Protein 5H68 (pdb70)

CATH classification: 3.40.50.300

Foldseek 3Di:
DAWAWKWKDQFFLAPHIAIDGDDQFEEEEFEDPPQCPLSVVLLVLVQLQDDDVVVSVHHDVLNRGHCDFPFGHTDFKIKMKIKGQCCVVPWVDPDRMWMWMWMAGNVGDIFIDIVNHTDDSVVSCVRCVLQLDSDDLAQEDHPPCLLVLVPDDQQVVQVVLCSLQPVAVSSVVSQVQLQVQLQVLLCLLLVDFGKGKDWPDPVDRVGIGIDIWGAHPPGDTDDPVPDDPQSSLSSSVSSRVSSCVRSNHQEGEEEASNVSPDLVSLLSVLVVSRVSSVRYGYYYYDLALSNVVSGPWYKYWGCPDGSHIHIDTDDSVVCVVSHDD/DWFAKKWKDQFFQAPDIDMDGADFFEEEEFEDPPQCPLSVVLLQCVQLQDDDVVVSVHPDPLNRGACAFPPGHTDFKIKMKTKTACCVVLWPDPDGIKMKMKMAGNVRDIWIDIPPHTDDSVVSCVRCVLQQPDDDLAFEDHVPRLLVLVPDDLQRVLVVLLSLLVHPDVVVVVSLVSSVVSQVQLQVQLQVLLCLLLVHWGKGKDWQCPPDSVRTGIDIWTAHPPGDTDHLVPDDPQSSLSSSVSSNLSSCVSRPHAEGEEEASNVSPDPSSLLSVLVVSRVSSNVHPYYYYHLAPSNVVSHPWYKYWGPPDGSHIDIDTDDPVPCVVSHD

Sequence (657 aa):
MFLKRLDVIGFKSFADRVSIEFVPGVTAVVGPNGSGKSNITDAIRWVLGEQSAKSLRGAKMEDVIFAGSESRKPLNVAEVTITLDNEDGFLPLEYQEVSVTRRVYRSGESEFFINRQPCRLKDIVDLFLDSGLGKEAFSIIGQGRVEEILSSKPEERRTIFEEAAGVKKRFLTTFEQIRAHFGEVFGELFGGGRADLRLTDPNDLLETGIDIVAQPPGKKLQHLSLLSGGERALTAIALLFSILKVRPVPFCVLDQVEAALDEANVQRYAQYLKRFSRDTQFIVITHRKGTMEEADVLYGVTMQESGVSKLVSVRLEDSKELVRSMFLKRLDVIGFKSFADRVSIEFVPGVTAVVGPNGSGKSNITDAIRWVLGEQSAKSLRGAKMEDVIFAGSESRKPLNVAEVTITLDNEDGFLPLEYQEVSVTRRVYRSGESEFFINRQPCRLKDIVDLFLDSGLGKEAFSIIGQGRVEEILSSKPEERRTIFEEAAGVGGGSGEEMKKRFLTTFEQIRAHFGEVFGELFGGGRADLRLTDPNDLLETGIDIVAQPPGKKLQHLSLLSGGERALTAIALLFSILKVRPVPFCVLDQVEAALDEANVQRYAQYLKRFSRDTQFIVITHRKGTMEEADVLYGVTMQESGVSKLVSVRLEDSKELVR

Structure (mmCIF, N/CA/C/O backbone):
data_5H68
#
_entry.id   5H68
#
_cell.length_a   70.339
_cell.length_b   65.835
_cell.length_c   77.923
_cell.angle_alpha   90.00
_cell.angle_beta   108.11
_cell.angle_gamma   90.00
#
_symmetry.space_group_name_H-M   'P 1 21 1'
#
loop_
_entity.id
_entity.type
_entity.pdbx_description
1 polymer 'Chromosome partition protein Smc'
2 non-polymer 'PHOSPHOTHIOPHOSPHORIC ACID-ADENYLATE ESTER'
3 non-polymer 'MAGNESIUM ION'
4 water water
#
loop_
_atom_site.group_PDB
_atom_site.id
_atom_site.type_symbol
_atom_site.label_atom_id
_atom_site.label_alt_id
_atom_site.label_comp_id
_atom_site.label_asym_id
_atom_site.label_entity_id
_atom_site.label_seq_id
_atom_site.pdbx_PDB_ins_code
_atom_site.Cartn_x
_atom_site.Cartn_y
_atom_site.Cartn_z
_atom_site.occupancy
_atom_site.B_iso_or_equiv
_atom_site.auth_seq_id
_atom_site.auth_comp_id
_atom_site.auth_asym_id
_atom_site.auth_atom_id
_atom_site.pdbx_PDB_model_num
ATOM 1 N N . MET A 1 4 ? 38.773 7.429 1.610 1.00 42.09 1 MET A N 1
ATOM 2 C CA . MET A 1 4 ? 37.952 6.897 0.522 1.00 42.75 1 MET A CA 1
ATOM 3 C C . MET A 1 4 ? 36.461 7.053 0.836 1.00 40.92 1 MET A C 1
ATOM 4 O O . MET A 1 4 ? 36.073 7.083 1.999 1.00 39.16 1 MET A O 1
ATOM 9 N N . PHE A 1 5 ? 35.623 7.169 -0.191 1.00 37.43 2 PHE A N 1
ATOM 10 C CA . PHE A 1 5 ? 34.196 7.097 0.055 1.00 38.53 2 PHE A CA 1
ATOM 11 C C . PHE A 1 5 ? 33.357 6.480 -1.052 1.00 33.40 2 PHE A C 1
ATOM 12 O O . PHE A 1 5 ? 33.784 6.310 -2.208 1.00 32.70 2 PHE A O 1
ATOM 20 N N . LEU A 1 6 ? 32.142 6.138 -0.653 1.00 29.03 3 LEU A N 1
ATOM 21 C CA . LEU A 1 6 ? 31.170 5.519 -1.524 1.00 27.25 3 LEU A CA 1
ATOM 22 C C . LEU A 1 6 ? 30.526 6.584 -2.411 1.00 33.63 3 LEU A C 1
ATOM 23 O O . LEU A 1 6 ? 29.908 7.540 -1.905 1.00 33.38 3 LEU A O 1
ATOM 28 N N . LYS A 1 7 ? 30.682 6.429 -3.724 1.00 24.71 4 LYS A N 1
ATOM 29 C CA . LYS A 1 7 ? 30.171 7.405 -4.687 1.00 25.75 4 LYS A CA 1
ATOM 30 C C . LYS A 1 7 ? 28.829 7.004 -5.228 1.00 24.68 4 LYS A C 1
ATOM 31 O O . LYS A 1 7 ? 27.959 7.842 -5.441 1.00 27.00 4 LYS A O 1
ATOM 37 N N . ARG A 1 8 ? 28.676 5.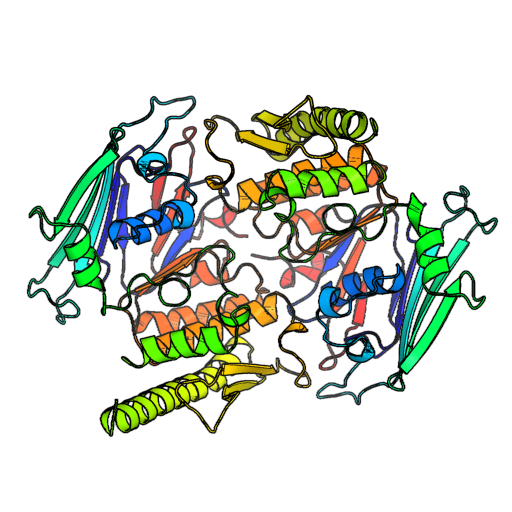720 -5.533 1.00 22.28 5 ARG A N 1
ATOM 38 C CA . ARG A 1 8 ? 27.443 5.278 -6.159 1.00 21.67 5 ARG A CA 1
ATOM 39 C C . ARG A 1 8 ? 27.172 3.805 -5.930 1.00 21.39 5 ARG A C 1
ATOM 40 O O . ARG A 1 8 ? 28.104 3.001 -5.799 1.00 22.15 5 ARG A O 1
ATOM 48 N N . LEU A 1 9 ? 25.890 3.467 -5.875 1.00 19.48 6 LEU A N 1
ATOM 49 C CA . LEU A 1 9 ? 25.452 2.081 -5.792 1.00 19.08 6 LEU A CA 1
ATOM 50 C C . LEU A 1 9 ? 24.390 1.889 -6.867 1.00 23.07 6 LEU A C 1
ATOM 51 O O . LEU A 1 9 ? 23.384 2.602 -6.882 1.00 22.23 6 LEU A O 1
ATOM 56 N N . ASP A 1 10 ? 24.623 0.949 -7.782 1.00 21.22 7 ASP A N 1
ATOM 57 C CA . ASP A 1 10 ? 23.625 0.577 -8.782 1.00 22.37 7 ASP A CA 1
ATOM 58 C C . ASP A 1 10 ? 23.060 -0.777 -8.409 1.00 24.08 7 ASP A C 1
ATOM 59 O O . ASP A 1 10 ? 23.808 -1.721 -8.139 1.00 21.27 7 ASP A O 1
ATOM 64 N N . VAL A 1 11 ? 21.738 -0.870 -8.367 1.00 19.18 8 VAL A N 1
ATOM 65 C CA . VAL A 1 11 ? 21.077 -2.096 -7.955 1.00 24.24 8 VAL A CA 1
ATOM 66 C C . VAL A 1 11 ? 20.131 -2.514 -9.063 1.00 23.33 8 VAL A C 1
ATOM 67 O O . VAL A 1 11 ? 19.254 -1.745 -9.446 1.00 27.70 8 VAL A O 1
ATOM 71 N N . ILE A 1 12 ? 20.325 -3.712 -9.610 1.00 24.41 9 ILE A N 1
ATOM 72 C CA . ILE A 1 12 ? 19.575 -4.126 -10.794 1.00 21.67 9 ILE A CA 1
ATOM 73 C C . ILE A 1 12 ? 19.079 -5.567 -10.648 1.00 26.76 9 ILE A C 1
ATOM 74 O O . ILE A 1 12 ? 19.875 -6.515 -10.674 1.00 23.13 9 ILE A O 1
ATOM 79 N N . GLY A 1 13 ? 17.773 -5.743 -10.483 1.00 20.88 10 GLY A N 1
ATOM 80 C CA . GLY A 1 13 ? 17.218 -7.080 -10.317 1.00 22.44 10 GLY A CA 1
ATOM 81 C C . GLY A 1 13 ? 17.476 -7.733 -8.962 1.00 24.09 10 GLY A C 1
ATOM 82 O O . GLY A 1 13 ? 17.140 -8.899 -8.766 1.00 23.03 10 GLY A O 1
ATOM 83 N N . PHE A 1 14 ? 18.076 -6.987 -8.034 1.00 21.46 11 PHE A N 1
ATOM 84 C CA . PHE A 1 14 ? 18.401 -7.490 -6.694 1.00 23.15 11 PHE A CA 1
ATOM 85 C C . PHE A 1 14 ? 17.222 -7.286 -5.743 1.00 22.50 11 PHE A C 1
ATOM 86 O O . PHE A 1 14 ? 16.728 -6.164 -5.583 1.00 22.00 11 PHE A O 1
ATOM 94 N N . LYS A 1 15 ? 16.781 -8.378 -5.119 1.00 18.68 12 LYS A N 1
ATOM 95 C CA . LYS A 1 15 ? 15.566 -8.416 -4.313 1.00 20.13 12 LYS A CA 1
ATOM 96 C C . LYS A 1 15 ? 14.411 -7.608 -4.938 1.00 24.54 12 LYS A C 1
ATOM 97 O O . LYS A 1 15 ? 14.039 -7.834 -6.099 1.00 20.40 12 LYS A O 1
ATOM 103 N N . SER A 1 16 ? 13.859 -6.658 -4.187 1.00 20.66 13 SER A N 1
ATOM 104 C CA . SER A 1 16 ? 12.691 -5.917 -4.659 1.00 20.35 13 SER A CA 1
ATOM 105 C C . SER A 1 16 ? 13.015 -4.881 -5.743 1.00 18.88 13 SER A C 1
ATOM 106 O O . SER A 1 16 ? 12.117 -4.232 -6.290 1.00 22.37 13 SER A O 1
ATOM 109 N N . PHE A 1 17 ? 14.289 -4.693 -6.052 1.00 17.30 14 PHE A N 1
ATOM 110 C CA . PHE A 1 17 ? 14.640 -3.731 -7.091 1.00 21.01 14 PHE A CA 1
ATOM 111 C C . PHE A 1 17 ? 14.643 -4.376 -8.485 1.00 19.90 14 PHE A C 1
ATOM 112 O O . PHE A 1 17 ? 15.700 -4.622 -9.059 1.00 22.04 14 PHE A O 1
ATOM 120 N N . ALA A 1 18 ? 13.455 -4.626 -9.019 1.00 21.73 15 ALA A N 1
ATOM 121 C CA . ALA A 1 18 ? 13.316 -5.232 -10.345 1.00 25.69 15 ALA A CA 1
ATOM 122 C C . ALA A 1 18 ? 13.988 -4.377 -11.428 1.00 28.32 15 ALA A C 1
ATOM 123 O O . ALA A 1 18 ? 14.678 -4.906 -12.297 1.00 27.74 15 ALA A O 1
ATOM 125 N N . ASP A 1 19 ? 13.787 -3.059 -11.372 1.00 23.41 16 ASP A N 1
ATOM 126 C CA . ASP A 1 19 ? 14.429 -2.143 -12.310 1.00 26.86 16 ASP A CA 1
ATOM 127 C C . ASP A 1 19 ? 15.694 -1.550 -11.718 1.00 30.56 16 ASP A C 1
ATOM 128 O O . ASP A 1 19 ? 15.807 -1.400 -10.500 1.00 26.33 16 ASP A O 1
ATOM 133 N N . ARG A 1 20 ? 16.641 -1.197 -12.583 1.00 25.97 17 ARG A N 1
ATOM 134 C CA . ARG A 1 20 ? 17.869 -0.549 -12.143 1.00 25.61 17 ARG A CA 1
ATOM 135 C C . ARG A 1 20 ? 17.560 0.715 -11.337 1.00 30.06 17 ARG A C 1
ATOM 136 O O . ARG A 1 20 ? 16.818 1.592 -11.789 1.00 23.36 17 ARG A O 1
ATOM 144 N N . VAL A 1 21 ? 18.104 0.790 -10.130 1.00 23.22 18 VAL A N 1
ATOM 145 C CA . VAL A 1 21 ? 18.087 2.037 -9.371 1.00 26.02 18 VAL A CA 1
ATOM 146 C C . VAL A 1 21 ? 19.530 2.433 -9.162 1.00 27.59 18 VAL A C 1
ATOM 147 O O . VAL A 1 21 ? 20.352 1.618 -8.733 1.00 26.82 18 VAL A O 1
ATOM 151 N N . SER A 1 22 ? 19.851 3.677 -9.493 1.00 25.75 19 SER A N 1
ATOM 152 C CA . SER A 1 22 ? 21.219 4.164 -9.356 1.00 23.53 19 SER A CA 1
ATOM 153 C C . SER A 1 22 ? 21.264 5.231 -8.264 1.00 28.42 19 SER A C 1
ATOM 154 O O . SER A 1 22 ? 20.650 6.291 -8.388 1.00 31.28 19 SER A O 1
ATOM 157 N N . ILE A 1 23 ? 21.978 4.945 -7.180 1.00 26.98 20 ILE A N 1
ATOM 158 C CA . ILE A 1 23 ? 21.963 5.819 -6.006 1.00 25.12 20 ILE A CA 1
ATOM 159 C C . ILE A 1 23 ? 23.284 6.547 -5.829 1.00 27.70 20 ILE A C 1
ATOM 160 O O . ILE A 1 23 ? 24.326 5.923 -5.585 1.00 23.76 20 ILE A O 1
ATOM 165 N N . GLU A 1 24 ? 23.252 7.873 -5.959 1.00 24.09 21 GLU A N 1
ATOM 166 C CA . GLU A 1 24 ? 24.460 8.659 -5.762 1.00 29.75 21 GLU A CA 1
ATOM 167 C C . GLU A 1 24 ? 24.590 8.977 -4.283 1.00 29.41 21 GLU A C 1
ATOM 168 O O . GLU A 1 24 ? 23.603 9.285 -3.617 1.00 30.17 21 GLU A O 1
ATOM 174 N N . PHE A 1 25 ? 25.806 8.918 -3.763 1.00 26.73 22 PHE A N 1
ATOM 175 C CA . PHE A 1 25 ? 26.020 9.245 -2.360 1.00 29.79 22 PHE A CA 1
ATOM 176 C C . PHE A 1 25 ? 26.898 10.481 -2.210 1.00 36.29 22 PHE A C 1
ATOM 177 O O . PHE A 1 25 ? 27.743 10.751 -3.070 1.00 40.61 22 PHE A O 1
ATOM 185 N N . VAL A 1 26 ? 26.662 11.234 -1.136 1.00 35.61 23 VAL A N 1
ATOM 186 C CA . VAL A 1 26 ? 27.491 12.380 -0.765 1.00 42.67 23 VAL A CA 1
ATOM 187 C C . VAL A 1 26 ? 28.308 11.979 0.453 1.00 30.84 23 VAL A C 1
ATOM 188 O O . VAL A 1 26 ? 27.881 11.130 1.217 1.00 25.68 23 VAL A O 1
ATOM 192 N N . PRO A 1 27 ? 29.499 12.570 0.622 1.00 36.06 24 PRO A N 1
ATOM 193 C CA . PRO A 1 27 ? 30.110 12.460 1.947 1.00 32.93 24 PRO A CA 1
ATOM 194 C C . PRO A 1 27 ? 29.161 13.123 2.950 1.00 28.52 24 PRO A C 1
ATOM 195 O O . PRO A 1 27 ? 28.317 13.950 2.563 1.00 29.78 24 PRO A O 1
ATOM 199 N N . GLY A 1 28 ? 29.279 12.761 4.222 1.00 24.10 25 GLY A N 1
ATOM 200 C CA . GLY A 1 28 ? 28.336 13.230 5.219 1.00 23.89 25 GLY A CA 1
ATOM 201 C C . GLY A 1 28 ? 27.333 12.134 5.551 1.00 23.87 25 GLY A C 1
ATOM 202 O O . GLY A 1 28 ? 27.674 10.944 5.524 1.00 20.35 25 GLY A O 1
ATOM 203 N N . VAL A 1 29 ? 26.102 12.531 5.858 1.00 18.63 26 VAL A N 1
ATOM 204 C CA . VAL A 1 29 ? 25.068 11.586 6.278 1.00 20.98 26 VAL A CA 1
ATOM 205 C C . VAL A 1 29 ? 23.936 11.503 5.271 1.00 20.67 26 VAL A C 1
ATOM 206 O O . VAL A 1 29 ? 23.284 12.506 4.973 1.00 20.23 26 VAL A O 1
ATOM 210 N N . THR A 1 30 ? 23.697 10.294 4.763 1.00 19.14 27 THR A N 1
ATOM 211 C CA . THR A 1 30 ? 22.597 10.039 3.850 1.00 18.06 27 THR A CA 1
ATOM 212 C C . THR A 1 30 ? 21.555 9.234 4.596 1.00 21.81 27 THR A C 1
ATOM 213 O O . THR A 1 30 ? 21.859 8.173 5.134 1.00 19.12 27 THR A O 1
ATOM 217 N N . ALA A 1 31 ? 20.326 9.732 4.625 1.00 19.32 28 ALA A N 1
ATOM 218 C CA . ALA A 1 31 ? 19.253 9.028 5.300 1.00 20.15 28 ALA A CA 1
ATOM 219 C C . ALA A 1 31 ? 18.310 8.432 4.279 1.00 19.41 28 ALA A C 1
ATOM 220 O O . ALA A 1 31 ? 17.947 9.064 3.286 1.00 21.91 28 ALA A O 1
ATOM 222 N N . VAL A 1 32 ? 17.894 7.205 4.534 1.00 16.72 29 VAL A N 1
ATOM 223 C CA . VAL A 1 32 ? 17.020 6.525 3.609 1.00 16.12 29 VAL A CA 1
ATOM 224 C C . VAL A 1 32 ? 15.742 6.276 4.382 1.00 19.17 29 VAL A C 1
ATOM 225 O O . VAL A 1 32 ? 15.786 5.695 5.463 1.00 16.48 29 VAL A O 1
ATOM 229 N N . VAL A 1 33 ? 14.612 6.738 3.853 1.00 16.22 30 VAL A N 1
ATOM 230 C CA . VAL A 1 33 ? 13.360 6.676 4.599 1.00 15.99 30 VAL A CA 1
ATOM 231 C C . VAL A 1 33 ? 12.288 6.046 3.714 1.00 15.37 30 VAL A C 1
ATOM 232 O O . VAL A 1 33 ? 12.461 5.942 2.491 1.00 16.12 30 VAL A O 1
ATOM 236 N N . GLY A 1 34 ? 11.193 5.621 4.332 1.00 15.68 31 GLY A N 1
ATOM 237 C CA . GLY A 1 34 ? 10.089 5.025 3.597 1.00 17.66 31 GLY A CA 1
ATOM 238 C C . GLY A 1 34 ? 9.295 4.074 4.466 1.00 17.03 31 GLY A C 1
ATOM 239 O O . GLY A 1 34 ? 9.719 3.744 5.582 1.00 20.82 31 GLY A O 1
ATOM 240 N N . PRO A 1 35 ? 8.147 3.608 3.948 1.00 20.44 32 PRO A N 1
ATOM 241 C CA . PRO A 1 35 ? 7.203 2.787 4.711 1.00 19.45 32 PRO A CA 1
ATOM 242 C C . PRO A 1 35 ? 7.685 1.353 4.909 1.00 19.88 32 PRO A C 1
ATOM 243 O O . PRO A 1 35 ? 8.706 0.951 4.323 1.00 17.33 32 PRO A O 1
ATOM 247 N N . ASN A 1 36 ? 6.971 0.597 5.744 1.00 17.51 33 ASN A N 1
ATOM 248 C CA . ASN A 1 36 ? 7.328 -0.790 5.996 1.00 16.21 33 ASN A CA 1
ATOM 249 C C . ASN A 1 36 ? 7.362 -1.559 4.684 1.00 20.08 33 ASN A C 1
ATOM 250 O O . ASN A 1 36 ? 6.512 -1.326 3.810 1.00 19.67 33 ASN A O 1
ATOM 255 N N . GLY A 1 37 ? 8.324 -2.475 4.553 1.00 19.99 34 GLY A N 1
ATOM 256 C CA . GLY A 1 37 ? 8.397 -3.373 3.410 1.00 17.98 34 GLY A CA 1
ATOM 257 C C . GLY A 1 37 ? 8.765 -2.746 2.071 1.00 24.10 34 GLY A C 1
ATOM 258 O O . GLY A 1 37 ? 8.561 -3.374 1.023 1.00 20.39 34 GLY A O 1
ATOM 259 N N . SER A 1 38 ? 9.327 -1.533 2.081 1.00 18.12 35 SER A N 1
ATOM 260 C CA . SER A 1 38 ? 9.517 -0.798 0.826 1.00 17.64 35 SER A CA 1
ATOM 261 C C . SER A 1 38 ? 10.834 -1.067 0.106 1.00 18.62 35 SER A C 1
ATOM 262 O O . SER A 1 38 ? 10.947 -0.779 -1.072 1.00 17.53 35 SER A O 1
ATOM 265 N N . GLY A 1 39 ? 11.839 -1.595 0.797 1.00 18.42 36 GLY A N 1
ATOM 266 C CA . GLY A 1 39 ? 13.079 -1.957 0.122 1.00 18.54 36 GLY A CA 1
ATOM 267 C C . GLY A 1 39 ? 14.334 -1.376 0.743 1.00 17.77 36 GLY A C 1
ATOM 268 O O . GLY A 1 39 ? 15.432 -1.522 0.198 1.00 16.83 36 GLY A O 1
ATOM 269 N N . LYS A 1 40 ? 14.193 -0.730 1.894 1.00 15.36 37 LYS A N 1
ATOM 270 C CA . LYS A 1 40 ? 15.334 -0.025 2.491 1.00 13.70 37 LYS A CA 1
ATOM 271 C C . LYS A 1 40 ? 16.428 -0.966 3.011 1.00 18.01 37 LYS A C 1
ATOM 272 O O . LYS A 1 40 ? 17.611 -0.821 2.674 1.00 16.49 37 LYS A O 1
ATOM 278 N N . SER A 1 41 ? 16.048 -1.917 3.863 1.00 18.59 38 SER A N 1
ATOM 279 C CA . SER A 1 41 ? 17.004 -2.925 4.327 1.00 19.18 38 SER A CA 1
ATOM 280 C C . SER A 1 41 ? 17.569 -3.719 3.158 1.00 18.18 38 SER A C 1
ATOM 281 O O . SER A 1 41 ? 18.725 -4.136 3.183 1.00 20.14 38 SER A O 1
ATOM 284 N N . ASN A 1 42 ? 16.765 -3.912 2.121 1.00 17.52 39 ASN A N 1
ATOM 285 C CA . ASN A 1 42 ? 17.263 -4.588 0.928 1.00 17.54 39 ASN A CA 1
ATOM 286 C C . ASN A 1 42 ? 18.453 -3.860 0.316 1.00 20.93 39 ASN A C 1
ATOM 287 O O . ASN A 1 42 ? 19.311 -4.476 -0.318 1.00 19.58 39 ASN A O 1
ATOM 292 N N . ILE A 1 43 ? 18.510 -2.544 0.498 1.00 19.03 40 ILE A N 1
ATOM 293 C CA . ILE A 1 43 ? 19.649 -1.781 0.013 1.00 17.85 40 ILE A CA 1
ATOM 294 C C . ILE A 1 43 ? 20.909 -2.118 0.812 1.00 18.05 40 ILE A C 1
ATOM 295 O O . ILE A 1 43 ? 21.992 -2.270 0.252 1.00 14.65 40 ILE A O 1
ATOM 300 N N . THR A 1 44 ? 20.776 -2.244 2.129 1.00 15.61 41 THR A N 1
ATOM 301 C CA . THR A 1 44 ? 21.929 -2.621 2.942 1.00 18.12 41 THR A CA 1
ATOM 302 C C . THR A 1 44 ? 22.390 -4.042 2.609 1.00 20.04 41 THR A C 1
ATOM 303 O O . THR A 1 44 ? 23.582 -4.340 2.646 1.00 18.05 41 THR A O 1
ATOM 307 N N . ASP A 1 45 ? 21.447 -4.919 2.277 1.00 18.85 42 ASP A N 1
ATOM 308 C CA . ASP A 1 45 ? 21.816 -6.262 1.790 1.00 17.73 42 ASP A CA 1
ATOM 309 C C . ASP A 1 45 ? 22.597 -6.216 0.468 1.00 20.85 42 ASP A C 1
ATOM 310 O O . ASP A 1 45 ? 23.528 -7.003 0.258 1.00 20.70 42 ASP A O 1
ATOM 315 N N . ALA A 1 46 ? 22.222 -5.306 -0.434 1.00 18.46 43 ALA A N 1
ATOM 316 C CA . ALA A 1 46 ? 22.963 -5.146 -1.693 1.00 21.82 43 ALA A CA 1
ATOM 317 C C . ALA A 1 46 ? 24.405 -4.767 -1.428 1.00 21.45 43 ALA A C 1
ATOM 318 O O . ALA A 1 46 ? 25.322 -5.265 -2.083 1.00 19.38 43 ALA A O 1
ATOM 320 N N . ILE A 1 47 ? 24.607 -3.866 -0.470 1.00 18.95 44 ILE A N 1
ATOM 321 C CA . ILE A 1 47 ? 25.956 -3.449 -0.100 1.00 19.82 44 ILE A CA 1
ATOM 322 C C . ILE A 1 47 ? 26.768 -4.609 0.483 1.00 20.73 44 ILE A C 1
ATOM 323 O O . ILE A 1 47 ? 27.924 -4.821 0.078 1.00 21.26 44 ILE A O 1
ATOM 328 N N . ARG A 1 48 ? 26.182 -5.336 1.438 1.00 22.60 45 ARG A N 1
ATOM 329 C CA . ARG A 1 48 ? 26.842 -6.519 2.000 1.00 26.72 45 ARG A CA 1
ATOM 330 C C . ARG A 1 48 ? 27.225 -7.471 0.874 1.00 25.53 45 ARG A C 1
ATOM 331 O O . ARG A 1 48 ? 28.349 -7.994 0.827 1.00 23.33 45 ARG A O 1
ATOM 339 N N . TRP A 1 49 ? 26.274 -7.696 -0.026 1.00 21.61 46 TRP A N 1
ATOM 340 C CA . TRP A 1 49 ? 26.443 -8.678 -1.105 1.00 25.52 46 TRP A CA 1
ATOM 341 C C . TRP A 1 49 ? 27.587 -8.292 -2.031 1.00 24.64 46 TRP A C 1
ATOM 342 O O . TRP A 1 49 ? 28.442 -9.123 -2.345 1.00 26.39 46 TRP A O 1
ATOM 353 N N . VAL A 1 50 ? 27.634 -7.026 -2.442 1.00 23.36 47 VAL A N 1
ATOM 354 C CA . VAL A 1 50 ? 28.639 -6.596 -3.410 1.00 22.39 47 VAL A CA 1
ATOM 355 C C . VAL A 1 50 ? 30.021 -6.523 -2.781 1.00 25.56 47 VAL A C 1
ATOM 356 O O . VAL A 1 50 ? 31.032 -6.653 -3.476 1.00 24.25 47 VAL A O 1
ATOM 360 N N . LEU A 1 51 ? 30.062 -6.351 -1.461 1.00 23.48 48 LEU A N 1
ATOM 361 C CA . LEU A 1 51 ? 31.331 -6.339 -0.737 1.00 24.74 48 LEU A CA 1
ATOM 362 C C . LEU A 1 51 ? 31.887 -7.752 -0.558 1.00 25.35 48 LEU A C 1
ATOM 363 O O . LEU A 1 51 ? 33.030 -7.935 -0.135 1.00 28.78 48 LEU A O 1
ATOM 368 N N . GLY A 1 52 ? 31.073 -8.755 -0.852 1.00 22.78 49 GLY A N 1
ATOM 369 C CA . GLY A 1 52 ? 31.575 -10.113 -0.876 1.00 28.20 49 GLY A CA 1
ATOM 370 C C . GLY A 1 52 ? 30.949 -11.070 0.108 1.00 32.69 49 GLY A C 1
ATOM 371 O O . GLY A 1 52 ? 31.513 -12.135 0.356 1.00 37.40 49 GLY A O 1
ATOM 372 N N . GLU A 1 53 ? 29.799 -10.709 0.675 1.00 31.50 50 GLU A N 1
ATOM 373 C CA . GLU A 1 53 ? 29.105 -11.608 1.595 1.00 33.52 50 GLU A CA 1
ATOM 374 C C . GLU A 1 53 ? 28.851 -12.979 0.959 1.00 41.23 50 GLU A C 1
ATOM 375 O O . GLU A 1 53 ? 28.331 -13.076 -0.156 1.00 36.94 50 GLU A O 1
ATOM 381 N N . GLN A 1 54 ? 29.216 -14.038 1.675 1.00 42.46 51 GLN A N 1
ATOM 382 C CA . GLN A 1 54 ? 29.124 -15.389 1.125 1.00 44.33 51 GLN A CA 1
ATOM 383 C C . GLN A 1 54 ? 27.889 -16.165 1.589 1.00 42.28 51 GLN A C 1
ATOM 384 O O . GLN A 1 54 ? 27.494 -17.144 0.957 1.00 42.74 51 GLN A O 1
ATOM 390 N N . SER A 1 55 ? 27.275 -15.723 2.681 1.00 40.96 52 SER A N 1
ATOM 391 C CA . SER A 1 55 ? 26.170 -16.466 3.281 1.00 41.22 52 SER A CA 1
ATOM 392 C C . SER A 1 55 ? 24.807 -15.884 2.909 1.00 43.37 52 SER A C 1
ATOM 393 O O . SER A 1 55 ? 24.484 -14.755 3.280 1.00 39.94 52 SER A O 1
ATOM 396 N N . ALA A 1 56 ? 24.000 -16.669 2.200 1.00 40.39 53 ALA A N 1
ATOM 397 C CA . ALA A 1 56 ? 22.671 -16.229 1.793 1.00 37.83 53 ALA A CA 1
ATOM 398 C C . ALA A 1 56 ? 21.809 -15.996 3.014 1.00 37.69 53 ALA A C 1
ATOM 399 O O . ALA A 1 56 ? 20.887 -15.176 2.988 1.00 33.06 53 ALA A O 1
ATOM 401 N N . LYS A 1 57 ? 22.117 -16.720 4.088 1.00 36.53 54 LYS A N 1
ATOM 402 C CA . LYS A 1 57 ? 21.360 -16.600 5.325 1.00 37.25 54 LYS A CA 1
ATOM 403 C C . LYS A 1 57 ? 21.623 -15.246 5.968 1.00 35.79 54 LYS A C 1
ATOM 404 O O . LYS A 1 57 ? 20.723 -14.645 6.570 1.00 34.14 54 LYS A O 1
ATOM 410 N N . SER A 1 58 ? 22.850 -14.758 5.811 1.00 35.82 55 SER A N 1
ATOM 411 C CA . SER A 1 58 ? 23.213 -13.427 6.275 1.00 39.32 55 SER A CA 1
ATOM 412 C C . SER A 1 58 ? 22.399 -12.357 5.552 1.00 33.21 55 SER A C 1
ATOM 413 O O . SER A 1 58 ? 22.294 -11.228 6.026 1.00 33.08 55 SER A O 1
ATOM 416 N N . LEU A 1 59 ? 21.819 -12.732 4.415 1.00 31.56 56 LEU A N 1
ATOM 417 C CA . LEU A 1 59 ? 21.045 -11.815 3.582 1.00 30.18 56 LEU A CA 1
ATOM 418 C C . LEU A 1 59 ? 19.562 -12.198 3.598 1.00 27.87 56 LEU A C 1
ATOM 419 O O . LEU A 1 59 ? 18.794 -11.853 2.682 1.00 23.97 56 LEU A O 1
ATOM 424 N N . ARG A 1 60 ? 19.177 -12.917 4.651 1.00 24.69 57 ARG A N 1
ATOM 425 C CA . ARG A 1 60 ? 17.791 -13.327 4.882 1.00 27.01 57 ARG A CA 1
ATOM 426 C C . ARG A 1 60 ? 17.268 -14.359 3.889 1.00 29.94 57 ARG A C 1
ATOM 427 O O . ARG A 1 60 ? 16.064 -14.644 3.864 1.00 28.59 57 ARG A O 1
ATOM 435 N N . GLY A 1 61 ? 18.169 -14.916 3.082 1.00 29.31 58 GLY A N 1
ATOM 436 C CA . GLY A 1 61 ? 17.792 -15.913 2.088 1.00 34.87 58 GLY A CA 1
ATOM 437 C C . GLY A 1 61 ? 18.093 -17.331 2.554 1.00 38.57 58 GLY A C 1
ATOM 438 O O . GLY A 1 61 ? 18.546 -17.538 3.674 1.00 34.99 58 GLY A O 1
ATOM 439 N N . ALA A 1 62 ? 17.832 -18.314 1.700 1.00 41.94 59 ALA A N 1
ATOM 440 C CA . ALA A 1 62 ? 18.193 -19.700 2.003 1.00 42.78 59 ALA A CA 1
ATOM 441 C C . ALA A 1 62 ? 19.288 -20.143 1.040 1.00 40.34 59 ALA A C 1
ATOM 442 O O . ALA A 1 62 ? 20.208 -20.878 1.404 1.00 45.18 59 ALA A O 1
ATOM 444 N N . LYS A 1 63 ? 19.176 -19.672 -0.193 1.00 37.63 60 LYS A N 1
ATOM 445 C CA . LYS A 1 63 ? 20.144 -19.942 -1.247 1.00 38.76 60 LYS A CA 1
ATOM 446 C C . LYS A 1 63 ? 20.387 -18.607 -1.917 1.00 38.04 60 LYS A C 1
ATOM 447 O O . LYS A 1 63 ? 19.531 -17.725 -1.850 1.00 37.15 60 LYS A O 1
ATOM 453 N N . MET A 1 64 ? 21.531 -18.451 -2.573 1.00 38.30 61 MET A N 1
ATOM 454 C CA . MET A 1 64 ? 21.920 -17.156 -3.128 1.00 39.68 61 MET A CA 1
ATOM 455 C C . MET A 1 64 ? 20.937 -16.700 -4.218 1.00 38.55 61 MET A C 1
ATOM 456 O O . MET A 1 64 ? 20.731 -15.502 -4.419 1.00 41.49 61 MET A O 1
ATOM 461 N N . GLU A 1 65 ? 20.314 -17.659 -4.897 1.00 34.25 62 GLU A N 1
ATOM 462 C CA . GLU A 1 65 ? 19.287 -17.373 -5.903 1.00 35.60 62 GLU A CA 1
ATOM 463 C C . GLU A 1 65 ? 18.156 -16.501 -5.339 1.00 34.38 62 GLU A C 1
ATOM 464 O O . GLU A 1 65 ? 17.519 -15.740 -6.077 1.00 32.69 62 GLU A O 1
ATOM 470 N N . ASP A 1 66 ? 17.927 -16.593 -4.030 1.00 33.70 63 ASP A N 1
ATOM 471 C CA . ASP A 1 66 ? 16.840 -15.852 -3.390 1.00 31.60 63 ASP A CA 1
ATOM 472 C C . ASP A 1 66 ? 16.976 -14.325 -3.486 1.00 29.49 63 ASP A C 1
ATOM 473 O O . ASP A 1 66 ? 16.003 -13.606 -3.273 1.00 30.06 63 ASP A O 1
ATOM 478 N N . VAL A 1 67 ? 18.171 -13.831 -3.801 1.00 26.76 64 VAL A N 1
ATOM 479 C CA . VAL A 1 67 ? 18.358 -12.386 -3.936 1.00 28.58 64 VAL A CA 1
ATOM 480 C C . VAL A 1 67 ? 18.000 -11.844 -5.325 1.00 29.91 64 VAL A C 1
ATOM 481 O O . VAL A 1 67 ? 18.110 -10.637 -5.569 1.00 26.98 64 VAL A O 1
ATOM 485 N N . ILE A 1 68 ? 17.571 -12.724 -6.231 1.00 23.19 65 ILE A N 1
ATOM 486 C CA . ILE A 1 68 ? 17.109 -12.272 -7.546 1.00 24.63 65 ILE A CA 1
ATOM 487 C C . ILE A 1 68 ? 15.614 -11.935 -7.469 1.00 23.03 65 ILE A C 1
ATOM 488 O O . ILE A 1 68 ? 14.841 -12.677 -6.861 1.00 24.69 65 ILE A O 1
ATOM 493 N N . PHE A 1 69 ? 15.209 -10.808 -8.058 1.00 22.80 66 PHE A N 1
ATOM 494 C CA . PHE A 1 69 ? 13.793 -10.427 -8.062 1.00 22.86 66 PHE A CA 1
ATOM 495 C C . PHE A 1 69 ? 12.879 -11.595 -8.454 1.00 23.08 66 PHE A C 1
ATOM 496 O O . PHE A 1 69 ? 12.976 -12.150 -9.558 1.00 25.50 66 PHE A O 1
ATOM 504 N N . ALA A 1 70 ? 11.987 -11.956 -7.548 1.00 23.54 67 ALA A N 1
ATOM 505 C CA . ALA A 1 70 ? 11.257 -13.212 -7.661 1.00 29.60 67 ALA A CA 1
ATOM 506 C C . ALA A 1 70 ? 9.832 -12.992 -8.137 1.00 28.09 67 ALA A C 1
ATOM 507 O O . ALA A 1 70 ? 9.008 -13.894 -8.077 1.00 31.21 67 ALA A O 1
ATOM 509 N N . GLY A 1 71 ? 9.542 -11.788 -8.615 1.00 29.15 68 GLY A N 1
ATOM 510 C CA . GLY A 1 71 ? 8.197 -11.480 -9.069 1.00 26.88 68 GLY A CA 1
ATOM 511 C C . GLY A 1 71 ? 7.347 -10.805 -8.012 1.00 27.28 68 GLY A C 1
ATOM 512 O O . GLY A 1 71 ? 7.667 -10.827 -6.825 1.00 26.91 68 GLY A O 1
ATOM 513 N N . SER A 1 72 ? 6.259 -10.182 -8.446 1.00 26.66 69 SER A N 1
ATOM 514 C CA . SER A 1 72 ? 5.290 -9.622 -7.516 1.00 28.41 69 SER A CA 1
ATOM 515 C C . SER A 1 72 ? 3.916 -9.760 -8.152 1.00 28.36 69 SER A C 1
ATOM 516 O O . SER A 1 72 ? 3.798 -10.347 -9.229 1.00 28.03 69 SER A O 1
ATOM 519 N N . GLU A 1 73 ? 2.885 -9.218 -7.504 1.00 29.07 70 GLU A N 1
ATOM 520 C CA . GLU A 1 73 ? 1.552 -9.210 -8.103 1.00 33.43 70 GLU A CA 1
ATOM 521 C C . GLU A 1 73 ? 1.588 -8.557 -9.475 1.00 30.15 70 GLU A C 1
ATOM 522 O O . GLU A 1 73 ? 0.834 -8.929 -10.365 1.00 30.00 70 GLU A O 1
ATOM 528 N N . SER A 1 74 ? 2.477 -7.585 -9.644 1.00 29.00 71 SER A N 1
ATOM 529 C CA . SER A 1 74 ? 2.512 -6.799 -10.878 1.00 26.26 71 SER A CA 1
ATOM 530 C C . SER A 1 74 ? 3.540 -7.298 -11.891 1.00 31.90 71 SER A C 1
ATOM 531 O O . SER A 1 74 ? 3.312 -7.248 -13.098 1.00 31.60 71 SER A O 1
ATOM 534 N N . ARG A 1 75 ? 4.677 -7.769 -11.395 1.00 27.29 72 ARG A N 1
ATOM 535 C CA . ARG A 1 75 ? 5.842 -7.975 -12.244 1.00 31.13 72 ARG A CA 1
ATOM 536 C C . ARG A 1 75 ? 6.304 -9.424 -12.193 1.00 30.53 72 ARG A C 1
ATOM 537 O O . ARG A 1 75 ? 6.307 -10.036 -11.123 1.00 31.40 72 ARG A O 1
ATOM 545 N N . LYS A 1 76 ? 6.690 -9.967 -13.349 1.00 33.21 73 LYS A N 1
ATOM 546 C CA . LYS A 1 76 ? 7.225 -11.334 -13.438 1.00 31.43 73 LYS A CA 1
ATOM 547 C C . LYS A 1 76 ? 8.647 -11.426 -12.871 1.00 27.90 73 LYS A C 1
ATOM 548 O O . LYS A 1 76 ? 9.397 -10.459 -12.924 1.00 29.16 73 LYS A O 1
ATOM 554 N N . PRO A 1 77 ? 9.033 -12.605 -12.358 1.00 29.28 74 PRO A N 1
ATOM 555 C CA . PRO A 1 77 ? 10.395 -12.804 -11.842 1.00 28.20 74 PRO A CA 1
ATOM 556 C C . PRO A 1 77 ? 11.506 -12.537 -12.856 1.00 29.18 74 PRO A C 1
ATOM 557 O O . PRO A 1 77 ? 11.306 -12.679 -14.065 1.00 30.99 74 PRO A O 1
ATOM 561 N N . LEU A 1 78 ? 12.677 -12.143 -12.364 1.00 24.18 75 LEU A N 1
ATOM 562 C CA . LEU A 1 78 ? 13.825 -11.931 -13.232 1.00 28.62 75 LEU A CA 1
ATOM 563 C C . LEU A 1 78 ? 14.781 -13.119 -13.074 1.00 26.45 75 LEU A C 1
ATOM 564 O O . LEU A 1 78 ? 14.588 -13.945 -12.176 1.00 25.74 75 LEU A O 1
ATOM 569 N N . ASN A 1 79 ? 15.788 -13.215 -13.946 1.00 28.80 76 ASN A N 1
ATOM 570 C CA . ASN A 1 79 ? 16.730 -14.343 -13.903 1.00 29.36 76 ASN A CA 1
ATOM 571 C C . ASN A 1 79 ? 18.178 -13.954 -13.624 1.00 33.57 76 ASN A C 1
ATOM 572 O O . ASN A 1 79 ? 19.070 -14.809 -13.596 1.00 32.89 76 ASN A O 1
ATOM 577 N N . VAL A 1 80 ? 18.406 -12.665 -13.415 1.00 29.11 77 VAL A N 1
ATOM 578 C CA . VAL A 1 80 ? 19.729 -12.168 -13.067 1.00 31.51 77 VAL A CA 1
ATOM 579 C C . VAL A 1 80 ? 19.593 -10.990 -12.102 1.00 30.18 77 VAL A C 1
ATOM 580 O O . VAL A 1 80 ? 18.677 -10.170 -12.242 1.00 28.45 77 VAL A O 1
ATOM 584 N N . ALA A 1 81 ? 20.466 -10.949 -11.094 1.00 27.00 78 ALA A N 1
ATOM 585 C CA . ALA A 1 81 ? 20.583 -9.795 -10.202 1.00 26.71 78 ALA A CA 1
ATOM 586 C C . ALA A 1 81 ? 22.007 -9.279 -10.291 1.00 27.40 78 ALA A C 1
ATOM 587 O O . ALA A 1 81 ? 22.951 -10.054 -10.446 1.00 25.77 78 ALA A O 1
ATOM 589 N N . GLU A 1 82 ? 22.165 -7.972 -10.157 1.00 24.55 79 GLU A N 1
ATOM 590 C CA . GLU A 1 82 ? 23.443 -7.331 -10.369 1.00 25.31 79 GLU A CA 1
ATOM 591 C C . GLU A 1 82 ? 23.549 -6.132 -9.429 1.00 24.46 79 GLU A C 1
ATOM 592 O O . GLU A 1 82 ? 22.606 -5.355 -9.314 1.00 21.87 79 GLU A O 1
ATOM 598 N N . VAL A 1 83 ? 24.692 -5.980 -8.765 1.00 21.70 80 VAL A N 1
ATOM 599 C CA . VAL A 1 83 ? 24.949 -4.795 -7.953 1.00 22.72 80 VAL A CA 1
ATOM 600 C C . VAL A 1 83 ? 26.330 -4.250 -8.276 1.00 24.35 80 VAL A C 1
ATOM 601 O O . VAL A 1 83 ? 27.303 -5.009 -8.343 1.00 20.74 80 VAL A O 1
ATOM 605 N N . THR A 1 84 ? 26.423 -2.939 -8.478 1.00 21.65 81 THR A N 1
ATOM 606 C CA . THR A 1 84 ? 27.719 -2.301 -8.706 1.00 20.38 81 THR A CA 1
ATOM 607 C C . THR A 1 84 ? 27.952 -1.169 -7.727 1.00 22.90 81 THR A C 1
ATOM 608 O O . THR A 1 84 ? 27.094 -0.309 -7.534 1.00 23.43 81 THR A O 1
ATOM 612 N N . ILE A 1 85 ? 29.116 -1.183 -7.100 1.00 21.33 82 ILE A N 1
ATOM 613 C CA . ILE A 1 85 ? 29.476 -0.135 -6.159 1.00 24.34 82 ILE A CA 1
ATOM 614 C C . ILE A 1 85 ? 30.625 0.644 -6.760 1.00 26.14 82 ILE A C 1
ATOM 615 O O . ILE A 1 85 ? 31.502 0.062 -7.394 1.00 27.63 82 ILE A O 1
ATOM 620 N N . THR A 1 86 ? 30.604 1.965 -6.613 1.00 21.62 83 THR A N 1
ATOM 621 C CA . THR A 1 86 ? 31.653 2.802 -7.170 1.00 24.03 83 THR A CA 1
ATOM 622 C C . THR A 1 86 ? 32.257 3.643 -6.071 1.00 26.10 83 THR A C 1
ATOM 623 O O . THR A 1 86 ? 31.535 4.271 -5.286 1.00 27.80 83 THR A O 1
ATOM 627 N N . LEU A 1 87 ? 33.587 3.662 -6.032 1.00 24.93 84 LEU A N 1
ATOM 628 C CA . LEU A 1 87 ? 34.330 4.221 -4.920 1.00 29.44 84 LEU A CA 1
ATOM 629 C C . LEU A 1 87 ? 35.338 5.243 -5.398 1.00 33.44 84 LEU A C 1
ATOM 630 O O . LEU A 1 87 ? 35.960 5.055 -6.452 1.00 33.90 84 LEU A O 1
ATOM 635 N N . ASP A 1 88 ? 35.517 6.311 -4.620 1.00 30.83 85 ASP A N 1
ATOM 636 C CA . ASP A 1 88 ? 36.540 7.309 -4.931 1.00 35.43 85 ASP A CA 1
ATOM 637 C C . ASP A 1 88 ? 37.892 6.843 -4.412 1.00 36.10 85 ASP A C 1
ATOM 638 O O . ASP A 1 88 ? 38.105 6.748 -3.201 1.00 29.34 85 ASP A O 1
ATOM 643 N N . ASN A 1 89 ? 38.814 6.560 -5.324 1.00 34.75 86 ASN A N 1
ATOM 644 C CA . ASN A 1 89 ? 40.138 6.100 -4.924 1.00 40.74 86 ASN A CA 1
ATOM 645 C C . ASN A 1 89 ? 41.219 7.131 -5.249 1.00 47.04 86 ASN A C 1
ATOM 646 O O . ASN A 1 89 ? 42.353 6.773 -5.573 1.00 47.30 86 ASN A O 1
ATOM 651 N N . GLU A 1 90 ? 40.871 8.411 -5.164 1.00 48.56 87 GLU A N 1
ATOM 652 C CA . GLU A 1 90 ? 41.834 9.469 -5.470 1.00 53.49 87 GLU A CA 1
ATOM 653 C C . GLU A 1 90 ? 43.083 9.400 -4.578 1.00 55.69 87 GLU A C 1
ATOM 654 O O . GLU A 1 90 ? 44.198 9.637 -5.043 1.00 54.93 87 GLU A O 1
ATOM 660 N N . ASP A 1 91 ? 42.890 9.036 -3.312 1.00 51.10 88 ASP A N 1
ATOM 661 C CA . ASP A 1 91 ? 43.980 8.976 -2.343 1.00 49.19 88 ASP A CA 1
ATOM 662 C C . ASP A 1 91 ? 44.788 7.677 -2.385 1.00 53.46 88 ASP A C 1
ATOM 663 O O . ASP A 1 91 ? 45.749 7.519 -1.630 1.00 53.26 88 ASP A O 1
ATOM 668 N N . GLY A 1 92 ? 44.402 6.743 -3.250 1.00 49.25 89 GLY A N 1
ATOM 669 C CA . GLY A 1 92 ? 45.024 5.431 -3.244 1.00 46.43 89 GLY A CA 1
ATOM 670 C C . GLY A 1 92 ? 44.771 4.682 -1.943 1.00 44.59 89 GLY A C 1
ATOM 671 O O . GLY A 1 92 ? 45.646 3.971 -1.441 1.00 45.45 89 GLY A O 1
ATOM 672 N N . PHE A 1 93 ? 43.576 4.853 -1.382 1.00 44.31 90 PHE A N 1
ATOM 673 C CA . PHE A 1 93 ? 43.171 4.073 -0.217 1.00 41.48 90 PHE A CA 1
ATOM 674 C C . PHE A 1 93 ? 43.227 2.592 -0.573 1.00 40.93 90 PHE A C 1
ATOM 675 O O . PHE A 1 93 ? 43.740 1.770 0.190 1.00 42.12 90 PHE A O 1
ATOM 683 N N . LEU A 1 94 ? 42.689 2.269 -1.744 1.00 36.79 91 LEU A N 1
ATOM 684 C CA . LEU A 1 94 ? 42.726 0.915 -2.261 1.00 40.98 91 LEU A CA 1
ATOM 685 C C . LEU A 1 94 ? 44.003 0.691 -3.067 1.00 45.94 91 LEU A C 1
ATOM 686 O O . LEU A 1 94 ? 44.430 1.565 -3.828 1.00 45.98 91 LEU A O 1
ATOM 691 N N . PRO A 1 95 ? 44.603 -0.502 -2.926 1.00 47.06 92 PRO A N 1
ATOM 692 C CA . PRO A 1 95 ? 45.857 -0.843 -3.608 1.00 51.66 92 PRO A CA 1
ATOM 693 C C . PRO A 1 95 ? 45.658 -1.101 -5.106 1.00 54.87 92 PRO A C 1
ATOM 694 O O . PRO A 1 95 ? 46.112 -2.115 -5.648 1.00 55.65 92 PRO A O 1
ATOM 698 N N . LEU A 1 96 ? 44.967 -0.170 -5.756 1.00 52.70 93 LEU A N 1
ATOM 699 C CA . LEU A 1 96 ? 44.869 -0.116 -7.208 1.00 55.56 93 LEU A CA 1
ATOM 700 C C . LEU A 1 96 ? 45.297 1.280 -7.597 1.00 57.72 93 LEU A C 1
ATOM 701 O O . LEU A 1 96 ? 45.229 2.201 -6.777 1.00 56.01 93 LEU A O 1
ATOM 706 N N . GLU A 1 97 ? 45.729 1.447 -8.842 1.00 58.63 94 GLU A N 1
ATOM 707 C CA . GLU A 1 97 ? 46.237 2.736 -9.289 1.00 60.00 94 GLU A CA 1
ATOM 708 C C . GLU A 1 97 ? 45.168 3.549 -10.022 1.00 60.62 94 GLU A C 1
ATOM 709 O O . GLU A 1 97 ? 45.457 4.574 -10.640 1.00 68.17 94 GLU A O 1
ATOM 715 N N . TYR A 1 98 ? 43.925 3.089 -9.927 1.00 58.76 95 TYR A N 1
ATOM 716 C CA . TYR A 1 98 ? 42.778 3.845 -10.422 1.00 54.04 95 TYR A CA 1
ATOM 717 C C . TYR A 1 98 ? 42.324 4.878 -9.387 1.00 51.74 95 TYR A C 1
ATOM 718 O O . TYR A 1 98 ? 42.477 4.673 -8.177 1.00 52.47 95 TYR A O 1
ATOM 727 N N . GLN A 1 99 ? 41.759 5.983 -9.865 1.00 47.63 96 GLN A N 1
ATOM 728 C CA . GLN A 1 99 ? 41.303 7.048 -8.980 1.00 51.40 96 GLN A CA 1
ATOM 729 C C . GLN A 1 99 ? 39.836 6.839 -8.655 1.00 47.63 96 GLN A C 1
ATOM 730 O O . GLN A 1 99 ? 39.311 7.380 -7.680 1.00 47.12 96 GLN A O 1
ATOM 736 N N . GLU A 1 100 ? 39.180 6.056 -9.500 1.00 46.43 97 GLU A N 1
ATOM 737 C CA . GLU A 1 100 ? 37.818 5.615 -9.255 1.00 42.96 97 GLU A CA 1
ATOM 738 C C . GLU A 1 100 ? 37.776 4.100 -9.386 1.00 42.53 97 GLU A C 1
ATOM 739 O O . GLU A 1 100 ? 38.248 3.551 -10.384 1.00 40.81 97 GLU A O 1
ATOM 745 N N . VAL A 1 101 ? 37.217 3.422 -8.385 1.00 33.71 98 VAL A N 1
ATOM 746 C CA . VAL A 1 101 ? 37.159 1.957 -8.398 1.00 29.82 98 VAL A CA 1
ATOM 747 C C . VAL A 1 101 ? 35.716 1.456 -8.371 1.00 31.27 98 VAL A C 1
ATOM 748 O O . VAL A 1 101 ? 34.892 1.937 -7.581 1.00 30.12 98 VAL A O 1
ATOM 752 N N . SER A 1 102 ? 35.390 0.511 -9.250 1.00 25.36 99 SER A N 1
ATOM 753 C CA . SER A 1 102 ? 34.057 -0.086 -9.244 1.00 24.26 99 SER A CA 1
ATOM 754 C C . SER A 1 102 ? 34.143 -1.588 -9.020 1.00 27.02 99 SER A C 1
ATOM 755 O O . SER A 1 102 ? 35.123 -2.233 -9.413 1.00 25.36 99 SER A O 1
ATOM 758 N N . VAL A 1 103 ? 33.131 -2.146 -8.368 1.00 22.11 100 VAL A N 1
ATOM 759 C CA . VAL A 1 103 ? 33.097 -3.579 -8.107 1.00 22.09 100 VAL A CA 1
ATOM 760 C C . VAL A 1 103 ? 31.704 -4.037 -8.471 1.00 24.38 100 VAL A C 1
ATOM 761 O O . VAL A 1 103 ? 30.719 -3.388 -8.104 1.00 20.92 100 VAL A O 1
ATOM 765 N N . THR A 1 104 ? 31.613 -5.131 -9.221 1.00 20.85 101 THR A N 1
ATOM 766 C CA . THR A 1 104 ? 30.319 -5.640 -9.658 1.00 20.66 101 THR A CA 1
ATOM 767 C C . THR A 1 104 ? 30.171 -7.098 -9.275 1.00 24.98 101 THR A C 1
ATOM 768 O O . THR A 1 104 ? 31.137 -7.869 -9.342 1.00 24.74 101 THR A O 1
ATOM 772 N N . ARG A 1 105 ? 28.969 -7.468 -8.849 1.00 25.14 102 ARG A N 1
ATOM 773 C CA . ARG A 1 105 ? 28.650 -8.859 -8.589 1.00 27.94 102 ARG A CA 1
ATOM 774 C C . ARG A 1 105 ? 27.334 -9.184 -9.290 1.00 32.67 102 ARG A C 1
ATOM 775 O O . ARG A 1 105 ? 26.393 -8.375 -9.271 1.00 26.33 102 ARG A O 1
ATOM 783 N N . ARG A 1 106 ? 27.277 -10.355 -9.922 1.00 26.47 103 ARG A N 1
ATOM 784 C CA . ARG A 1 106 ? 26.059 -10.837 -10.568 1.00 29.62 103 ARG A CA 1
ATOM 785 C C . ARG A 1 106 ? 25.766 -12.255 -10.137 1.00 33.48 103 ARG A C 1
ATOM 786 O O . ARG A 1 106 ? 26.681 -13.023 -9.819 1.00 33.82 103 ARG A O 1
ATOM 794 N N . VAL A 1 107 ? 24.490 -12.609 -10.130 1.00 28.28 104 VAL A N 1
ATOM 795 C CA . VAL A 1 107 ? 24.110 -13.999 -9.962 1.00 30.95 104 VAL A CA 1
ATOM 796 C C . VAL A 1 107 ? 22.951 -14.267 -10.914 1.00 37.41 104 VAL A C 1
ATOM 797 O O . VAL A 1 107 ? 22.092 -13.407 -11.112 1.00 35.43 104 VAL A O 1
ATOM 801 N N . TYR A 1 108 ? 22.973 -15.432 -11.555 1.00 37.10 105 TYR A N 1
ATOM 802 C CA . TYR A 1 108 ? 21.926 -15.827 -12.486 1.00 32.27 105 TYR A CA 1
ATOM 803 C C . TYR A 1 108 ? 21.081 -16.870 -11.821 1.00 33.69 105 TYR A C 1
ATOM 804 O O . TYR A 1 108 ? 21.563 -17.592 -10.949 1.00 37.09 105 TYR A O 1
ATOM 813 N N . ARG A 1 109 ? 19.817 -16.951 -12.222 1.00 32.55 106 ARG A N 1
ATOM 814 C CA . ARG A 1 109 ? 18.936 -17.961 -11.678 1.00 33.73 106 ARG A CA 1
ATOM 815 C C . ARG A 1 109 ? 19.486 -19.351 -12.015 1.00 34.39 106 ARG A C 1
ATOM 816 O O . ARG A 1 109 ? 19.300 -20.286 -11.244 1.00 35.44 106 ARG A O 1
ATOM 824 N N . SER A 1 110 ? 20.176 -19.464 -13.151 1.00 37.27 107 SER A N 1
ATOM 825 C CA . SER A 1 110 ? 20.799 -20.726 -13.568 1.00 40.90 107 SER A CA 1
ATOM 826 C C . SER A 1 110 ? 22.072 -21.083 -12.796 1.00 42.29 107 SER A C 1
ATOM 827 O O . SER A 1 110 ? 22.623 -22.164 -12.995 1.00 44.46 107 SER A O 1
ATOM 830 N N . GLY A 1 111 ? 22.539 -20.184 -11.929 1.00 37.47 108 GLY A N 1
ATOM 831 C CA . GLY A 1 111 ? 23.650 -20.486 -11.035 1.00 34.09 108 GLY A CA 1
ATOM 832 C C . GLY A 1 111 ? 25.002 -19.854 -11.332 1.00 33.84 108 GLY A C 1
ATOM 833 O O . GLY A 1 111 ? 25.879 -19.858 -10.474 1.00 34.43 108 GLY A O 1
ATOM 834 N N . GLU A 1 112 ? 25.194 -19.308 -12.530 1.00 33.17 109 GLU A N 1
ATOM 835 C CA . GLU A 1 112 ? 26.465 -18.659 -12.825 1.00 32.91 109 GLU A CA 1
ATOM 836 C C . GLU A 1 112 ? 26.642 -17.384 -11.987 1.00 39.71 109 GLU A C 1
ATOM 837 O O . GLU A 1 112 ? 25.659 -16.780 -11.524 1.00 35.50 109 GLU A O 1
ATOM 843 N N . SER A 1 113 ? 27.907 -17.015 -11.778 1.00 36.02 110 SER A N 1
ATOM 844 C CA . SER A 1 113 ? 28.283 -15.761 -11.141 1.00 38.00 110 SER A CA 1
ATOM 845 C C . SER A 1 113 ? 29.267 -15.023 -12.024 1.00 43.42 110 SER A C 1
ATOM 846 O O . SER A 1 113 ? 29.945 -15.605 -12.884 1.00 38.11 110 SER A O 1
ATOM 849 N N . GLU A 1 114 ? 29.330 -13.722 -11.817 1.00 29.90 111 GLU A N 1
ATOM 850 C CA . GLU A 1 114 ? 30.375 -12.918 -12.393 1.00 32.59 111 GLU A CA 1
ATOM 851 C C . GLU A 1 114 ? 30.817 -11.996 -11.264 1.00 32.25 111 GLU A C 1
ATOM 852 O O . GLU A 1 114 ? 30.022 -11.667 -10.363 1.00 28.48 111 GLU A O 1
ATOM 858 N N . PHE A 1 115 ? 32.085 -11.619 -11.302 1.00 29.10 112 PHE A N 1
ATOM 859 C CA . PHE A 1 115 ? 32.637 -10.660 -10.372 1.00 28.88 112 PHE A CA 1
ATOM 860 C C . PHE A 1 115 ? 33.528 -9.822 -11.235 1.00 30.82 112 PHE A C 1
ATOM 861 O O . PHE A 1 115 ? 34.222 -10.360 -12.115 1.00 31.30 112 PHE A O 1
ATOM 869 N N . PHE A 1 116 ? 33.484 -8.509 -11.028 1.00 24.83 113 PHE A N 1
ATOM 870 C CA . PHE A 1 116 ? 34.360 -7.601 -11.742 1.00 25.16 113 PHE A CA 1
ATOM 871 C C . PHE A 1 116 ? 34.925 -6.566 -10.797 1.00 26.82 113 PHE A C 1
ATOM 872 O O . PHE A 1 116 ? 34.267 -6.166 -9.830 1.00 28.41 113 PHE A O 1
ATOM 880 N N . ILE A 1 117 ? 36.139 -6.128 -11.108 1.00 23.50 114 ILE A N 1
ATOM 881 C CA . ILE A 1 117 ? 36.764 -4.970 -10.494 1.00 26.33 114 ILE A CA 1
ATOM 882 C C . ILE A 1 117 ? 37.169 -4.085 -11.664 1.00 35.74 114 ILE A C 1
ATOM 883 O O . ILE A 1 117 ? 37.891 -4.538 -12.567 1.00 31.21 114 ILE A O 1
ATOM 888 N N . ASN A 1 118 ? 36.687 -2.842 -11.663 1.00 30.17 115 ASN A N 1
ATOM 889 C CA . ASN A 1 118 ? 36.856 -1.938 -12.803 1.00 33.38 115 ASN A CA 1
ATOM 890 C C . ASN A 1 118 ? 36.590 -2.649 -14.143 1.00 35.00 115 ASN A C 1
ATOM 891 O O . ASN A 1 118 ? 37.386 -2.558 -15.082 1.00 37.87 115 ASN A O 1
ATOM 896 N N . ARG A 1 119 ? 35.487 -3.391 -14.181 1.00 29.72 116 ARG A N 1
ATOM 897 C CA . ARG A 1 119 ? 34.979 -4.040 -15.390 1.00 41.10 116 ARG A CA 1
ATOM 898 C C . ARG A 1 119 ? 35.784 -5.265 -15.865 1.00 42.08 116 ARG A C 1
ATOM 899 O O . ARG A 1 119 ? 35.366 -5.956 -16.792 1.00 41.79 116 ARG A O 1
ATOM 907 N N . GLN A 1 120 ? 36.914 -5.545 -15.219 1.00 37.63 117 GLN A N 1
ATOM 908 C CA . GLN A 1 120 ? 37.654 -6.771 -15.521 1.00 36.80 117 GLN A CA 1
ATOM 909 C C . GLN A 1 120 ? 37.216 -7.940 -14.645 1.00 32.66 117 GLN A C 1
ATOM 910 O O . GLN A 1 120 ? 37.140 -7.821 -13.408 1.00 29.36 117 GLN A O 1
ATOM 916 N N . PRO A 1 121 ? 36.933 -9.086 -15.280 1.00 35.13 118 PRO A N 1
ATOM 917 C CA . PRO A 1 121 ? 36.394 -10.242 -14.553 1.00 29.75 118 PRO A CA 1
ATOM 918 C C . PRO A 1 121 ? 37.367 -10.699 -13.481 1.00 25.79 118 PRO A C 1
ATOM 919 O O . PRO A 1 121 ? 38.583 -10.626 -13.677 1.00 25.61 118 PRO A O 1
ATOM 923 N N . CYS A 1 122 ? 36.842 -11.138 -12.343 1.00 28.71 119 CYS A N 1
ATOM 924 C CA . CYS A 1 122 ? 37.701 -11.572 -11.251 1.00 24.47 119 CYS A CA 1
ATOM 925 C C . CYS A 1 122 ? 36.952 -12.594 -10.433 1.00 23.97 119 CYS A C 1
ATOM 926 O O . CYS A 1 122 ? 35.881 -13.055 -10.842 1.00 23.62 119 CYS A O 1
ATOM 929 N N . ARG A 1 123 ? 37.505 -12.954 -9.278 1.00 23.56 120 ARG A N 1
ATOM 930 C CA . ARG A 1 123 ? 36.888 -13.954 -8.405 1.00 22.32 120 ARG A CA 1
ATOM 931 C C . ARG A 1 123 ? 36.332 -13.262 -7.172 1.00 23.80 120 ARG A C 1
ATOM 932 O O . ARG A 1 123 ? 36.745 -12.147 -6.873 1.00 19.34 120 ARG A O 1
ATOM 940 N N . LEU A 1 124 ? 35.420 -13.916 -6.453 1.00 22.28 121 LEU A N 1
ATOM 941 C CA . LEU A 1 124 ? 34.952 -13.364 -5.173 1.00 27.65 121 LEU A CA 1
ATOM 942 C C . LEU A 1 124 ? 36.130 -13.039 -4.258 1.00 24.06 121 LEU A C 1
ATOM 943 O O . LEU A 1 124 ? 36.135 -12.020 -3.557 1.00 22.83 121 LEU A O 1
ATOM 948 N N . LYS A 1 125 ? 37.139 -13.907 -4.282 1.00 23.97 122 LYS A N 1
ATOM 949 C CA . LYS A 1 125 ? 38.322 -13.747 -3.441 1.00 24.87 122 LYS A CA 1
ATOM 950 C C . LYS A 1 125 ? 39.062 -12.432 -3.703 1.00 22.84 122 LYS A C 1
ATOM 951 O O . LYS A 1 125 ? 39.608 -11.826 -2.780 1.00 23.35 122 LYS A O 1
ATOM 957 N N . ASP A 1 126 ? 39.070 -11.979 -4.955 1.00 20.40 123 ASP A N 1
ATOM 958 C CA . ASP A 1 126 ? 39.761 -10.741 -5.306 1.00 18.79 123 ASP A CA 1
ATOM 959 C C . ASP A 1 126 ? 39.041 -9.505 -4.752 1.00 18.49 123 ASP A C 1
ATOM 960 O O . ASP A 1 126 ? 39.670 -8.511 -4.433 1.00 22.93 123 ASP A O 1
ATOM 965 N N . ILE A 1 127 ? 37.721 -9.583 -4.656 1.00 21.59 124 ILE A N 1
ATOM 966 C CA . ILE A 1 127 ? 36.928 -8.516 -4.053 1.00 23.27 124 ILE A CA 1
ATOM 967 C C . ILE A 1 127 ? 37.136 -8.519 -2.537 1.00 25.75 124 ILE A C 1
ATOM 968 O O . ILE A 1 127 ? 37.330 -7.475 -1.918 1.00 23.48 124 ILE A O 1
ATOM 973 N N . VAL A 1 128 ? 37.121 -9.708 -1.948 1.00 23.36 125 VAL A N 1
ATOM 974 C CA . VAL A 1 128 ? 37.349 -9.838 -0.515 1.00 27.41 125 VAL A CA 1
ATOM 975 C C . VAL A 1 128 ? 38.743 -9.346 -0.157 1.00 27.70 125 VAL A C 1
ATOM 976 O O . VAL A 1 128 ? 38.914 -8.583 0.799 1.00 28.89 125 VAL A O 1
ATOM 980 N N . ASP A 1 129 ? 39.742 -9.756 -0.931 1.00 24.97 126 ASP A N 1
ATOM 981 C CA . ASP A 1 129 ? 41.106 -9.293 -0.690 1.00 25.63 126 ASP A CA 1
ATOM 982 C C . ASP A 1 129 ? 41.240 -7.793 -0.927 1.00 28.48 126 ASP A C 1
ATOM 983 O O . ASP A 1 129 ? 41.974 -7.109 -0.209 1.00 26.33 126 ASP A O 1
ATOM 988 N N . LEU A 1 130 ? 40.546 -7.287 -1.942 1.00 25.13 127 LEU A N 1
ATOM 989 C CA . LEU A 1 130 ? 40.551 -5.845 -2.199 1.00 28.62 127 LEU A CA 1
ATOM 990 C C . LEU A 1 130 ? 40.097 -5.070 -0.962 1.00 27.26 127 LEU A C 1
ATOM 991 O O . LEU A 1 130 ? 40.725 -4.098 -0.571 1.00 26.67 127 LEU A O 1
ATOM 996 N N . PHE A 1 131 ? 39.016 -5.512 -0.334 1.00 28.23 128 PHE A N 1
ATOM 997 C CA . PHE A 1 131 ? 38.461 -4.751 0.787 1.00 29.94 128 PHE A CA 1
ATOM 998 C C . PHE A 1 131 ? 38.984 -5.198 2.138 1.00 32.05 128 PHE A C 1
ATOM 999 O O . PHE A 1 131 ? 38.535 -4.690 3.165 1.00 33.88 128 PHE A O 1
ATOM 1007 N N . LEU A 1 132 ? 39.925 -6.136 2.145 1.00 32.10 129 LEU A N 1
ATOM 1008 C CA . LEU A 1 132 ? 40.346 -6.777 3.394 1.00 36.24 129 LEU A CA 1
ATOM 1009 C C . LEU A 1 132 ? 40.804 -5.784 4.446 1.00 39.46 129 LEU A C 1
ATOM 1010 O O . LEU A 1 132 ? 40.427 -5.898 5.616 1.00 42.12 129 LEU A O 1
ATOM 1015 N N . ASP A 1 133 ? 41.595 -4.798 4.035 1.00 36.69 130 ASP A N 1
ATOM 1016 C CA . ASP A 1 133 ? 42.146 -3.858 5.007 1.00 42.87 130 ASP A CA 1
ATOM 1017 C C . ASP A 1 133 ? 41.248 -2.649 5.269 1.00 40.52 130 ASP A C 1
ATOM 1018 O O . ASP A 1 133 ? 41.568 -1.811 6.112 1.00 40.94 130 ASP A O 1
ATOM 1023 N N . SER A 1 134 ? 40.119 -2.581 4.567 1.00 35.49 131 SER A N 1
ATOM 1024 C CA . SER A 1 134 ? 39.208 -1.436 4.655 1.00 33.00 131 SER A CA 1
ATOM 1025 C C . SER A 1 134 ? 38.307 -1.474 5.894 1.00 35.66 131 SER A C 1
ATOM 1026 O O . SER A 1 134 ? 37.944 -0.429 6.434 1.00 32.69 131 SER A O 1
ATOM 1029 N N . GLY A 1 135 ? 37.925 -2.677 6.317 1.00 35.43 132 GLY A N 1
ATOM 1030 C CA . GLY A 1 135 ? 37.030 -2.852 7.448 1.00 35.00 132 GLY A CA 1
ATOM 1031 C C . GLY A 1 135 ? 35.565 -2.748 7.058 1.00 35.92 132 GLY A C 1
ATOM 1032 O O . GLY A 1 135 ? 34.680 -2.828 7.917 1.00 41.08 132 GLY A O 1
ATOM 1033 N N . LEU A 1 136 ? 35.300 -2.590 5.763 1.00 26.87 133 LEU A N 1
ATOM 1034 C CA . LEU A 1 136 ? 33.935 -2.355 5.286 1.00 34.24 133 LEU A CA 1
ATOM 1035 C C . LEU A 1 136 ? 33.047 -3.603 5.382 1.00 34.72 133 LEU A C 1
ATOM 1036 O O . LEU A 1 136 ? 33.529 -4.726 5.242 1.00 33.17 133 LEU A O 1
ATOM 1041 N N . GLY A 1 137 ? 31.754 -3.395 5.639 1.00 33.22 134 GLY A N 1
ATOM 1042 C CA . GLY A 1 137 ? 30.776 -4.477 5.663 1.00 32.37 134 GLY A CA 1
ATOM 1043 C C . GLY A 1 137 ? 30.884 -5.461 6.820 1.00 32.96 134 GLY A C 1
ATOM 1044 O O . GLY A 1 137 ? 30.467 -6.611 6.689 1.00 34.79 134 GLY A O 1
ATOM 1045 N N . LYS A 1 138 ? 31.413 -5.000 7.953 1.00 31.75 135 LYS A N 1
ATOM 1046 C CA . LYS A 1 138 ? 31.625 -5.836 9.136 1.00 30.57 135 LYS A CA 1
ATOM 1047 C C . LYS A 1 138 ? 30.561 -5.574 10.186 1.00 32.74 135 LYS A C 1
ATOM 1048 O O . LYS A 1 138 ? 30.472 -4.457 10.723 1.00 28.30 135 LYS A O 1
ATOM 1054 N N . GLU A 1 139 ? 29.785 -6.612 10.506 1.00 31.80 136 GLU A N 1
ATOM 1055 C CA . GLU A 1 139 ? 28.654 -6.483 11.422 1.00 30.65 136 GLU A CA 1
ATOM 1056 C C . GLU A 1 139 ? 29.149 -6.043 12.796 1.00 33.70 136 GLU A C 1
ATOM 1057 O O . GLU A 1 139 ? 30.216 -6.471 13.234 1.00 35.86 136 GLU A O 1
ATOM 1063 N N . ALA A 1 140 ? 28.376 -5.182 13.458 1.00 34.74 137 ALA A N 1
ATOM 1064 C CA . ALA A 1 140 ? 28.733 -4.627 14.769 1.00 33.10 137 ALA A CA 1
ATOM 1065 C C . ALA A 1 140 ? 29.959 -3.719 14.686 1.00 35.53 137 ALA A C 1
ATOM 1066 O O . ALA A 1 140 ? 30.435 -3.205 15.702 1.00 35.49 137 ALA A O 1
ATOM 1068 N N . PHE A 1 141 ? 30.452 -3.503 13.470 1.00 34.90 138 PHE A N 1
ATOM 1069 C CA . PHE A 1 141 ? 31.598 -2.631 13.255 1.00 37.75 138 PHE A CA 1
ATOM 1070 C C . PHE A 1 141 ? 31.301 -1.553 12.195 1.00 36.56 138 PHE A C 1
ATOM 1071 O O . PHE A 1 141 ? 31.238 -0.373 12.531 1.00 42.87 138 PHE A O 1
ATOM 1079 N N . SER A 1 142 ? 31.110 -1.946 10.936 1.00 32.37 139 SER A N 1
ATOM 1080 C CA . SER A 1 142 ? 30.912 -0.971 9.848 1.00 31.12 139 SER A CA 1
ATOM 1081 C C . SER A 1 142 ? 29.534 -1.108 9.185 1.00 29.91 139 SER A C 1
ATOM 1082 O O . SER A 1 142 ? 29.164 -0.348 8.273 1.00 26.99 139 SER A O 1
ATOM 1085 N N . ILE A 1 143 ? 28.781 -2.098 9.646 1.00 27.12 140 ILE A N 1
ATOM 1086 C CA . ILE A 1 143 ? 27.383 -2.245 9.261 1.00 25.62 140 ILE A CA 1
ATOM 1087 C C . ILE A 1 143 ? 26.593 -2.801 10.446 1.00 31.79 140 ILE A C 1
ATOM 1088 O O . ILE A 1 143 ? 27.075 -3.678 11.172 1.00 31.82 140 ILE A O 1
ATOM 1093 N N . ILE A 1 144 ? 25.405 -2.256 10.682 1.00 23.33 141 ILE A N 1
ATOM 1094 C CA . ILE A 1 144 ? 24.583 -2.758 11.762 1.00 21.39 141 ILE A CA 1
ATOM 1095 C C . ILE A 1 144 ? 23.196 -3.059 11.223 1.00 21.55 141 ILE A C 1
ATOM 1096 O O . ILE A 1 144 ? 22.469 -2.155 10.774 1.00 17.37 141 ILE A O 1
ATOM 1101 N N . GLY A 1 145 ? 22.846 -4.342 11.243 1.00 20.66 142 GLY A N 1
ATOM 1102 C CA . GLY A 1 145 ? 21.573 -4.788 10.709 1.00 20.48 142 GLY A CA 1
ATOM 1103 C C . GLY A 1 145 ? 20.421 -4.361 11.589 1.00 18.07 142 GLY A C 1
ATOM 1104 O O . GLY A 1 145 ? 20.602 -4.070 12.780 1.00 18.46 142 GLY A O 1
ATOM 1105 N N . GLN A 1 146 ? 19.232 -4.331 10.997 1.00 18.90 143 GLN A N 1
ATOM 1106 C CA . GLN A 1 146 ? 18.021 -3.975 11.710 1.00 19.27 143 GLN A CA 1
ATOM 1107 C C . GLN A 1 146 ? 17.866 -4.924 12.889 1.00 21.92 143 GLN A C 1
ATOM 1108 O O . GLN A 1 146 ? 18.045 -6.151 12.760 1.00 18.06 143 GLN A O 1
ATOM 1114 N N . GLY A 1 147 ? 17.598 -4.342 14.049 1.00 17.27 144 GLY A N 1
ATOM 1115 C CA . GLY A 1 147 ? 17.336 -5.126 15.242 1.00 21.51 144 GLY A CA 1
ATOM 1116 C C . GLY A 1 147 ? 18.580 -5.666 15.915 1.00 23.39 144 GLY A C 1
ATOM 1117 O O . GLY A 1 147 ? 18.472 -6.295 16.964 1.00 22.02 144 GLY A O 1
ATOM 1118 N N . ARG A 1 148 ? 19.760 -5.402 15.357 1.00 18.63 145 ARG A N 1
ATOM 1119 C CA . ARG A 1 148 ? 20.989 -6.020 15.882 1.00 22.89 145 ARG A CA 1
ATOM 1120 C C . ARG A 1 148 ? 21.960 -5.092 16.611 1.00 24.14 145 ARG A C 1
ATOM 1121 O O . ARG A 1 148 ? 23.132 -5.445 16.816 1.00 23.07 145 ARG A O 1
ATOM 1129 N N . VAL A 1 149 ? 21.492 -3.918 17.020 1.00 21.39 146 VAL A N 1
ATOM 1130 C CA . VAL A 1 149 ? 22.414 -2.961 17.635 1.00 25.86 146 VAL A CA 1
ATOM 1131 C C . VAL A 1 149 ? 23.077 -3.508 18.918 1.00 25.84 146 VAL A C 1
ATOM 1132 O O . VAL A 1 149 ? 24.260 -3.251 19.164 1.00 24.99 146 VAL A O 1
ATOM 1136 N N . GLU A 1 150 ? 22.346 -4.308 19.688 1.00 20.99 147 GLU A N 1
ATOM 1137 C CA . GLU A 1 150 ? 22.861 -4.833 20.959 1.00 28.26 147 GLU A CA 1
ATOM 1138 C C . GLU A 1 150 ? 23.756 -6.061 20.805 1.00 27.16 147 GLU A C 1
ATOM 1139 O O . GLU A 1 150 ? 24.069 -6.730 21.793 1.00 29.65 147 GLU A O 1
ATOM 1145 N N . GLU A 1 151 ? 24.158 -6.367 19.577 1.00 26.35 148 GLU A N 1
ATOM 1146 C CA . GLU A 1 151 ? 24.891 -7.609 19.302 1.00 29.30 148 GLU A CA 1
ATOM 1147 C C . GLU A 1 151 ? 26.172 -7.775 20.138 1.00 32.21 148 GLU A C 1
ATOM 1148 O O . GLU A 1 151 ? 26.475 -8.870 20.609 1.00 27.58 148 GLU A O 1
ATOM 1154 N N . ILE A 1 152 ? 26.923 -6.698 20.337 1.00 27.14 149 ILE A N 1
ATOM 1155 C CA . ILE A 1 152 ? 28.108 -6.802 21.203 1.00 32.69 149 ILE A CA 1
ATOM 1156 C C . ILE A 1 152 ? 27.732 -6.910 22.686 1.00 32.79 149 ILE A C 1
ATOM 1157 O O . ILE A 1 152 ? 28.322 -7.705 23.422 1.00 31.02 149 ILE A O 1
ATOM 1162 N N . LEU A 1 153 ? 26.754 -6.116 23.121 1.00 28.10 150 LEU A N 1
ATOM 1163 C CA . LEU A 1 153 ? 26.330 -6.129 24.526 1.00 29.12 150 LEU A CA 1
ATOM 1164 C C . LEU A 1 153 ? 25.767 -7.477 24.945 1.00 33.29 150 LEU A C 1
ATOM 1165 O O . LEU A 1 153 ? 25.982 -7.926 26.074 1.00 31.80 150 LEU A O 1
ATOM 1170 N N . SER A 1 154 ? 25.017 -8.105 24.043 1.00 31.35 151 SER A N 1
ATOM 1171 C CA . SER A 1 154 ? 24.339 -9.356 24.370 1.00 35.34 151 SER A CA 1
ATOM 1172 C C . SER A 1 154 ? 25.230 -10.553 24.041 1.00 37.86 151 SER A C 1
ATOM 1173 O O . SER A 1 154 ? 24.831 -11.704 24.222 1.00 41.48 151 SER A O 1
ATOM 1176 N N . SER A 1 155 ? 26.440 -10.275 23.560 1.00 35.82 152 SER A N 1
ATOM 1177 C CA . SER A 1 155 ? 27.440 -11.323 23.379 1.00 38.77 152 SER A CA 1
ATOM 1178 C C . SER A 1 155 ? 28.077 -11.664 24.724 1.00 41.30 152 SER A C 1
ATOM 1179 O O . SER A 1 155 ? 28.176 -10.808 25.612 1.00 37.05 152 SER A O 1
ATOM 1182 N N . LYS A 1 156 ? 28.492 -12.920 24.873 1.00 48.08 153 LYS A N 1
ATOM 1183 C CA . LYS A 1 156 ? 29.243 -13.348 26.046 1.00 50.55 153 LYS A CA 1
ATOM 1184 C C . LYS A 1 156 ? 30.613 -12.690 25.984 1.00 49.82 153 LYS A C 1
ATOM 1185 O O . LYS A 1 156 ? 31.084 -12.363 24.891 1.00 50.68 153 LYS A O 1
ATOM 1191 N N . PRO A 1 157 ? 31.239 -12.460 27.154 1.00 49.96 154 PRO A N 1
ATOM 1192 C CA . PRO A 1 157 ? 32.523 -11.749 27.245 1.00 52.41 154 PRO A CA 1
ATOM 1193 C C . PRO A 1 157 ? 33.581 -12.253 26.264 1.00 53.41 154 PRO A C 1
ATOM 1194 O O . PRO A 1 157 ? 34.319 -11.446 25.692 1.00 49.89 154 PRO A O 1
ATOM 1198 N N . GLU A 1 158 ? 33.622 -13.564 26.047 1.00 55.23 155 GLU A N 1
ATOM 1199 C CA . GLU A 1 158 ? 34.594 -14.178 25.147 1.00 54.52 155 GLU A CA 1
ATOM 1200 C C . GLU A 1 158 ? 34.337 -13.837 23.677 1.00 54.52 155 GLU A C 1
ATOM 1201 O O . GLU A 1 158 ? 35.278 -13.623 22.905 1.00 56.27 155 GLU A O 1
ATOM 1207 N N . GLU A 1 159 ? 33.065 -13.795 23.291 1.00 54.36 156 GLU A N 1
ATOM 1208 C CA . GLU A 1 159 ? 32.698 -13.493 21.911 1.00 55.68 156 GLU A CA 1
ATOM 1209 C C . GLU A 1 159 ? 33.001 -12.034 21.598 1.00 52.87 156 GLU A C 1
ATOM 1210 O O . GLU A 1 159 ? 33.349 -11.686 20.461 1.00 54.72 156 GLU A O 1
ATOM 1216 N N . ARG A 1 160 ? 32.874 -11.186 22.616 1.00 51.83 157 ARG A N 1
ATOM 1217 C CA . ARG A 1 160 ? 33.206 -9.770 22.486 1.00 51.93 157 ARG A CA 1
ATOM 1218 C C . ARG A 1 160 ? 34.644 -9.605 22.004 1.00 52.72 157 ARG A C 1
ATOM 1219 O O . ARG A 1 160 ? 34.938 -8.737 21.184 1.00 54.66 157 ARG A O 1
ATOM 1227 N N . ARG A 1 161 ? 35.525 -10.474 22.492 1.00 57.98 158 ARG A N 1
ATOM 1228 C CA . ARG A 1 161 ? 36.945 -10.427 22.151 1.00 60.55 158 ARG A CA 1
ATOM 1229 C C . ARG A 1 161 ? 37.206 -10.516 20.642 1.00 61.21 158 ARG A C 1
ATOM 1230 O O . ARG A 1 161 ? 37.981 -9.725 20.085 1.00 55.90 158 ARG A O 1
ATOM 1238 N N . THR A 1 162 ? 36.541 -11.467 19.989 1.00 58.09 159 THR A N 1
ATOM 1239 C CA . THR A 1 162 ? 36.716 -11.705 18.556 1.00 59.50 159 THR A CA 1
ATOM 1240 C C . THR A 1 162 ? 36.392 -10.455 17.737 1.00 60.47 159 THR A C 1
ATOM 1241 O O . THR A 1 162 ? 37.092 -10.121 16.776 1.00 60.02 159 THR A O 1
ATOM 1245 N N . ILE A 1 163 ? 35.318 -9.777 18.132 1.00 56.57 160 ILE A N 1
ATOM 1246 C CA . ILE A 1 163 ? 34.898 -8.531 17.509 1.00 54.77 160 ILE A CA 1
ATOM 1247 C C . ILE A 1 163 ? 36.002 -7.489 17.614 1.00 58.81 160 ILE A C 1
ATOM 1248 O O . ILE A 1 163 ? 36.298 -6.767 16.651 1.00 56.18 160 ILE A O 1
ATOM 1253 N N . PHE A 1 164 ? 36.603 -7.410 18.798 1.00 56.41 161 PHE A N 1
ATOM 1254 C CA . PHE A 1 164 ? 37.710 -6.494 19.034 1.00 57.25 161 PHE A CA 1
ATOM 1255 C C . PHE A 1 164 ? 38.932 -6.907 18.204 1.00 55.72 161 PHE A C 1
ATOM 1256 O O . PHE A 1 164 ? 39.739 -6.066 17.806 1.00 52.83 161 PHE A O 1
ATOM 1264 N N . GLU A 1 165 ? 39.041 -8.202 17.917 1.00 58.27 162 GLU A N 1
ATOM 1265 C CA . GLU A 1 165 ? 40.115 -8.713 17.061 1.00 56.75 162 GLU A CA 1
ATOM 1266 C C . GLU A 1 165 ? 39.944 -8.306 15.598 1.00 59.64 162 GLU A C 1
ATOM 1267 O O . GLU A 1 165 ? 40.886 -7.813 14.970 1.00 59.34 162 GLU A O 1
ATOM 1273 N N . GLU A 1 166 ? 38.744 -8.513 15.057 1.00 56.91 163 GLU A N 1
ATOM 1274 C CA . GLU A 1 166 ? 38.428 -8.047 13.708 1.00 63.18 163 GLU A CA 1
ATOM 1275 C C . GLU A 1 166 ? 38.638 -6.540 13.608 1.00 61.65 163 GLU A C 1
ATOM 1276 O O . GLU A 1 166 ? 39.109 -6.024 12.589 1.00 54.36 163 GLU A O 1
ATOM 1282 N N . ALA A 1 167 ? 38.280 -5.842 14.681 1.00 61.09 164 ALA A N 1
ATOM 1283 C CA . ALA A 1 167 ? 38.510 -4.408 14.778 1.00 59.55 164 ALA A CA 1
ATOM 1284 C C . ALA A 1 167 ? 40.008 -4.117 14.834 1.00 56.57 164 ALA A C 1
ATOM 1285 O O . ALA A 1 167 ? 40.504 -3.209 14.172 1.00 54.75 164 ALA A O 1
ATOM 1287 N N . ALA A 1 168 ? 40.731 -4.895 15.628 1.00 56.77 165 ALA A N 1
ATOM 1288 C CA . ALA A 1 168 ? 42.174 -4.720 15.725 1.00 59.04 165 ALA A CA 1
ATOM 1289 C C . ALA A 1 168 ? 42.848 -5.070 14.401 1.00 62.42 165 ALA A C 1
ATOM 1290 O O . ALA A 1 168 ? 43.711 -4.333 13.911 1.00 57.92 165 ALA A O 1
ATOM 1292 N N . GLY A 1 169 ? 42.437 -6.199 13.830 1.00 62.53 166 GLY A N 1
ATOM 1293 C CA . GLY A 1 169 ? 43.069 -6.749 12.645 1.00 64.40 166 GLY A CA 1
ATOM 1294 C C . GLY A 1 169 ? 43.465 -8.201 12.865 1.00 68.92 166 GLY A C 1
ATOM 1295 O O . GLY A 1 169 ? 44.650 -8.534 12.941 1.00 70.21 166 GLY A O 1
ATOM 1296 N N . VAL A 1 170 ? 42.463 -9.069 12.975 1.00 69.22 167 VAL A N 1
ATOM 1297 C CA . VAL A 1 170 ? 42.689 -10.499 13.160 1.00 70.07 167 VAL A CA 1
ATOM 1298 C C . VAL A 1 170 ? 41.694 -11.315 12.336 1.00 72.92 167 VAL A C 1
ATOM 1299 O O . VAL A 1 170 ? 40.493 -11.039 12.335 1.00 71.67 167 VAL A O 1
ATOM 1303 N N . LYS A 1 183 ? 49.267 -9.150 18.437 1.00 72.62 1030 LYS A N 1
ATOM 1304 C CA . LYS A 1 183 ? 49.140 -10.356 19.248 1.00 79.44 1030 LYS A CA 1
ATOM 1305 C C . LYS A 1 183 ? 48.599 -10.205 20.700 1.00 78.76 1030 LYS A C 1
ATOM 1306 O O . LYS A 1 183 ? 47.945 -11.145 21.160 1.00 77.51 1030 LYS A O 1
ATOM 1312 N N . LYS A 1 184 ? 48.836 -9.121 21.465 1.00 78.29 1031 LYS A N 1
ATOM 1313 C CA . LYS A 1 184 ? 49.676 -7.915 21.240 1.00 75.05 1031 LYS A CA 1
ATOM 1314 C C . LYS A 1 184 ? 49.106 -6.805 20.345 1.00 73.12 1031 LYS A C 1
ATOM 1315 O O . LYS A 1 184 ? 49.646 -5.699 20.298 1.00 76.93 1031 LYS A O 1
ATOM 1321 N N . ARG A 1 185 ? 48.013 -7.097 19.653 1.00 70.57 1032 ARG A N 1
ATOM 1322 C CA . ARG A 1 185 ? 47.386 -6.139 18.753 1.00 68.12 1032 ARG A CA 1
ATOM 1323 C C . ARG A 1 185 ? 46.004 -5.857 19.308 1.00 61.86 1032 ARG A C 1
ATOM 1324 O O . ARG A 1 185 ? 45.524 -4.724 19.300 1.00 58.56 1032 ARG A O 1
ATOM 1332 N N . PHE A 1 186 ? 45.378 -6.933 19.772 1.00 57.72 1033 PHE A N 1
ATOM 1333 C CA . PHE A 1 186 ? 44.170 -6.887 20.565 1.00 60.62 1033 PHE A CA 1
ATOM 1334 C C . PHE A 1 186 ? 44.263 -5.820 21.648 1.00 60.11 1033 PHE A C 1
ATOM 1335 O O . PHE A 1 186 ? 43.504 -4.849 21.636 1.00 54.91 1033 PHE A O 1
ATOM 1343 N N . LEU A 1 187 ? 45.208 -6.006 22.571 1.00 59.94 1034 LEU A N 1
ATOM 1344 C CA . LEU A 1 187 ? 45.376 -5.125 23.731 1.00 55.14 1034 LEU A CA 1
ATOM 1345 C C . LEU A 1 187 ? 45.497 -3.645 23.380 1.00 52.25 1034 LEU A C 1
ATOM 1346 O O . LEU A 1 187 ? 44.857 -2.803 24.008 1.00 50.00 1034 LEU A O 1
ATOM 1351 N N . THR A 1 188 ? 46.327 -3.334 22.387 1.00 54.00 1035 THR A N 1
ATOM 1352 C CA . THR A 1 188 ? 46.528 -1.950 21.958 1.00 51.93 1035 THR A CA 1
ATOM 1353 C C . THR A 1 188 ? 45.225 -1.354 21.453 1.00 50.70 1035 THR A C 1
ATOM 1354 O O . THR A 1 188 ? 44.912 -0.184 21.702 1.00 48.28 1035 THR A O 1
ATOM 1358 N N . THR A 1 189 ? 44.484 -2.173 20.719 1.00 48.92 1036 THR A N 1
ATOM 1359 C CA . THR A 1 189 ? 43.221 -1.764 20.135 1.00 49.38 1036 THR A CA 1
ATOM 1360 C C . THR A 1 189 ? 42.199 -1.596 21.252 1.00 40.62 1036 THR A C 1
ATOM 1361 O O . THR A 1 189 ? 41.507 -0.585 21.306 1.00 37.51 1036 THR A O 1
ATOM 1365 N N . PHE A 1 190 ? 42.134 -2.586 22.141 1.00 41.11 1037 PHE A N 1
ATOM 1366 C CA . PHE A 1 190 ? 41.238 -2.561 23.288 1.00 43.37 1037 PHE A CA 1
ATOM 1367 C C . PHE A 1 190 ? 41.409 -1.285 24.117 1.00 40.53 1037 PHE A C 1
ATOM 1368 O O . PHE A 1 190 ? 40.424 -0.615 24.450 1.00 33.64 1037 PHE A O 1
ATOM 1376 N N . GLU A 1 191 ? 42.657 -0.943 24.432 1.00 39.39 1038 GLU A N 1
ATOM 1377 C CA . GLU A 1 191 ? 42.947 0.205 25.294 1.00 36.80 1038 GLU A CA 1
ATOM 1378 C C . GLU A 1 191 ? 42.514 1.515 24.650 1.00 33.97 1038 GLU A C 1
ATOM 1379 O O . GLU A 1 191 ? 42.099 2.463 25.331 1.00 30.46 1038 GLU A O 1
ATOM 1385 N N . GLN A 1 192 ? 42.641 1.588 23.332 1.00 32.35 1039 GLN A N 1
ATOM 1386 C CA . GLN A 1 192 ? 42.248 2.800 22.634 1.00 33.33 1039 GLN A CA 1
ATOM 1387 C C . GLN A 1 192 ? 40.728 2.903 22.614 1.00 26.77 1039 GLN A C 1
ATOM 1388 O O . GLN A 1 192 ? 40.171 3.973 22.826 1.00 28.99 1039 GLN A O 1
ATOM 1394 N N . ILE A 1 193 ? 40.063 1.785 22.359 1.00 27.07 1040 ILE A N 1
ATOM 1395 C CA . ILE A 1 193 ? 38.605 1.778 22.361 1.00 23.78 1040 ILE A CA 1
ATOM 1396 C C . ILE A 1 193 ? 38.084 2.080 23.773 1.00 27.70 1040 ILE A C 1
ATOM 1397 O O . ILE A 1 193 ? 37.175 2.898 23.958 1.00 22.47 1040 ILE A O 1
ATOM 1402 N N . ARG A 1 194 ? 38.683 1.441 24.771 1.00 24.40 1041 ARG A N 1
ATOM 1403 C CA . ARG A 1 194 ? 38.339 1.713 26.167 1.00 26.58 1041 ARG A CA 1
ATOM 1404 C C . ARG A 1 194 ? 38.445 3.197 26.517 1.00 25.94 1041 ARG A C 1
ATOM 1405 O O . ARG A 1 194 ? 37.556 3.757 27.166 1.00 25.48 1041 ARG A O 1
ATOM 1413 N N . ALA A 1 195 ? 39.529 3.834 26.092 1.00 27.28 1042 ALA A N 1
ATOM 1414 C CA . ALA A 1 195 ? 39.732 5.259 26.379 1.00 27.39 1042 ALA A CA 1
ATOM 1415 C C . ALA A 1 195 ? 38.655 6.155 25.759 1.00 29.32 1042 ALA A C 1
ATOM 1416 O O . ALA A 1 195 ? 38.269 7.178 26.332 1.00 29.30 1042 ALA A O 1
ATOM 1418 N N . HIS A 1 196 ? 38.174 5.778 24.579 1.00 25.86 1043 HIS A N 1
ATOM 1419 C CA . HIS A 1 196 ? 37.081 6.511 23.951 1.00 23.54 1043 HIS A CA 1
ATOM 1420 C C . HIS A 1 196 ? 35.709 6.237 24.588 1.00 23.48 1043 HIS A C 1
ATOM 1421 O O . HIS A 1 196 ? 34.865 7.129 24.673 1.00 21.03 1043 HIS A O 1
ATOM 1428 N N . PHE A 1 197 ? 35.480 4.995 24.988 1.00 20.32 1044 PHE A N 1
ATOM 1429 C CA . PHE A 1 197 ? 34.146 4.550 25.396 1.00 24.43 1044 PHE A CA 1
ATOM 1430 C C . PHE A 1 197 ? 33.597 5.419 26.531 1.00 23.69 1044 PHE A C 1
ATOM 1431 O O . PHE A 1 197 ? 32.436 5.856 26.491 1.00 25.83 1044 PHE A O 1
ATOM 1439 N N . GLY A 1 198 ? 34.444 5.713 27.512 1.00 25.33 1045 GLY A N 1
ATOM 1440 C CA . GLY A 1 198 ? 34.063 6.592 28.608 1.00 25.86 1045 GLY A CA 1
ATOM 1441 C C . GLY A 1 198 ? 33.571 7.952 28.137 1.00 31.20 1045 GLY A C 1
ATOM 1442 O O . GLY A 1 198 ? 32.532 8.427 28.605 1.00 28.81 1045 GLY A O 1
ATOM 1443 N N . GLU A 1 199 ? 34.297 8.577 27.206 1.00 26.73 1046 GLU A N 1
ATOM 1444 C CA . GLU A 1 199 ? 33.910 9.881 26.668 1.00 28.03 1046 GLU A CA 1
ATOM 1445 C C . GLU A 1 199 ? 32.639 9.821 25.831 1.00 31.52 1046 GLU A C 1
ATOM 1446 O O . GLU A 1 199 ? 31.749 10.652 25.994 1.00 31.76 1046 GLU A O 1
ATOM 1452 N N . VAL A 1 200 ? 32.584 8.870 24.900 1.00 25.63 1047 VAL A N 1
ATOM 1453 C CA . VAL A 1 200 ? 31.451 8.761 23.993 1.00 27.27 1047 VAL A CA 1
ATOM 1454 C C . VAL A 1 200 ? 30.161 8.493 24.768 1.00 31.10 1047 VAL A C 1
ATOM 1455 O O . VAL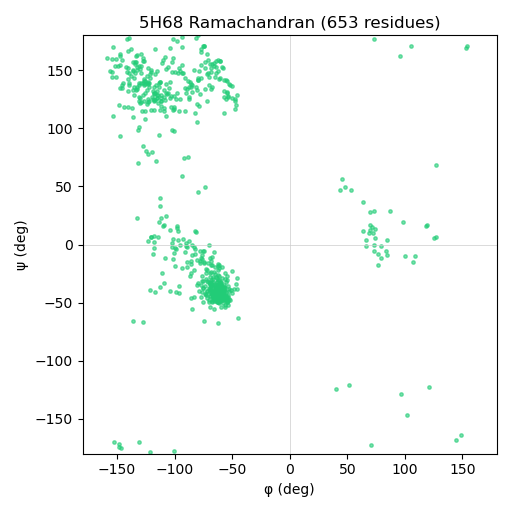 A 1 200 ? 29.111 9.059 24.457 1.00 31.05 1047 VAL A O 1
ATOM 1459 N N . PHE A 1 201 ? 30.255 7.639 25.783 1.00 26.41 1048 PHE A N 1
ATOM 1460 C CA . PHE A 1 201 ? 29.110 7.296 26.626 1.00 28.41 1048 PHE A CA 1
ATOM 1461 C C . PHE A 1 201 ? 28.553 8.544 27.326 1.00 33.70 1048 PHE A C 1
ATOM 1462 O O . PHE A 1 201 ? 27.338 8.764 27.349 1.00 33.78 1048 PHE A O 1
ATOM 1470 N N . GLY A 1 202 ? 29.435 9.364 27.893 1.00 35.20 1049 GLY A N 1
ATOM 1471 C CA . GLY A 1 202 ? 29.022 10.643 28.466 1.00 34.14 1049 GLY A CA 1
ATOM 1472 C C . GLY A 1 202 ? 28.383 11.601 27.467 1.00 39.96 1049 GLY A C 1
ATOM 1473 O O . GLY A 1 202 ? 27.323 12.182 27.725 1.00 43.66 1049 GLY A O 1
ATOM 1474 N N . GLU A 1 203 ? 29.030 11.775 26.320 1.00 38.03 1050 GLU A N 1
ATOM 1475 C CA . GLU A 1 203 ? 28.532 12.661 25.264 1.00 38.00 1050 GLU A CA 1
ATOM 1476 C C . GLU A 1 203 ? 27.151 12.214 24.753 1.00 43.87 1050 GLU A C 1
ATOM 1477 O O . GLU A 1 203 ? 26.303 13.038 24.393 1.00 37.71 1050 GLU A O 1
ATOM 1483 N N . LEU A 1 204 ? 26.922 10.905 24.731 1.00 39.56 1051 LEU A N 1
ATOM 1484 C CA . LEU A 1 204 ? 25.649 10.380 24.251 1.00 37.31 1051 LEU A CA 1
ATOM 1485 C C . LEU A 1 204 ? 24.539 10.481 25.290 1.00 38.51 1051 LEU A C 1
ATOM 1486 O O . LEU A 1 204 ? 23.391 10.785 24.948 1.00 39.33 1051 LEU A O 1
ATOM 1491 N N . PHE A 1 205 ? 24.871 10.215 26.549 1.00 33.05 1052 PHE A N 1
ATOM 1492 C CA . PHE A 1 205 ? 23.864 10.180 27.593 1.00 35.17 1052 PHE A CA 1
ATOM 1493 C C . PHE A 1 205 ? 23.640 11.580 28.148 1.00 46.41 1052 PHE A C 1
ATOM 1494 O O . PHE A 1 205 ? 22.545 11.906 28.623 1.00 40.09 1052 PHE A O 1
ATOM 1502 N N . GLY A 1 206 ? 24.674 12.412 28.056 1.00 41.15 1053 GLY A N 1
ATOM 1503 C CA . GLY A 1 206 ? 24.673 13.694 28.728 1.00 37.65 1053 GLY A CA 1
ATOM 1504 C C . GLY A 1 206 ? 25.201 13.537 30.142 1.00 38.58 1053 GLY A C 1
ATOM 1505 O O . GLY A 1 206 ? 24.829 14.298 31.034 1.00 52.80 1053 GLY A O 1
ATOM 1506 N N . GLY A 1 207 ? 26.073 12.555 30.358 1.00 40.78 1054 GLY A N 1
ATOM 1507 C CA . GLY A 1 207 ? 26.641 12.335 31.685 1.00 31.64 1054 GLY A CA 1
ATOM 1508 C C . GLY A 1 207 ? 26.869 10.867 32.010 1.00 39.32 1054 GLY A C 1
ATOM 1509 O O . GLY A 1 207 ? 26.799 10.010 31.121 1.00 38.02 1054 GLY A O 1
ATOM 1510 N N . GLY A 1 208 ? 27.156 10.580 33.279 1.00 39.73 1055 GLY A N 1
ATOM 1511 C CA . GLY A 1 208 ? 27.354 9.219 33.749 1.00 40.56 1055 GLY A CA 1
ATOM 1512 C C . GLY A 1 208 ? 28.669 8.619 33.299 1.00 42.95 1055 GLY A C 1
ATOM 1513 O O . GLY A 1 208 ? 29.416 9.249 32.549 1.00 44.65 1055 GLY A O 1
ATOM 1514 N N . ARG A 1 209 ? 28.952 7.398 33.748 1.00 41.61 1056 ARG A N 1
ATOM 1515 C CA . ARG A 1 209 ? 30.255 6.787 33.505 1.00 43.94 1056 ARG A CA 1
ATOM 1516 C C . ARG A 1 209 ? 30.180 5.378 32.923 1.00 39.85 1056 ARG A C 1
ATOM 1517 O O . ARG A 1 209 ? 29.263 4.608 33.225 1.00 39.35 1056 ARG A O 1
ATOM 1525 N N . ALA A 1 210 ? 31.160 5.032 32.096 1.00 36.38 1057 ALA A N 1
ATOM 1526 C CA . ALA A 1 210 ? 31.243 3.674 31.573 1.00 34.95 1057 ALA A CA 1
ATOM 1527 C C . ALA A 1 210 ? 32.691 3.270 31.360 1.00 36.04 1057 ALA A C 1
ATOM 1528 O O . ALA A 1 210 ? 33.576 4.120 31.300 1.00 31.48 1057 ALA A O 1
ATOM 1530 N N . ASP A 1 211 ? 32.928 1.971 31.237 1.00 29.61 1058 ASP A N 1
ATOM 1531 C CA . ASP A 1 211 ? 34.278 1.477 31.082 1.00 30.87 1058 ASP A CA 1
ATOM 1532 C C . ASP A 1 211 ? 34.221 0.105 30.447 1.00 32.20 1058 ASP A C 1
ATOM 1533 O O . ASP A 1 211 ? 33.167 -0.544 30.448 1.00 30.76 1058 ASP A O 1
ATOM 1538 N N . LEU A 1 212 ? 35.350 -0.319 29.880 1.00 30.00 1059 LEU A N 1
ATOM 1539 C CA . LEU A 1 212 ? 35.521 -1.684 29.397 1.00 32.39 1059 LEU A CA 1
ATOM 1540 C C . LEU A 1 212 ? 36.584 -2.340 30.268 1.00 42.65 1059 LEU A C 1
ATOM 1541 O O . LEU A 1 212 ? 37.595 -1.708 30.585 1.00 38.15 1059 LEU A O 1
ATOM 1546 N N . ARG A 1 213 ? 36.365 -3.600 30.639 1.00 41.63 1060 ARG A N 1
ATOM 1547 C CA . ARG A 1 213 ? 37.316 -4.327 31.483 1.00 49.37 1060 ARG A CA 1
ATOM 1548 C C . ARG A 1 213 ? 37.670 -5.715 30.941 1.00 50.60 1060 ARG A C 1
ATOM 1549 O O . ARG A 1 213 ? 36.807 -6.438 30.440 1.00 49.98 1060 ARG A O 1
ATOM 1557 N N . LEU A 1 214 ? 38.952 -6.063 31.030 1.00 48.37 1061 LEU A N 1
ATOM 1558 C CA . LEU A 1 214 ? 39.430 -7.400 30.676 1.00 54.81 1061 LEU A CA 1
ATOM 1559 C C . LEU A 1 214 ? 39.184 -8.399 31.808 1.00 55.90 1061 LEU A C 1
ATOM 1560 O O . LEU A 1 214 ? 39.492 -8.117 32.966 1.00 58.36 1061 LEU A O 1
ATOM 1565 N N . THR A 1 215 ? 38.637 -9.565 31.475 1.00 56.55 1062 THR A N 1
ATOM 1566 C CA . THR A 1 215 ? 38.475 -10.631 32.461 1.00 63.90 1062 THR A CA 1
ATOM 1567 C C . THR A 1 215 ? 39.846 -11.077 32.969 1.00 64.08 1062 THR A C 1
ATOM 1568 O O . THR A 1 215 ? 40.194 -10.852 34.128 1.00 66.22 1062 THR A O 1
ATOM 1572 N N . ASP A 1 216 ? 40.624 -11.692 32.085 1.00 66.28 1063 ASP A N 1
ATOM 1573 C CA . ASP A 1 216 ? 41.958 -12.185 32.427 1.00 67.73 1063 ASP A CA 1
ATOM 1574 C C . ASP A 1 216 ? 43.034 -11.412 31.663 1.00 63.41 1063 ASP A C 1
ATOM 1575 O O . ASP A 1 216 ? 43.372 -11.761 30.533 1.00 64.52 1063 ASP A O 1
ATOM 1580 N N . PRO A 1 217 ? 43.583 -10.359 32.283 1.00 61.57 1064 PRO A N 1
ATOM 1581 C CA . PRO A 1 217 ? 44.589 -9.529 31.607 1.00 66.68 1064 PRO A CA 1
ATOM 1582 C C . PRO A 1 217 ? 45.900 -10.269 31.310 1.00 69.02 1064 PRO A C 1
ATOM 1583 O O . PRO A 1 217 ? 46.762 -9.717 30.624 1.00 71.07 1064 PRO A O 1
ATOM 1587 N N . ASN A 1 218 ? 46.044 -11.497 31.801 1.00 69.09 1065 ASN A N 1
ATOM 1588 C CA . ASN A 1 218 ? 47.278 -12.255 31.589 1.00 71.36 1065 ASN A CA 1
ATOM 1589 C C . ASN A 1 218 ? 47.210 -13.290 30.463 1.00 73.18 1065 ASN A C 1
ATOM 1590 O O . ASN A 1 218 ? 48.206 -13.949 30.161 1.00 70.39 1065 ASN A O 1
ATOM 1595 N N . ASP A 1 219 ? 46.038 -13.434 29.848 1.00 71.94 1066 ASP A N 1
ATOM 1596 C CA . ASP A 1 219 ? 45.873 -14.338 28.711 1.00 71.34 1066 ASP A CA 1
ATOM 1597 C C . ASP A 1 219 ? 44.894 -13.7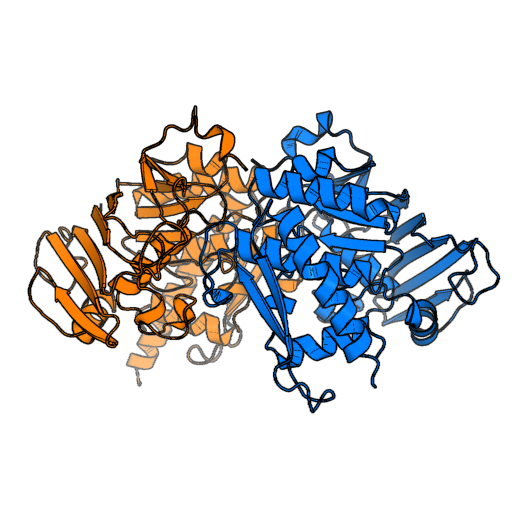01 27.739 1.00 72.78 1066 ASP A C 1
ATOM 1598 O O . ASP A 1 219 ? 43.739 -13.484 28.079 1.00 68.93 1066 ASP A O 1
ATOM 1603 N N . LEU A 1 220 ? 45.357 -13.418 26.525 1.00 72.54 1067 LEU A N 1
ATOM 1604 C CA . LEU A 1 220 ? 44.663 -12.478 25.652 1.00 71.50 1067 LEU A CA 1
ATOM 1605 C C . LEU A 1 220 ? 44.259 -13.068 24.300 1.00 76.61 1067 LEU A C 1
ATOM 1606 O O . LEU A 1 220 ? 43.703 -12.376 23.439 1.00 72.69 1067 LEU A O 1
ATOM 1611 N N . LEU A 1 221 ? 44.535 -14.356 24.133 1.00 76.43 1068 LEU A N 1
ATOM 1612 C CA . LEU A 1 221 ? 43.994 -15.117 23.021 1.00 73.58 1068 LEU A CA 1
ATOM 1613 C C . LEU A 1 221 ? 42.666 -15.672 23.502 1.00 70.98 1068 LEU A C 1
ATOM 1614 O O . LEU A 1 221 ? 41.835 -16.124 22.709 1.00 65.54 1068 LEU A O 1
ATOM 1619 N N . GLU A 1 222 ? 42.472 -15.615 24.819 1.00 71.70 1069 GLU A N 1
ATOM 1620 C CA . GLU A 1 222 ? 41.337 -16.268 25.462 1.00 72.20 1069 GLU A CA 1
ATOM 1621 C C . GLU A 1 222 ? 40.395 -15.348 26.261 1.00 72.35 1069 GLU A C 1
ATOM 1622 O O . GLU A 1 222 ? 39.179 -15.539 26.216 1.00 70.47 1069 GLU A O 1
ATOM 1628 N N . THR A 1 223 ? 40.940 -14.362 26.980 1.00 71.25 1070 THR A N 1
ATOM 1629 C CA . THR A 1 223 ? 40.133 -13.577 27.934 1.00 69.42 1070 THR A CA 1
ATOM 1630 C C . THR A 1 223 ? 38.941 -12.861 27.314 1.00 63.72 1070 THR A C 1
ATOM 1631 O O . THR A 1 223 ? 38.949 -12.513 26.142 1.00 65.54 1070 THR A O 1
ATOM 1635 N N . GLY A 1 224 ? 37.912 -12.638 28.119 1.00 61.36 1071 GLY A N 1
ATOM 1636 C CA . GLY A 1 224 ? 36.738 -11.926 27.656 1.00 59.81 1071 GLY A CA 1
ATOM 1637 C C . GLY A 1 224 ? 36.767 -10.458 28.041 1.00 59.85 1071 GLY A C 1
ATOM 1638 O O . GLY A 1 224 ? 37.662 -10.002 28.759 1.00 58.22 1071 GLY A O 1
ATOM 1639 N N . ILE A 1 225 ? 35.777 -9.715 27.563 1.00 56.15 1072 ILE A N 1
ATOM 1640 C CA . ILE A 1 225 ? 35.663 -8.300 27.884 1.00 52.82 1072 ILE A CA 1
ATOM 1641 C C . ILE A 1 225 ? 34.359 -8.036 28.620 1.00 46.89 1072 ILE A C 1
ATOM 1642 O O . ILE A 1 225 ? 33.286 -8.394 28.127 1.00 45.63 1072 ILE A O 1
ATOM 1647 N N . ASP A 1 226 ? 34.443 -7.418 29.794 1.00 43.47 1073 ASP A N 1
ATOM 1648 C CA . ASP A 1 226 ? 33.241 -6.979 30.488 1.00 41.86 1073 ASP A CA 1
ATOM 1649 C C . ASP A 1 226 ? 32.926 -5.522 30.150 1.00 36.73 1073 ASP A C 1
ATOM 1650 O O . ASP A 1 226 ? 33.828 -4.714 29.925 1.00 35.01 1073 ASP A O 1
ATOM 1655 N N . ILE A 1 227 ? 31.639 -5.197 30.125 1.00 31.00 1074 ILE A N 1
ATOM 1656 C CA . ILE A 1 227 ? 31.200 -3.836 29.861 1.00 30.80 1074 ILE A CA 1
ATOM 1657 C C . ILE A 1 227 ? 30.500 -3.277 31.084 1.00 30.55 1074 ILE A C 1
ATOM 1658 O O . ILE A 1 227 ? 29.600 -3.905 31.617 1.00 30.15 1074 ILE A O 1
ATOM 1663 N N . VAL A 1 228 ? 30.921 -2.094 31.516 1.00 31.99 1075 VAL A N 1
ATOM 1664 C CA . VAL A 1 228 ? 30.348 -1.429 32.674 1.00 35.12 1075 VAL A CA 1
ATOM 1665 C C . VAL A 1 228 ? 29.690 -0.162 32.167 1.00 33.88 1075 VAL A C 1
ATOM 1666 O O . VAL A 1 228 ? 30.296 0.581 31.399 1.00 33.52 1075 VAL A O 1
ATOM 1670 N N . ALA A 1 229 ? 28.453 0.086 32.587 1.00 28.70 1076 ALA A N 1
ATOM 1671 C CA . ALA A 1 229 ? 27.708 1.234 32.096 1.00 26.45 1076 ALA A CA 1
ATOM 1672 C C . ALA A 1 229 ? 26.766 1.758 33.169 1.00 31.61 1076 ALA A C 1
ATOM 1673 O O . ALA A 1 229 ? 25.881 1.037 33.642 1.00 30.73 1076 ALA A O 1
ATOM 1675 N N . GLN A 1 230 ? 26.955 3.012 33.545 1.00 28.05 1077 GLN A N 1
ATOM 1676 C CA . GLN A 1 230 ? 26.179 3.622 34.623 1.00 38.71 1077 GLN A CA 1
ATOM 1677 C C . GLN A 1 230 ? 25.644 4.977 34.163 1.00 32.95 1077 GLN A C 1
ATOM 1678 O O . GLN A 1 230 ? 26.388 5.962 34.114 1.00 35.40 1077 GLN A O 1
ATOM 1684 N N . PRO A 1 231 ? 24.355 5.028 33.787 1.00 31.18 1078 PRO A N 1
ATOM 1685 C CA . PRO A 1 231 ? 23.723 6.293 33.383 1.00 36.44 1078 PRO A CA 1
ATOM 1686 C C . PRO A 1 231 ? 23.763 7.305 34.536 1.00 37.09 1078 PRO A C 1
ATOM 1687 O O . PRO A 1 231 ? 23.941 6.887 35.678 1.00 36.63 1078 PRO A O 1
ATOM 1691 N N . PRO A 1 232 ? 23.660 8.613 34.228 1.00 36.72 1079 PRO A N 1
ATOM 1692 C CA . PRO A 1 232 ? 23.793 9.696 35.214 1.00 49.37 1079 PRO A CA 1
ATOM 1693 C C . PRO A 1 232 ? 22.978 9.474 36.499 1.00 48.04 1079 PRO A C 1
ATOM 1694 O O . PRO A 1 232 ? 21.770 9.253 36.426 1.00 47.01 1079 PRO A O 1
ATOM 1698 N N . GLY A 1 233 ? 23.644 9.523 37.652 1.00 44.98 1080 GLY A N 1
ATOM 1699 C CA . GLY A 1 233 ? 22.978 9.427 38.941 1.00 49.24 1080 GLY A CA 1
ATOM 1700 C C . GLY A 1 233 ? 22.548 8.025 39.338 1.00 54.36 1080 GLY A C 1
ATOM 1701 O O . GLY A 1 233 ? 22.270 7.755 40.515 1.00 53.10 1080 GLY A O 1
ATOM 1702 N N . LYS A 1 234 ? 22.478 7.129 38.360 1.00 45.44 1081 LYS A N 1
ATOM 1703 C CA . LYS A 1 234 ? 22.092 5.763 38.641 1.00 45.52 1081 LYS A CA 1
ATOM 1704 C C . LYS A 1 234 ? 23.255 5.009 39.251 1.00 46.95 1081 LYS A C 1
ATOM 1705 O O . LYS A 1 234 ? 24.392 5.477 39.222 1.00 52.76 1081 LYS A O 1
ATOM 1711 N N . LYS A 1 235 ? 22.978 3.852 39.831 1.00 45.73 1082 LYS A N 1
ATOM 1712 C CA . LYS A 1 235 ? 24.045 3.076 40.433 1.00 45.62 1082 LYS A CA 1
ATOM 1713 C C . LYS A 1 235 ? 24.313 1.766 39.687 1.00 48.43 1082 LYS A C 1
ATOM 1714 O O . LYS A 1 235 ? 23.394 1.074 39.234 1.00 44.07 1082 LYS A O 1
ATOM 1720 N N . LEU A 1 236 ? 25.599 1.459 39.563 1.00 49.37 1083 LEU A N 1
ATOM 1721 C CA . LEU A 1 236 ? 26.099 0.324 38.798 1.00 50.02 1083 LEU A CA 1
ATOM 1722 C C . LEU A 1 236 ? 25.518 -1.021 39.247 1.00 45.06 1083 LEU A C 1
ATOM 1723 O O . LEU A 1 236 ? 25.779 -1.490 40.357 1.00 45.93 1083 LEU A O 1
ATOM 1728 N N . GLN A 1 237 ? 24.719 -1.634 38.384 1.00 38.66 1084 GLN A N 1
ATOM 1729 C CA . GLN A 1 237 ? 24.347 -3.026 38.569 1.00 41.03 1084 GLN A CA 1
ATOM 1730 C C . GLN A 1 237 ? 24.594 -3.687 37.234 1.00 44.98 1084 GLN A C 1
ATOM 1731 O O . GLN A 1 237 ? 25.183 -3.067 36.335 1.00 42.46 1084 GLN A O 1
ATOM 1737 N N . HIS A 1 238 ? 24.131 -4.928 37.099 1.00 36.55 1085 HIS A N 1
ATOM 1738 C CA . HIS A 1 238 ? 24.330 -5.680 35.875 1.00 37.33 1085 HIS A CA 1
ATOM 1739 C C . HIS A 1 238 ? 23.866 -4.854 34.679 1.00 33.61 1085 HIS A C 1
ATOM 1740 O O . HIS A 1 238 ? 22.846 -4.160 34.745 1.00 28.83 1085 HIS A O 1
ATOM 1747 N N . LEU A 1 239 ? 24.672 -4.887 33.621 1.00 31.33 1086 LEU A N 1
ATOM 1748 C CA . LEU A 1 239 ? 24.322 -4.324 32.319 1.00 31.33 1086 LEU A CA 1
ATOM 1749 C C . LEU A 1 239 ? 22.909 -4.728 31.907 1.00 27.89 1086 LEU A C 1
ATOM 1750 O O . LEU A 1 239 ? 22.164 -3.931 31.345 1.00 25.14 1086 LEU A O 1
ATOM 1755 N N . SER A 1 240 ? 22.549 -5.972 32.220 1.00 27.35 1087 SER A N 1
ATOM 1756 C CA . SER A 1 240 ? 21.288 -6.571 31.788 1.00 28.02 1087 SER A CA 1
ATOM 1757 C C . SER A 1 240 ? 20.049 -5.851 32.337 1.00 24.65 1087 SER A C 1
ATOM 1758 O O . SER A 1 240 ? 18.996 -5.886 31.712 1.00 26.16 1087 SER A O 1
ATOM 1761 N N . LEU A 1 241 ? 20.188 -5.181 33.481 1.00 25.51 1088 LEU A N 1
ATOM 1762 C CA . LEU A 1 241 ? 19.069 -4.481 34.121 1.00 23.05 1088 LEU A CA 1
ATOM 1763 C C . LEU A 1 241 ? 18.728 -3.138 33.473 1.00 22.93 1088 LEU A C 1
ATOM 1764 O O . LEU A 1 241 ? 17.658 -2.578 33.704 1.00 20.83 1088 LEU A O 1
ATOM 1769 N N . LEU A 1 242 ? 19.638 -2.612 32.665 1.00 22.25 1089 LEU A N 1
ATOM 1770 C CA . LEU A 1 242 ? 19.362 -1.360 31.951 1.00 23.03 1089 LEU A CA 1
ATOM 1771 C C . LEU A 1 242 ? 18.213 -1.559 30.966 1.00 17.49 1089 LEU A C 1
ATOM 1772 O O . LEU A 1 242 ? 17.912 -2.675 30.564 1.00 21.48 1089 LEU A O 1
ATOM 1777 N N . SER A 1 243 ? 17.571 -0.459 30.606 1.00 19.34 1090 SER A N 1
ATOM 1778 C CA . SER A 1 243 ? 16.386 -0.466 29.759 1.00 19.04 1090 SER A CA 1
ATOM 1779 C C . SER A 1 243 ? 16.761 -0.690 28.301 1.00 22.15 1090 SER A C 1
ATOM 1780 O O . SER A 1 243 ? 17.952 -0.643 27.934 1.00 22.59 1090 SER A O 1
ATOM 1783 N N . GLY A 1 244 ? 15.757 -0.950 27.467 1.00 20.85 1091 GLY A N 1
ATOM 1784 C CA . GLY A 1 244 ? 15.982 -1.145 26.042 1.00 17.64 1091 GLY A CA 1
ATOM 1785 C C . GLY A 1 244 ? 16.680 0.052 25.413 1.00 19.20 1091 GLY A C 1
ATOM 1786 O O . GLY A 1 244 ? 17.648 -0.107 24.657 1.00 19.07 1091 GLY A O 1
ATOM 1787 N N . GLY A 1 245 ? 16.204 1.256 25.715 1.00 18.33 1092 GLY A N 1
ATOM 1788 C CA . GLY A 1 245 ? 16.824 2.461 25.168 1.00 17.25 1092 GLY A CA 1
ATOM 1789 C C . GLY A 1 245 ? 18.208 2.707 25.752 1.00 19.52 1092 GLY A C 1
ATOM 1790 O O . GLY A 1 245 ? 19.129 3.137 25.047 1.00 17.16 1092 GLY A O 1
ATOM 1791 N N . GLU A 1 246 ? 18.367 2.425 27.042 1.00 18.62 1093 GLU A N 1
ATOM 1792 C CA . GLU A 1 246 ? 19.671 2.565 27.687 1.00 19.45 1093 GLU A CA 1
ATOM 1793 C C . GLU A 1 246 ? 20.711 1.593 27.130 1.00 21.82 1093 GLU A C 1
ATOM 1794 O O . GLU A 1 246 ? 21.851 1.990 26.868 1.00 21.72 1093 GLU A O 1
ATOM 1800 N N . ARG A 1 247 ? 20.341 0.327 26.956 1.00 17.93 1094 ARG A N 1
ATOM 1801 C CA . ARG A 1 247 ? 21.261 -0.635 26.331 1.00 21.56 1094 ARG A CA 1
ATOM 1802 C C . ARG A 1 247 ? 21.579 -0.285 24.877 1.00 22.21 1094 ARG A C 1
ATOM 1803 O O . ARG A 1 247 ? 22.722 -0.444 24.426 1.00 19.48 1094 ARG A O 1
ATOM 1811 N N . ALA A 1 248 ? 20.575 0.191 24.143 1.00 20.53 1095 ALA A N 1
ATOM 1812 C CA . ALA A 1 248 ? 20.794 0.608 22.756 1.00 21.50 1095 ALA A CA 1
ATOM 1813 C C . ALA A 1 248 ? 21.788 1.767 22.699 1.00 18.74 1095 ALA A C 1
ATOM 1814 O O . ALA A 1 248 ? 22.733 1.759 21.897 1.00 19.57 1095 ALA A O 1
ATOM 1816 N N . LEU A 1 249 ? 21.591 2.772 23.547 1.00 18.14 1096 LEU A N 1
ATOM 1817 C CA . LEU A 1 249 ? 22.491 3.928 23.531 1.00 20.25 1096 LEU A CA 1
ATOM 1818 C C . LEU A 1 249 ? 23.897 3.523 23.989 1.00 23.08 1096 LEU A C 1
ATOM 1819 O O . LEU A 1 249 ? 24.888 4.087 23.513 1.00 20.21 1096 LEU A O 1
ATOM 1824 N N . THR A 1 250 ? 23.988 2.546 24.896 1.00 17.74 1097 THR A N 1
ATOM 1825 C CA . THR A 1 250 ? 25.300 2.029 25.320 1.00 18.71 1097 THR A CA 1
ATOM 1826 C C . THR A 1 250 ? 25.992 1.322 24.155 1.00 18.85 1097 THR A C 1
ATOM 1827 O O . THR A 1 250 ? 27.199 1.475 23.945 1.00 17.65 1097 THR A O 1
ATOM 1831 N N . ALA A 1 251 ? 25.237 0.519 23.417 1.00 18.30 1098 ALA A N 1
ATOM 1832 C CA . ALA A 1 251 ? 25.798 -0.201 22.279 1.00 19.28 1098 ALA A CA 1
ATOM 1833 C C . ALA A 1 251 ? 26.269 0.797 21.220 1.00 22.03 1098 ALA A C 1
ATOM 1834 O O . ALA A 1 251 ? 27.317 0.616 20.580 1.00 19.41 1098 ALA A O 1
ATOM 1836 N N . ILE A 1 252 ? 25.487 1.855 21.036 1.00 18.78 1099 ILE A N 1
ATOM 1837 C CA . ILE A 1 252 ? 25.855 2.896 20.086 1.00 21.89 1099 ILE A CA 1
ATOM 1838 C C . ILE A 1 252 ? 27.149 3.593 20.547 1.00 20.62 1099 ILE A C 1
ATOM 1839 O O . ILE A 1 252 ? 28.031 3.881 19.737 1.00 20.49 1099 ILE A O 1
ATOM 1844 N N . ALA A 1 253 ? 27.287 3.853 21.842 1.00 17.20 1100 ALA A N 1
ATOM 1845 C CA . ALA A 1 253 ? 28.540 4.434 22.341 1.00 22.11 1100 ALA A CA 1
ATOM 1846 C C . ALA A 1 253 ? 29.736 3.527 22.028 1.00 22.92 1100 ALA A C 1
ATOM 1847 O O . ALA A 1 253 ? 30.821 3.998 21.642 1.00 19.86 1100 ALA A O 1
ATOM 1849 N N . LEU A 1 254 ? 29.543 2.224 22.201 1.00 18.73 1101 LEU A N 1
ATOM 1850 C CA . LEU A 1 254 ? 30.622 1.275 21.971 1.00 19.97 1101 LEU A CA 1
ATOM 1851 C C . LEU A 1 254 ? 30.976 1.226 20.476 1.00 25.74 1101 LEU A C 1
ATOM 1852 O O . LEU A 1 254 ? 32.149 1.229 20.098 1.00 20.19 1101 LEU A O 1
ATOM 1857 N N . LEU A 1 255 ? 29.953 1.211 19.631 1.00 20.45 1102 LEU A N 1
ATOM 1858 C CA . LEU A 1 255 ? 30.153 1.241 18.183 1.00 23.47 1102 LEU A CA 1
ATOM 1859 C C . LEU A 1 255 ? 30.975 2.454 17.742 1.00 24.69 1102 LEU A C 1
ATOM 1860 O O . LEU A 1 255 ? 31.977 2.308 17.035 1.00 27.44 1102 LEU A O 1
ATOM 1865 N N . PHE A 1 256 ? 30.559 3.645 18.164 1.00 21.77 1103 PHE A N 1
ATOM 1866 C CA . PHE A 1 256 ? 31.287 4.856 17.821 1.00 26.14 1103 PHE A CA 1
ATOM 1867 C C . PHE A 1 256 ? 32.738 4.815 18.359 1.00 30.66 1103 PHE A C 1
ATOM 1868 O O . PHE A 1 256 ? 33.654 5.360 17.742 1.00 30.04 1103 PHE A O 1
ATOM 1876 N N . SER A 1 257 ? 32.931 4.163 19.504 1.00 24.66 1104 SER A N 1
ATOM 1877 C CA . SER A 1 257 ? 34.255 4.020 20.090 1.00 22.80 1104 SER A CA 1
ATOM 1878 C C . SER A 1 257 ? 35.144 3.138 19.212 1.00 24.84 1104 SER A C 1
ATOM 1879 O O . SER A 1 257 ? 36.313 3.454 18.970 1.00 25.09 1104 SER A O 1
ATOM 1882 N N . ILE A 1 258 ? 34.582 2.032 18.745 1.00 22.96 1105 ILE A N 1
ATOM 1883 C CA . ILE A 1 258 ? 35.263 1.173 17.792 1.00 28.33 1105 ILE A CA 1
ATOM 1884 C C . ILE A 1 258 ? 35.615 1.963 16.526 1.00 30.09 1105 ILE A C 1
ATOM 1885 O O . ILE A 1 258 ? 36.759 1.924 16.073 1.00 33.04 1105 ILE A O 1
ATOM 1890 N N . LEU A 1 259 ? 34.658 2.715 15.986 1.00 28.04 1106 LEU A N 1
ATOM 1891 C CA . LEU A 1 259 ? 34.905 3.506 14.770 1.00 32.09 1106 LEU A CA 1
ATOM 1892 C C . LEU A 1 259 ? 35.947 4.609 14.978 1.00 35.04 1106 LEU A C 1
ATOM 1893 O O . LEU A 1 259 ? 36.584 5.049 14.026 1.00 35.18 1106 LEU A O 1
ATOM 1898 N N . LYS A 1 260 ? 36.111 5.072 16.212 1.00 29.15 1107 LYS A N 1
ATOM 1899 C CA . LYS A 1 260 ? 37.093 6.122 16.486 1.00 33.04 1107 LYS A CA 1
ATOM 1900 C C . LYS A 1 260 ? 38.511 5.605 16.277 1.00 35.22 1107 LYS A C 1
ATOM 1901 O O . LYS A 1 260 ? 39.384 6.333 15.815 1.00 42.67 1107 LYS A O 1
ATOM 1907 N N . VAL A 1 261 ? 38.719 4.335 16.601 1.00 33.80 1108 VAL A N 1
ATOM 1908 C CA . VAL A 1 261 ? 40.053 3.745 16.633 1.00 36.55 1108 VAL A CA 1
ATOM 1909 C C . VAL A 1 261 ? 40.373 2.961 15.366 1.00 45.06 1108 VAL A C 1
ATOM 1910 O O . VAL A 1 261 ? 41.488 3.021 14.845 1.00 44.61 1108 VAL A O 1
ATOM 1914 N N . ARG A 1 262 ? 39.383 2.224 14.875 1.00 42.92 1109 ARG A N 1
ATOM 1915 C CA . ARG A 1 262 ? 39.528 1.458 13.645 1.00 45.39 1109 ARG A CA 1
ATOM 1916 C C . ARG A 1 262 ? 38.538 2.044 12.643 1.00 40.72 1109 ARG A C 1
ATOM 1917 O O . ARG A 1 262 ? 37.515 1.447 12.328 1.00 44.33 1109 ARG A O 1
ATOM 1925 N N . PRO A 1 263 ? 38.834 3.249 12.150 1.00 41.39 1110 PRO A N 1
ATOM 1926 C CA . PRO A 1 263 ? 37.810 3.935 11.363 1.00 38.57 1110 PRO A CA 1
ATOM 1927 C C . PRO A 1 263 ? 37.627 3.283 9.998 1.00 44.37 1110 PRO A C 1
ATOM 1928 O O . PRO A 1 263 ? 38.471 2.484 9.549 1.00 43.71 1110 PRO A O 1
ATOM 1932 N N . VAL A 1 264 ? 36.513 3.611 9.353 1.00 31.51 1111 VAL A N 1
ATOM 1933 C CA . VAL A 1 264 ? 36.181 3.016 8.074 1.00 31.64 1111 VAL A CA 1
ATOM 1934 C C . VAL A 1 264 ? 35.683 4.087 7.132 1.00 26.23 1111 VAL A C 1
ATOM 1935 O O . VAL A 1 264 ? 35.225 5.140 7.566 1.00 26.48 1111 VAL A O 1
ATOM 1939 N N . PRO A 1 265 ? 35.778 3.828 5.825 1.00 29.29 1112 PRO A N 1
ATOM 1940 C CA . PRO A 1 265 ? 35.347 4.890 4.916 1.00 27.08 1112 PRO A CA 1
ATOM 1941 C C . PRO A 1 265 ? 33.844 5.128 4.931 1.00 23.25 1112 PRO A C 1
ATOM 1942 O O . PRO A 1 265 ? 33.452 6.275 4.724 1.00 23.22 1112 PRO A O 1
ATOM 1946 N N . PHE A 1 266 ? 33.031 4.086 5.134 1.00 22.50 1113 PHE A N 1
ATOM 1947 C CA . PHE A 1 266 ? 31.596 4.281 5.327 1.00 21.10 1113 PHE A CA 1
ATOM 1948 C C . PHE A 1 266 ? 30.972 3.261 6.258 1.00 20.41 1113 PHE A C 1
ATOM 1949 O O . PHE A 1 266 ? 31.477 2.152 6.410 1.00 20.48 1113 PHE A O 1
ATOM 1957 N N . CYS A 1 267 ? 29.862 3.649 6.885 1.00 19.82 1114 CYS A N 1
ATOM 1958 C CA . CYS A 1 267 ? 29.212 2.802 7.875 1.00 20.39 1114 CYS A CA 1
ATOM 1959 C C . CYS A 1 267 ? 27.718 2.819 7.604 1.00 20.86 1114 CYS A C 1
ATOM 1960 O O . CYS A 1 267 ? 27.143 3.880 7.335 1.00 19.20 1114 CYS A O 1
ATOM 1963 N N . VAL A 1 268 ? 27.101 1.642 7.642 1.00 19.85 1115 VAL A N 1
ATOM 1964 C CA . VAL A 1 268 ? 25.683 1.492 7.326 1.00 18.06 1115 VAL A CA 1
ATOM 1965 C C . VAL A 1 268 ? 24.920 1.126 8.599 1.00 16.30 1115 VAL A C 1
ATOM 1966 O O . VAL A 1 268 ? 25.238 0.138 9.257 1.00 19.70 1115 VAL A O 1
ATOM 1970 N N . LEU A 1 269 ? 23.913 1.928 8.941 1.00 17.12 1116 LEU A N 1
ATOM 1971 C CA . LEU A 1 269 ? 23.149 1.751 10.179 1.00 18.74 1116 LEU A CA 1
ATOM 1972 C C . LEU A 1 269 ? 21.670 1.645 9.853 1.00 17.71 1116 LEU A C 1
ATOM 1973 O O . LEU A 1 269 ? 21.067 2.595 9.365 1.00 15.54 1116 LEU A O 1
ATOM 1978 N N . ASP A 1 270 ? 21.092 0.480 10.125 1.00 19.02 1117 ASP A N 1
ATOM 1979 C CA . ASP A 1 270 ? 19.708 0.203 9.766 1.00 19.26 1117 ASP A CA 1
ATOM 1980 C C . ASP A 1 270 ? 18.850 0.323 11.027 1.00 18.42 1117 ASP A C 1
ATOM 1981 O O . ASP A 1 270 ? 18.776 -0.609 11.826 1.00 16.14 1117 ASP A O 1
ATOM 1986 N N . GLN A 1 271 ? 18.209 1.487 11.185 1.00 16.20 1118 GLN A N 1
ATOM 1987 C CA . GLN A 1 271 ? 17.340 1.775 12.329 1.00 16.25 1118 GLN A CA 1
ATOM 1988 C C . GLN A 1 271 ? 17.934 1.424 13.682 1.00 16.90 1118 GLN A C 1
ATOM 1989 O O . GLN A 1 271 ? 17.284 0.774 14.515 1.00 17.90 1118 GLN A O 1
ATOM 1995 N N . VAL A 1 272 ? 19.158 1.876 13.922 1.00 16.69 1119 VAL A N 1
ATOM 1996 C CA . VAL A 1 272 ? 19.823 1.582 15.189 1.00 17.78 1119 VAL A CA 1
ATOM 1997 C C . VAL A 1 272 ? 19.239 2.409 16.333 1.00 19.16 1119 VAL A C 1
ATOM 1998 O O . VAL A 1 272 ? 19.460 2.108 17.500 1.00 19.21 1119 VAL A O 1
ATOM 2002 N N . GLU A 1 273 ? 18.485 3.452 16.005 1.00 19.27 1120 GLU A N 1
ATOM 2003 C CA . GLU A 1 273 ? 17.955 4.310 17.056 1.00 21.12 1120 GLU A CA 1
ATOM 2004 C C . GLU A 1 273 ? 16.509 3.964 17.438 1.00 21.65 1120 GLU A C 1
ATOM 2005 O O . GLU A 1 273 ? 15.857 4.715 18.162 1.00 24.47 1120 GLU A O 1
ATOM 2011 N N . ALA A 1 274 ? 16.038 2.794 17.009 1.00 18.76 1121 ALA A N 1
ATOM 2012 C CA . ALA A 1 274 ? 14.643 2.376 17.251 1.00 22.64 1121 ALA A CA 1
ATOM 2013 C C . ALA A 1 274 ? 14.194 2.439 18.723 1.00 25.20 1121 ALA A C 1
ATOM 2014 O O . ALA A 1 274 ? 13.066 2.835 19.014 1.00 21.17 1121 ALA A O 1
ATOM 2016 N N . ALA A 1 275 ? 15.065 2.045 19.648 1.00 18.70 1122 ALA A N 1
ATOM 2017 C CA . ALA A 1 275 ? 14.685 2.035 21.074 1.00 22.88 1122 ALA A CA 1
ATOM 2018 C C . ALA A 1 275 ? 14.813 3.400 21.747 1.00 23.52 1122 ALA A C 1
ATOM 2019 O O . ALA A 1 275 ? 14.411 3.574 22.909 1.00 19.81 1122 ALA A O 1
ATOM 2021 N N . LEU A 1 276 ? 15.397 4.363 21.035 1.00 20.59 1123 LEU A N 1
ATOM 2022 C CA . LEU A 1 276 ? 15.698 5.669 21.631 1.00 20.61 1123 LEU A CA 1
ATOM 2023 C C . LEU A 1 276 ? 14.474 6.610 21.705 1.00 22.05 1123 LEU A C 1
ATOM 2024 O O . LEU A 1 276 ? 13.633 6.648 20.785 1.00 19.72 1123 LEU A O 1
ATOM 2029 N N . ASP A 1 277 ? 14.368 7.359 22.803 1.00 17.33 1124 ASP A N 1
ATOM 2030 C CA . ASP A 1 277 ? 13.306 8.367 22.926 1.00 24.93 1124 ASP A CA 1
ATOM 2031 C C . ASP A 1 277 ? 13.727 9.606 22.143 1.00 24.21 1124 ASP A C 1
ATOM 2032 O O . ASP A 1 277 ? 14.807 9.625 21.556 1.00 19.68 1124 ASP A O 1
ATOM 2037 N N . GLU A 1 278 ? 12.893 10.637 22.130 1.00 23.44 1125 GLU A N 1
ATOM 2038 C CA . GLU A 1 278 ? 13.151 11.789 21.266 1.00 24.90 1125 GLU A CA 1
ATOM 2039 C C . GLU A 1 278 ? 14.426 12.540 21.650 1.00 23.61 1125 GLU A C 1
ATOM 2040 O O . GLU A 1 278 ? 15.180 12.966 20.785 1.00 23.87 1125 GLU A O 1
ATOM 2046 N N . ALA A 1 279 ? 14.662 12.695 22.946 1.00 21.14 1126 ALA A N 1
ATOM 2047 C CA . ALA A 1 279 ? 15.858 13.377 23.432 1.00 25.86 1126 ALA A CA 1
ATOM 2048 C C . ALA A 1 279 ? 17.133 12.610 23.102 1.00 23.71 1126 ALA A C 1
ATOM 2049 O O . ALA A 1 279 ? 18.137 13.205 22.719 1.00 24.29 1126 ALA A O 1
ATOM 2051 N N . ASN A 1 280 ? 17.110 11.291 23.273 1.00 20.60 1127 ASN A N 1
ATOM 2052 C CA . ASN A 1 280 ? 18.292 10.496 22.958 1.00 19.43 1127 ASN A CA 1
ATOM 2053 C C . ASN A 1 280 ? 18.520 10.398 21.451 1.00 20.43 1127 ASN A C 1
ATOM 2054 O O . ASN A 1 280 ? 19.670 10.318 21.007 1.00 19.81 1127 ASN A O 1
ATOM 2059 N N . VAL A 1 281 ? 17.444 10.410 20.663 1.00 17.93 1128 VAL A N 1
ATOM 2060 C CA . VAL A 1 281 ? 17.608 10.432 19.198 1.00 20.79 1128 VAL A CA 1
ATOM 2061 C C . VAL A 1 281 ? 18.343 11.705 18.794 1.00 23.75 1128 VAL A C 1
ATOM 2062 O O . VAL A 1 281 ? 19.253 11.688 17.958 1.00 22.33 1128 VAL A O 1
ATOM 2066 N N . GLN A 1 282 ? 17.949 12.814 19.400 1.00 22.43 1129 GLN A N 1
ATOM 2067 C CA . GLN A 1 282 ? 18.543 14.100 19.051 1.00 23.12 1129 GLN A CA 1
ATOM 2068 C C . GLN A 1 282 ? 20.036 14.066 19.363 1.00 26.42 1129 GLN A C 1
ATOM 2069 O O . GLN A 1 282 ? 20.860 14.489 18.549 1.00 23.97 1129 GLN A O 1
ATOM 2075 N N . ARG A 1 283 ? 20.399 13.501 20.516 1.00 26.97 1130 ARG A N 1
ATOM 2076 C CA . ARG A 1 283 ? 21.811 13.431 20.891 1.00 27.12 1130 ARG A CA 1
ATOM 2077 C C . ARG A 1 283 ? 22.572 12.489 19.975 1.00 23.85 1130 ARG A C 1
ATOM 2078 O O . ARG A 1 283 ? 23.688 12.792 19.553 1.00 25.66 1130 ARG A O 1
ATOM 2086 N N . TYR A 1 284 ? 21.967 11.346 19.673 1.00 19.82 1131 TYR A N 1
ATOM 2087 C CA . TYR A 1 284 ? 22.524 10.401 18.722 1.00 24.16 1131 TYR A CA 1
ATOM 2088 C C . TYR A 1 284 ? 22.729 11.050 17.353 1.00 22.61 1131 TYR A C 1
ATOM 2089 O O . TYR A 1 284 ? 23.775 10.904 16.732 1.00 21.87 1131 TYR A O 1
ATOM 2098 N N . ALA A 1 285 ? 21.721 11.765 16.875 1.00 18.85 1132 ALA A N 1
ATOM 2099 C CA . ALA A 1 285 ? 21.796 12.292 15.515 1.00 19.56 1132 ALA A CA 1
ATOM 2100 C C . ALA A 1 285 ? 22.853 13.390 15.396 1.00 23.43 1132 ALA A C 1
ATOM 2101 O O . ALA A 1 285 ? 23.557 13.494 14.380 1.00 20.06 1132 ALA A O 1
ATOM 2103 N N . GLN A 1 286 ? 22.972 14.213 16.429 1.00 22.14 1133 GLN A N 1
ATOM 2104 C CA . GLN A 1 286 ? 23.971 15.278 16.396 1.00 26.45 1133 GLN A CA 1
ATOM 2105 C C . GLN A 1 286 ? 25.346 14.643 16.461 1.00 28.98 1133 GLN A C 1
ATOM 2106 O O . GLN A 1 286 ? 26.297 15.090 15.814 1.00 23.04 1133 GLN A O 1
ATOM 2112 N N . TYR A 1 287 ? 25.441 13.557 17.209 1.00 24.35 1134 TYR A N 1
ATOM 2113 C CA . TYR A 1 287 ? 26.708 12.870 17.328 1.00 25.33 1134 TYR A CA 1
ATOM 2114 C C . TYR A 1 287 ? 27.104 12.268 15.980 1.00 27.96 1134 TYR A C 1
ATOM 2115 O O . TYR A 1 287 ? 28.251 12.379 15.536 1.00 26.51 1134 TYR A O 1
ATOM 2124 N N . LEU A 1 288 ? 26.135 11.630 15.337 1.00 23.00 1135 LEU A N 1
ATOM 2125 C CA . LEU A 1 288 ? 26.280 11.094 13.998 1.00 25.34 1135 LEU A CA 1
ATOM 2126 C C . LEU A 1 288 ? 26.807 12.145 12.979 1.00 26.08 1135 LEU A C 1
ATOM 2127 O O . LEU A 1 288 ? 27.726 11.878 12.203 1.00 24.91 1135 LEU A O 1
ATOM 2132 N N . LYS A 1 289 ? 26.209 13.329 12.979 1.00 20.39 1136 LYS A N 1
ATOM 2133 C CA . LYS A 1 289 ? 26.641 14.406 12.098 1.00 23.17 1136 LYS A CA 1
ATOM 2134 C C . LYS A 1 289 ? 28.111 14.740 12.338 1.00 22.69 1136 LYS A C 1
ATOM 2135 O O . LYS A 1 289 ? 28.908 14.851 11.396 1.00 19.40 1136 LYS A O 1
ATOM 2141 N N . ARG A 1 290 ? 28.475 14.873 13.604 1.00 20.50 1137 ARG A N 1
ATOM 2142 C CA . ARG A 1 290 ? 29.832 15.269 13.935 1.00 23.30 1137 ARG A CA 1
ATOM 2143 C C . ARG A 1 290 ? 30.778 14.162 13.522 1.00 28.45 1137 ARG A C 1
ATOM 2144 O O . ARG A 1 290 ? 31.832 14.416 12.961 1.00 24.80 1137 ARG A O 1
ATOM 2152 N N . PHE A 1 291 ? 30.386 12.919 13.755 1.00 25.71 1138 PHE A N 1
ATOM 2153 C CA . PHE A 1 291 ? 31.237 11.796 13.381 1.00 25.22 1138 PHE A CA 1
ATOM 2154 C C . PHE A 1 291 ? 31.410 11.665 11.868 1.00 22.88 1138 PHE A C 1
ATOM 2155 O O . PHE A 1 291 ? 32.390 11.092 11.385 1.00 24.46 1138 PHE A O 1
ATOM 2163 N N . SER A 1 292 ? 30.470 12.197 11.102 1.00 21.33 1139 SER A N 1
ATOM 2164 C CA . SER A 1 292 ? 30.596 12.100 9.651 1.00 20.40 1139 SER A CA 1
ATOM 2165 C C . SER A 1 292 ? 31.734 12.964 9.080 1.00 23.56 1139 SER A C 1
ATOM 2166 O O . SER A 1 292 ? 31.955 12.959 7.865 1.00 21.65 1139 SER A O 1
ATOM 2169 N N . ARG A 1 293 ? 32.453 13.691 9.940 1.00 19.89 1140 ARG A N 1
ATOM 2170 C CA . ARG A 1 293 ? 33.691 14.366 9.523 1.00 26.45 1140 ARG A CA 1
ATOM 2171 C C . ARG A 1 293 ? 34.685 13.356 8.957 1.00 31.36 1140 ARG A C 1
ATOM 2172 O O . ARG A 1 293 ? 35.415 13.645 7.999 1.00 32.17 1140 ARG A O 1
ATOM 2180 N N . ASP A 1 294 ? 34.701 12.170 9.559 1.00 29.15 1141 ASP A N 1
ATOM 2181 C CA . ASP A 1 294 ? 35.715 11.154 9.261 1.00 31.50 1141 ASP A CA 1
ATOM 2182 C C . ASP A 1 294 ? 35.154 9.939 8.527 1.00 34.98 1141 ASP A C 1
ATOM 2183 O O . ASP A 1 294 ? 35.873 9.229 7.822 1.00 34.21 1141 ASP A O 1
ATOM 2188 N N . THR A 1 295 ? 33.861 9.698 8.685 1.00 30.69 1142 THR A N 1
ATOM 2189 C CA . THR A 1 295 ? 33.254 8.487 8.136 1.00 25.70 1142 THR A CA 1
ATOM 2190 C C . THR A 1 295 ? 31.933 8.829 7.483 1.00 26.56 1142 THR A C 1
ATOM 2191 O O . THR A 1 295 ? 31.119 9.556 8.056 1.00 26.83 1142 THR A O 1
ATOM 2195 N N . GLN A 1 296 ? 31.721 8.322 6.274 1.00 21.65 1143 GLN A N 1
ATOM 2196 C CA . GLN A 1 296 ? 30.444 8.482 5.586 1.00 22.41 1143 GLN A CA 1
ATOM 2197 C C . GLN A 1 296 ? 29.372 7.576 6.216 1.00 24.13 1143 GLN A C 1
ATOM 2198 O O . GLN A 1 296 ? 29.618 6.394 6.480 1.00 22.47 1143 GLN A O 1
ATOM 2204 N N . PHE A 1 297 ? 28.179 8.107 6.464 1.00 19.09 1144 PHE A N 1
ATOM 2205 C CA . PHE A 1 297 ? 27.127 7.268 7.049 1.00 20.12 1144 PHE A CA 1
ATOM 2206 C C . PHE A 1 297 ? 25.939 7.154 6.131 1.00 20.37 1144 PHE A C 1
ATOM 2207 O O . PHE A 1 297 ? 25.485 8.140 5.552 1.00 21.39 1144 PHE A O 1
ATOM 2215 N N . ILE A 1 298 ? 25.445 5.932 5.999 1.00 17.77 1145 ILE A N 1
ATOM 2216 C CA . ILE A 1 298 ? 24.214 5.678 5.270 1.00 19.11 1145 ILE A CA 1
ATOM 2217 C C . ILE A 1 298 ? 23.311 5.044 6.293 1.00 19.53 1145 ILE A C 1
ATOM 2218 O O . ILE A 1 298 ? 23.605 3.951 6.800 1.00 17.55 1145 ILE A O 1
ATOM 2223 N N . VAL A 1 299 ? 22.223 5.730 6.619 1.00 15.50 1146 VAL A N 1
ATOM 2224 C CA . VAL A 1 299 ? 21.389 5.283 7.722 1.00 16.55 1146 VAL A CA 1
ATOM 2225 C C . VAL A 1 299 ? 19.961 5.073 7.241 1.00 20.27 1146 VAL A C 1
ATOM 2226 O O . VAL A 1 299 ? 19.454 5.841 6.435 1.00 21.56 1146 VAL A O 1
ATOM 2230 N N . ILE A 1 300 ? 19.332 3.996 7.691 1.00 17.07 1147 ILE A N 1
ATOM 2231 C CA . ILE A 1 300 ? 17.913 3.845 7.465 1.00 14.46 1147 ILE A CA 1
ATOM 2232 C C . ILE A 1 300 ? 17.222 4.309 8.735 1.00 17.93 1147 ILE A C 1
ATOM 2233 O O . ILE A 1 300 ? 17.617 3.916 9.842 1.00 16.52 1147 ILE A O 1
ATOM 2238 N N . THR A 1 301 ? 16.220 5.176 8.589 1.00 18.00 1148 THR A N 1
ATOM 2239 C CA . THR A 1 301 ? 15.622 5.804 9.760 1.00 18.42 1148 THR A CA 1
ATOM 2240 C C . THR A 1 301 ? 14.165 6.192 9.549 1.00 20.53 1148 THR A C 1
ATOM 2241 O O . THR A 1 301 ? 13.727 6.422 8.425 1.00 16.35 1148 THR A O 1
ATOM 2245 N N . HIS A 1 302 ? 13.425 6.254 10.651 1.00 19.24 1149 HIS A N 1
ATOM 2246 C CA . HIS A 1 302 ? 12.066 6.761 10.666 1.00 21.50 1149 HIS A CA 1
ATOM 2247 C C . HIS A 1 302 ? 11.952 7.957 11.602 1.00 23.58 1149 HIS A C 1
ATOM 2248 O O . HIS A 1 302 ? 10.853 8.452 11.842 1.00 24.23 1149 HIS A O 1
ATOM 2255 N N . ARG A 1 303 ? 13.077 8.421 12.141 1.00 18.98 1150 ARG A N 1
ATOM 2256 C CA . ARG A 1 303 ? 13.018 9.392 13.242 1.00 21.10 1150 ARG A CA 1
ATOM 2257 C C . ARG A 1 303 ? 13.363 10.799 12.753 1.00 20.66 1150 ARG A C 1
ATOM 2258 O O . ARG A 1 303 ? 14.332 10.991 12.027 1.00 21.30 1150 ARG A O 1
ATOM 2266 N N . LYS A 1 304 ? 12.582 11.791 13.150 1.00 21.43 1151 LYS A N 1
ATOM 2267 C CA . LYS A 1 304 ? 12.782 13.117 12.588 1.00 23.72 1151 LYS A CA 1
ATOM 2268 C C . LYS A 1 304 ? 14.102 13.755 13.023 1.00 21.29 1151 LYS A C 1
ATOM 2269 O O . LYS A 1 304 ? 14.722 14.470 12.252 1.00 20.72 1151 LYS A O 1
ATOM 2275 N N . GLY A 1 305 ? 14.554 13.459 14.235 1.00 20.38 1152 GLY A N 1
ATOM 2276 C CA . GLY A 1 305 ? 15.823 13.983 14.701 1.00 22.36 1152 GLY A CA 1
ATOM 2277 C C . GLY A 1 305 ? 16.959 13.562 13.798 1.00 21.98 1152 GLY A C 1
ATOM 2278 O O . GLY A 1 305 ? 17.850 14.349 13.482 1.00 19.32 1152 GLY A O 1
ATOM 2279 N N . THR A 1 306 ? 16.933 12.302 13.374 1.00 19.51 1153 THR A N 1
ATOM 2280 C CA . THR A 1 306 ? 17.946 11.801 12.439 1.00 19.21 1153 THR A CA 1
ATOM 2281 C C . THR A 1 306 ? 17.782 12.434 11.055 1.00 18.47 1153 THR A C 1
ATOM 2282 O O . THR A 1 306 ? 18.769 12.811 10.398 1.00 19.97 1153 THR A O 1
ATOM 2286 N N . MET A 1 307 ? 16.543 12.509 10.578 1.00 16.11 1154 MET A N 1
ATOM 2287 C CA . MET A 1 307 ? 16.297 13.097 9.267 1.00 17.53 1154 MET A CA 1
ATOM 2288 C C . MET A 1 307 ? 16.756 14.554 9.197 1.00 23.15 1154 MET A C 1
ATOM 2289 O O . MET A 1 307 ? 17.256 15.003 8.158 1.00 19.21 1154 MET A O 1
ATOM 2294 N N . GLU A 1 308 ? 16.597 15.271 10.307 1.00 22.72 1155 GLU A N 1
ATOM 2295 C CA . GLU A 1 308 ? 17.014 16.672 10.395 1.00 27.04 1155 GLU A CA 1
ATOM 2296 C C . GLU A 1 308 ? 18.523 16.854 10.307 1.00 24.12 1155 GLU A C 1
ATOM 2297 O O . GLU A 1 308 ? 18.996 17.878 9.847 1.00 22.37 1155 GLU A O 1
ATOM 2303 N N . GLU A 1 309 ? 19.282 15.861 10.754 1.00 18.46 1156 GLU A N 1
ATOM 2304 C CA . GLU A 1 309 ? 20.734 15.956 10.674 1.00 22.23 1156 GLU A CA 1
ATOM 2305 C C . GLU A 1 309 ? 21.301 15.383 9.385 1.00 22.79 1156 GLU A C 1
ATOM 2306 O O . GLU A 1 309 ? 22.494 15.511 9.121 1.00 27.99 1156 GLU A O 1
ATOM 2312 N N . ALA A 1 310 ? 20.458 14.759 8.568 1.00 20.35 1157 ALA A N 1
ATOM 2313 C CA . ALA A 1 310 ? 20.949 14.157 7.328 1.00 20.10 1157 ALA A CA 1
ATOM 2314 C C . ALA A 1 310 ? 21.349 15.229 6.313 1.00 23.86 1157 ALA A C 1
ATOM 2315 O O . ALA A 1 310 ? 20.691 16.282 6.205 1.00 21.21 1157 ALA A O 1
ATOM 2317 N N . ASP A 1 311 ? 22.404 14.951 5.553 1.00 20.03 1158 ASP A N 1
ATOM 2318 C CA . ASP A 1 311 ? 22.777 15.833 4.444 1.00 23.95 1158 ASP A CA 1
ATOM 2319 C C . ASP A 1 311 ? 21.873 15.638 3.243 1.00 26.92 1158 ASP A C 1
ATOM 2320 O O . ASP A 1 311 ? 21.576 16.586 2.522 1.00 26.47 1158 ASP A O 1
ATOM 2325 N N . VAL A 1 312 ? 21.430 14.404 3.015 1.00 20.51 1159 VAL A N 1
ATOM 2326 C CA . VAL A 1 312 ? 20.488 14.149 1.930 1.00 23.54 1159 VAL A CA 1
ATOM 2327 C C . VAL A 1 312 ? 19.472 13.102 2.397 1.00 22.44 1159 VAL A C 1
ATOM 2328 O O . VAL A 1 312 ? 19.800 12.245 3.223 1.00 19.70 1159 VAL A O 1
ATOM 2332 N N . LEU A 1 313 ? 18.240 13.185 1.894 1.00 20.86 1160 LEU A N 1
ATOM 2333 C CA . LEU A 1 313 ? 17.196 12.199 2.245 1.00 24.19 1160 LEU A CA 1
ATOM 2334 C C . LEU A 1 313 ? 16.758 11.458 0.984 1.00 23.61 1160 LEU A C 1
ATOM 2335 O O . LEU A 1 313 ? 16.464 12.089 -0.035 1.00 22.77 1160 LEU A O 1
ATOM 2340 N N . TYR A 1 314 ? 16.720 10.129 1.044 1.00 19.97 1161 TYR A N 1
ATOM 2341 C CA . TYR A 1 314 ? 16.233 9.333 -0.075 1.00 20.50 1161 TYR A CA 1
ATOM 2342 C C . TYR A 1 314 ? 15.006 8.590 0.377 1.00 20.77 1161 TYR A C 1
ATOM 2343 O O . TYR A 1 314 ? 15.027 7.956 1.420 1.00 21.76 1161 TYR A O 1
ATOM 2352 N N . GLY A 1 315 ? 13.936 8.663 -0.406 1.00 19.68 1162 GLY A N 1
ATOM 2353 C CA . GLY A 1 315 ? 12.700 8.004 -0.031 1.00 17.43 1162 GLY A CA 1
ATOM 2354 C C . GLY A 1 315 ? 12.541 6.773 -0.900 1.00 20.15 1162 GLY A C 1
ATOM 2355 O O . GLY A 1 315 ? 12.669 6.859 -2.121 1.00 23.37 1162 GLY A O 1
ATOM 2356 N N . VAL A 1 316 ? 12.269 5.636 -0.269 1.00 20.38 1163 VAL A N 1
ATOM 2357 C CA . VAL A 1 316 ? 12.079 4.374 -0.981 1.00 20.79 1163 VAL A CA 1
ATOM 2358 C C . VAL A 1 316 ? 10.608 3.992 -0.901 1.00 23.52 1163 VAL A C 1
ATOM 2359 O O . VAL A 1 316 ? 10.030 3.967 0.183 1.00 26.35 1163 VAL A O 1
ATOM 2363 N N . THR A 1 317 ? 9.984 3.735 -2.048 1.00 21.04 1164 THR A N 1
ATOM 2364 C CA . THR A 1 317 ? 8.562 3.407 -2.077 1.00 22.94 1164 THR A CA 1
ATOM 2365 C C . THR A 1 317 ? 8.290 2.318 -3.097 1.00 22.56 1164 THR A C 1
ATOM 2366 O O . THR A 1 317 ? 9.127 2.040 -3.955 1.00 22.65 1164 THR A O 1
ATOM 2370 N N . MET A 1 318 ? 7.093 1.746 -3.010 1.00 22.20 1165 MET A N 1
ATOM 2371 C CA . MET A 1 318 ? 6.586 0.805 -3.998 1.00 23.97 1165 MET A CA 1
ATOM 2372 C C . MET A 1 318 ? 5.253 1.298 -4.563 1.00 23.15 1165 MET A C 1
ATOM 2373 O O . MET A 1 318 ? 4.186 0.825 -4.159 1.00 21.47 1165 MET A O 1
ATOM 2378 N N . GLN A 1 319 ? 5.311 2.263 -5.473 1.00 25.62 1166 GLN A N 1
ATOM 2379 C CA . GLN A 1 319 ? 4.107 2.683 -6.201 1.00 28.81 1166 GLN A CA 1
ATOM 2380 C C . GLN A 1 319 ? 3.547 1.478 -6.947 1.00 25.34 1166 GLN A C 1
ATOM 2381 O O . GLN A 1 319 ? 2.340 1.228 -6.944 1.00 28.94 1166 GLN A O 1
ATOM 2387 N N . GLU A 1 320 ? 4.439 0.733 -7.592 1.00 24.85 1167 GLU A N 1
ATOM 2388 C CA . GLU A 1 320 ? 4.068 -0.531 -8.226 1.00 26.71 1167 GLU A CA 1
ATOM 2389 C C . GLU A 1 320 ? 4.284 -1.632 -7.201 1.00 27.76 1167 GLU A C 1
ATOM 2390 O O . GLU A 1 320 ? 5.321 -1.653 -6.532 1.00 24.15 1167 GLU A O 1
ATOM 2396 N N . SER A 1 321 ? 3.311 -2.536 -7.092 1.00 24.03 1168 SER A N 1
ATOM 2397 C CA . SER A 1 321 ? 3.358 -3.636 -6.148 1.00 28.55 1168 SER A CA 1
ATOM 2398 C C . SER A 1 321 ? 4.674 -4.409 -6.211 1.00 25.90 1168 SER A C 1
ATOM 2399 O O . SER A 1 321 ? 5.097 -4.854 -7.284 1.00 19.22 1168 SER A O 1
ATOM 2402 N N . GLY A 1 322 ? 5.329 -4.542 -5.057 1.00 22.60 1169 GLY A N 1
ATOM 2403 C CA . GLY A 1 322 ? 6.531 -5.359 -4.949 1.00 22.02 1169 GLY A CA 1
ATOM 2404 C C . GLY A 1 322 ? 7.805 -4.810 -5.570 1.00 23.25 1169 GLY A C 1
ATOM 2405 O O . GLY A 1 322 ? 8.841 -5.455 -5.519 1.00 21.01 1169 GLY A O 1
ATOM 2406 N N . VAL A 1 323 ? 7.748 -3.629 -6.178 1.00 18.94 1170 VAL A N 1
ATOM 2407 C CA . VAL A 1 323 ? 8.927 -3.109 -6.852 1.00 18.60 1170 VAL A CA 1
ATOM 2408 C C . VAL A 1 323 ? 9.415 -1.823 -6.206 1.00 22.60 1170 VAL A C 1
ATOM 2409 O O . VAL A 1 323 ? 8.656 -0.861 -6.094 1.00 21.16 1170 VAL A O 1
ATOM 2413 N N . SER A 1 324 ? 10.683 -1.802 -5.793 1.00 19.73 1171 SER A N 1
ATOM 2414 C CA . SER A 1 324 ? 11.225 -0.655 -5.067 1.00 20.59 1171 SER A CA 1
ATOM 2415 C C . SER A 1 324 ? 11.717 0.423 -6.020 1.00 23.45 1171 SER A C 1
ATOM 2416 O O . SER A 1 324 ? 12.405 0.121 -6.988 1.00 19.60 1171 SER A O 1
ATOM 2419 N N . LYS A 1 325 ? 11.410 1.677 -5.704 1.00 21.63 1172 LYS A N 1
ATOM 2420 C CA . LYS A 1 325 ? 11.981 2.824 -6.408 1.00 22.61 1172 LYS A CA 1
ATOM 2421 C C . LYS A 1 325 ? 12.512 3.845 -5.393 1.00 21.56 1172 LYS A C 1
ATOM 2422 O O . LYS A 1 325 ? 12.053 3.881 -4.258 1.00 21.99 1172 LYS A O 1
ATOM 2428 N N . LEU A 1 326 ? 13.496 4.648 -5.791 1.00 20.53 1173 LEU A N 1
ATOM 2429 C CA . LEU A 1 326 ? 14.107 5.598 -4.860 1.00 22.09 1173 LEU A CA 1
ATOM 2430 C C . LEU A 1 326 ? 14.126 6.981 -5.492 1.00 27.45 1173 LEU A C 1
ATOM 2431 O O . LEU A 1 326 ? 14.396 7.112 -6.689 1.00 25.98 1173 LEU A O 1
ATOM 2436 N N . VAL A 1 327 ? 13.832 8.008 -4.694 1.00 23.81 1174 VAL A N 1
ATOM 2437 C CA . VAL A 1 327 ? 13.952 9.392 -5.152 1.00 28.65 1174 VAL A CA 1
ATOM 2438 C C . VAL A 1 327 ? 14.466 10.283 -4.030 1.00 28.67 1174 VAL A C 1
ATOM 2439 O O . VAL A 1 327 ? 14.257 10.000 -2.856 1.00 21.02 1174 VAL A O 1
ATOM 2443 N N . SER A 1 328 ? 15.142 11.370 -4.388 1.00 28.61 1175 SER A N 1
ATOM 2444 C CA . SER A 1 328 ? 15.533 12.347 -3.380 1.00 31.09 1175 SER A CA 1
ATOM 2445 C C . SER A 1 328 ? 14.260 13.008 -2.850 1.00 30.23 1175 SER A C 1
ATOM 2446 O O . SER A 1 328 ? 13.355 13.321 -3.626 1.00 30.31 1175 SER A O 1
ATOM 2449 N N . VAL A 1 329 ? 14.156 13.174 -1.533 1.00 24.57 1176 VAL A N 1
ATOM 2450 C CA . VAL A 1 329 ? 12.946 13.772 -0.962 1.00 26.28 1176 VAL A CA 1
ATOM 2451 C C . VAL A 1 329 ? 13.274 14.904 -0.009 1.00 32.65 1176 VAL A C 1
ATOM 2452 O O . VAL A 1 329 ? 14.332 14.920 0.612 1.00 24.06 1176 VAL A O 1
ATOM 2456 N N . ARG A 1 330 ? 12.335 15.833 0.128 1.00 32.95 1177 ARG A N 1
ATOM 2457 C CA . ARG A 1 330 ? 12.484 16.922 1.083 1.00 40.53 1177 ARG A CA 1
ATOM 2458 C C . ARG A 1 330 ? 11.892 16.541 2.430 1.00 36.39 1177 ARG A C 1
ATOM 2459 O O . ARG A 1 330 ? 10.857 15.867 2.503 1.00 33.55 1177 ARG A O 1
ATOM 2467 N N . LEU A 1 331 ? 12.544 16.985 3.497 1.00 37.01 1178 LEU A N 1
ATOM 2468 C CA . LEU A 1 331 ? 12.067 16.687 4.842 1.00 39.25 1178 LEU A CA 1
ATOM 2469 C C . LEU A 1 331 ? 10.629 17.158 5.025 1.00 42.83 1178 LEU A C 1
ATOM 2470 O O . LEU A 1 331 ? 9.791 16.415 5.533 1.00 42.50 1178 LEU A O 1
ATOM 2475 N N . GLU A 1 332 ? 10.343 18.378 4.576 1.00 42.19 1179 GLU A N 1
ATOM 2476 C CA . GLU A 1 332 ? 9.003 18.951 4.708 1.00 44.43 1179 GLU A CA 1
ATOM 2477 C C . GLU A 1 332 ? 7.941 18.239 3.855 1.00 47.71 1179 GLU A C 1
ATOM 2478 O O . GLU A 1 332 ? 6.742 18.484 4.012 1.00 47.59 1179 GLU A O 1
ATOM 2484 N N . ASP A 1 333 ? 8.376 17.359 2.956 1.00 43.66 1180 ASP A N 1
ATOM 2485 C CA . ASP A 1 333 ? 7.432 16.592 2.148 1.00 47.10 1180 ASP A CA 1
ATOM 2486 C C . ASP A 1 333 ? 7.299 15.172 2.675 1.00 46.66 1180 ASP A C 1
ATOM 2487 O O . ASP A 1 333 ? 6.557 14.362 2.114 1.00 48.36 1180 ASP A O 1
ATOM 2492 N N . SER A 1 334 ? 8.012 14.886 3.762 1.00 43.50 1181 SER A N 1
ATOM 2493 C CA . SER A 1 334 ? 8.134 13.523 4.269 1.00 45.32 1181 SER A CA 1
ATOM 2494 C C . SER A 1 334 ? 7.473 13.335 5.628 1.00 48.02 1181 SER A C 1
ATOM 2495 O O . SER A 1 334 ? 7.778 12.374 6.349 1.00 42.74 1181 SER A O 1
ATOM 2498 N N . LYS A 1 335 ? 6.567 14.247 5.975 1.00 46.57 1182 LYS A N 1
ATOM 2499 C CA . LYS A 1 335 ? 5.903 14.202 7.279 1.00 46.20 1182 LYS A CA 1
ATOM 2500 C C . LYS A 1 335 ? 5.184 12.872 7.539 1.00 46.20 1182 LYS A C 1
ATOM 2501 O O . LYS A 1 335 ? 5.083 12.436 8.687 1.00 46.46 1182 LYS A O 1
ATOM 2507 N N . GLU A 1 336 ? 4.710 12.220 6.476 1.00 48.66 1183 GLU A N 1
ATOM 2508 C CA . GLU A 1 336 ? 4.077 10.907 6.602 1.00 44.20 1183 GLU A CA 1
ATOM 2509 C C . GLU A 1 336 ? 5.075 9.890 7.139 1.00 44.68 1183 GLU A C 1
ATOM 2510 O O . GLU A 1 336 ? 4.707 8.940 7.839 1.00 42.79 1183 GLU A O 1
ATOM 2516 N N . LEU A 1 337 ? 6.345 10.093 6.809 1.00 38.73 1184 LEU A N 1
ATOM 2517 C CA . LEU A 1 337 ? 7.379 9.128 7.176 1.00 37.24 1184 LEU A CA 1
ATOM 2518 C C . LEU A 1 337 ? 7.960 9.315 8.583 1.00 38.89 1184 LEU A C 1
ATOM 2519 O O . LEU A 1 337 ? 8.590 8.400 9.119 1.00 31.93 1184 LEU A O 1
ATOM 2524 N N . VAL A 1 338 ? 7.740 10.484 9.184 1.00 37.06 1185 VAL A N 1
ATOM 2525 C CA . VAL A 1 338 ? 8.256 10.750 10.528 1.00 36.14 1185 VAL A CA 1
ATOM 2526 C C . VAL A 1 338 ? 7.495 9.957 11.584 1.00 37.42 1185 VAL A C 1
ATOM 2527 O O . VAL A 1 338 ? 6.268 10.062 11.694 1.00 36.90 1185 VAL A O 1
ATOM 2531 N N . ARG A 1 339 ? 8.229 9.164 12.362 1.00 37.50 1186 ARG A N 1
ATOM 2532 C CA . ARG A 1 339 ? 7.625 8.301 13.378 1.00 37.81 1186 ARG A CA 1
ATOM 2533 C C . ARG A 1 339 ? 7.032 9.151 14.505 1.00 38.53 1186 ARG A C 1
ATOM 2534 O O . ARG A 1 339 ? 7.652 10.106 14.980 1.00 38.46 1186 ARG A O 1
ATOM 2542 N N . SER A 1 340 ? 5.810 8.824 14.899 1.00 37.17 1187 SER A N 1
ATOM 2543 C CA . SER A 1 340 ? 5.146 9.522 15.991 1.00 42.59 1187 SER A CA 1
ATOM 2544 C C . SER A 1 340 ? 4.463 8.479 16.857 1.00 34.40 1187 SER A C 1
ATOM 2545 O O . SER A 1 340 ? 4.309 7.320 16.436 1.00 34.56 1187 SER A O 1
ATOM 2549 N N . MET B 1 4 ? -13.775 -5.938 34.570 1.00 57.62 1 MET B N 1
ATOM 2550 C CA . MET B 1 4 ? -12.349 -5.957 34.257 1.00 52.92 1 MET B CA 1
ATOM 2551 C C . MET B 1 4 ? -11.593 -6.869 35.222 1.00 49.74 1 MET B C 1
ATOM 2552 O O . MET B 1 4 ? -11.881 -6.893 36.418 1.00 49.02 1 MET B O 1
ATOM 2557 N N . PHE B 1 5 ? -10.618 -7.613 34.702 1.00 47.87 2 PHE B N 1
ATOM 2558 C CA . PHE B 1 5 ? -9.966 -8.646 35.499 1.00 47.07 2 PHE B CA 1
ATOM 2559 C C . PHE B 1 5 ? -8.833 -8.119 36.366 1.00 44.03 2 PHE B C 1
ATOM 2560 O O . PHE B 1 5 ? -8.825 -8.352 37.577 1.00 44.35 2 PHE B O 1
ATOM 2568 N N . LEU B 1 6 ? -7.868 -7.445 35.748 1.00 37.35 3 LEU B N 1
ATOM 2569 C CA . LEU B 1 6 ? -6.780 -6.822 36.495 1.00 38.47 3 LEU B CA 1
ATOM 2570 C C . LEU B 1 6 ? -7.234 -5.493 37.076 1.00 40.66 3 LEU B C 1
ATOM 2571 O O . LEU B 1 6 ? -7.345 -4.523 36.340 1.00 42.94 3 LEU B O 1
ATOM 2576 N N . LYS B 1 7 ? -7.474 -5.432 38.387 1.00 34.56 4 LYS B N 1
ATOM 2577 C CA . LYS B 1 7 ? -7.928 -4.188 38.999 1.00 34.59 4 LYS B CA 1
ATOM 2578 C C . LYS B 1 7 ? -6.787 -3.257 39.380 1.00 34.45 4 LYS B C 1
ATOM 2579 O O . LYS B 1 7 ? -6.848 -2.051 39.127 1.00 29.33 4 LYS B O 1
ATOM 2585 N N . ARG B 1 8 ? -5.760 -3.815 40.019 1.00 30.80 5 ARG B N 1
ATOM 2586 C CA . ARG B 1 8 ? -4.748 -2.988 40.669 1.00 27.75 5 ARG B CA 1
ATOM 2587 C C . ARG B 1 8 ? -3.405 -3.700 40.786 1.00 27.94 5 ARG B C 1
ATOM 2588 O O . ARG B 1 8 ? -3.348 -4.934 40.894 1.00 25.67 5 ARG B O 1
ATOM 2596 N N . LEU B 1 9 ? -2.334 -2.909 40.739 1.00 26.40 6 LEU B N 1
ATOM 2597 C CA . LEU B 1 9 ? -0.984 -3.395 41.001 1.00 23.63 6 LEU B CA 1
ATOM 2598 C C . LEU B 1 9 ? -0.320 -2.448 41.990 1.00 28.55 6 LEU B C 1
ATOM 2599 O O . LEU B 1 9 ? -0.226 -1.241 41.745 1.00 26.96 6 LEU B O 1
ATOM 2604 N N . ASP B 1 10 ? 0.132 -3.004 43.108 1.00 27.06 7 ASP B N 1
ATOM 2605 C CA . ASP B 1 10 ? 0.853 -2.234 44.103 1.00 31.56 7 ASP B CA 1
ATOM 2606 C C . ASP B 1 10 ? 2.303 -2.659 44.022 1.00 27.02 7 ASP B C 1
ATOM 2607 O O . ASP B 1 10 ? 2.594 -3.850 44.016 1.00 23.63 7 ASP B O 1
ATOM 2612 N N . VAL B 1 11 ? 3.211 -1.689 43.941 1.00 29.87 8 VAL B N 1
ATOM 2613 C CA . VAL B 1 11 ? 4.634 -1.988 43.806 1.00 28.09 8 VAL B CA 1
ATOM 2614 C C . VAL B 1 11 ? 5.460 -1.198 44.827 1.00 29.34 8 VAL B C 1
ATOM 2615 O O . VAL B 1 11 ? 5.340 0.026 44.900 1.00 30.38 8 VAL B O 1
ATOM 2619 N N . ILE B 1 12 ? 6.277 -1.895 45.617 1.00 23.20 9 ILE B N 1
ATOM 2620 C CA . ILE B 1 12 ? 7.090 -1.244 46.643 1.00 26.56 9 ILE B CA 1
ATOM 2621 C C . ILE B 1 12 ? 8.481 -1.858 46.721 1.00 24.08 9 ILE B C 1
ATOM 2622 O O . ILE B 1 12 ? 8.616 -3.045 47.037 1.00 22.01 9 ILE B O 1
ATOM 2627 N N . GLY B 1 13 ? 9.514 -1.054 46.460 1.00 22.55 10 GLY B N 1
ATOM 2628 C CA . GLY B 1 13 ? 10.878 -1.540 46.545 1.00 21.68 10 GLY B CA 1
ATOM 2629 C C . GLY B 1 13 ? 11.282 -2.485 45.424 1.00 24.03 10 GLY B C 1
ATOM 2630 O O . GLY B 1 13 ? 12.349 -3.112 45.476 1.00 21.17 10 GLY B O 1
ATOM 2631 N N . PHE B 1 14 ? 10.436 -2.603 44.410 1.00 21.18 11 PHE B N 1
ATOM 2632 C CA . PHE B 1 14 ? 10.751 -3.470 43.276 1.00 21.38 11 PHE B CA 1
ATOM 2633 C C . PHE B 1 14 ? 11.483 -2.667 42.192 1.00 21.26 11 PHE B C 1
ATOM 2634 O O . PHE B 1 14 ? 10.914 -1.749 41.577 1.00 17.97 11 PHE B O 1
ATOM 2642 N N . LYS B 1 15 ? 12.742 -3.034 41.964 1.00 18.58 12 LYS B N 1
ATOM 2643 C CA . LYS B 1 15 ? 13.598 -2.367 40.983 1.00 22.00 12 LYS B CA 1
ATOM 2644 C C . LYS B 1 15 ? 13.599 -0.855 41.196 1.00 24.75 12 LYS B C 1
ATOM 2645 O O . LYS B 1 15 ? 13.943 -0.397 42.281 1.00 24.30 12 LYS B O 1
ATOM 2651 N N . SER B 1 16 ? 13.195 -0.080 40.194 1.00 20.49 13 SER B N 1
ATOM 2652 C CA . SER B 1 16 ? 13.287 1.381 40.309 1.00 21.94 13 SER B CA 1
ATOM 2653 C C . SER B 1 16 ? 12.182 2.013 41.159 1.00 23.85 13 SER B C 1
ATOM 2654 O O . SER B 1 16 ? 12.178 3.233 41.410 1.00 23.83 13 SER B O 1
ATOM 2657 N N . PHE B 1 17 ? 11.220 1.206 41.585 1.00 19.79 14 PHE B N 1
ATOM 2658 C CA . PHE B 1 17 ? 10.114 1.756 42.359 1.00 24.39 14 PHE B CA 1
ATOM 2659 C C . PHE B 1 17 ? 10.436 1.670 43.841 1.00 24.67 14 PHE B C 1
ATOM 2660 O O . PHE B 1 17 ? 9.900 0.824 44.558 1.00 21.91 14 PHE B O 1
ATOM 2668 N N . ALA B 1 18 ? 11.331 2.556 44.274 1.00 22.87 15 ALA B N 1
ATOM 2669 C CA . ALA B 1 18 ? 11.721 2.670 45.680 1.00 27.13 15 ALA B CA 1
ATOM 2670 C C . ALA B 1 18 ? 10.541 3.061 46.540 1.00 26.91 15 ALA B C 1
ATOM 2671 O O . ALA B 1 18 ? 10.414 2.554 47.644 1.00 29.58 15 ALA B O 1
ATOM 2673 N N . ASP B 1 19 ? 9.712 3.988 46.059 1.00 25.51 16 ASP B N 1
ATOM 2674 C CA . ASP B 1 19 ? 8.500 4.383 46.786 1.00 31.81 16 ASP B CA 1
ATOM 2675 C C . ASP B 1 19 ? 7.292 3.616 46.279 1.00 33.66 16 ASP B C 1
ATOM 2676 O O . ASP B 1 19 ? 7.231 3.251 45.107 1.00 29.18 16 ASP B O 1
ATOM 2681 N N . ARG B 1 20 ? 6.334 3.370 47.167 1.00 34.36 17 ARG B N 1
ATOM 2682 C CA . ARG B 1 20 ? 5.113 2.663 46.788 1.00 31.73 17 ARG B CA 1
ATOM 2683 C C . ARG B 1 20 ? 4.386 3.371 45.657 1.00 34.95 17 ARG B C 1
ATOM 2684 O O . ARG B 1 20 ? 4.111 4.571 45.724 1.00 35.86 17 ARG B O 1
ATOM 2692 N N . VAL B 1 21 ? 4.101 2.625 44.597 1.00 34.54 18 VAL B N 1
ATOM 2693 C CA . VAL B 1 21 ? 3.190 3.099 43.568 1.00 32.26 18 VAL B CA 1
ATOM 2694 C C . VAL B 1 21 ? 2.003 2.145 43.557 1.00 35.32 18 VAL B C 1
ATOM 2695 O O . VAL B 1 21 ? 2.145 0.959 43.849 1.00 35.85 18 VAL B O 1
ATOM 2699 N N . SER B 1 22 ? 0.822 2.664 43.258 1.00 32.75 19 SER B N 1
ATOM 2700 C CA . SER B 1 22 ? -0.349 1.819 43.142 1.00 33.03 19 SER B CA 1
ATOM 2701 C C . SER B 1 22 ? -0.986 2.166 41.812 1.00 37.58 19 SER B C 1
ATOM 2702 O O . SER B 1 22 ? -1.293 3.329 41.545 1.00 33.82 19 SER B O 1
ATOM 2705 N N . ILE B 1 23 ? -1.148 1.166 40.956 1.00 35.02 20 ILE B N 1
ATOM 2706 C CA . ILE B 1 23 ? -1.664 1.421 39.622 1.00 30.83 20 ILE B CA 1
ATOM 2707 C C . ILE B 1 23 ? -3.045 0.823 39.479 1.00 32.22 20 ILE B C 1
ATOM 2708 O O . ILE B 1 23 ? -3.217 -0.393 39.604 1.00 30.99 20 ILE B O 1
ATOM 2713 N N . GLU B 1 24 ? -4.026 1.676 39.209 1.00 31.81 21 GLU B N 1
ATOM 2714 C CA . GLU B 1 24 ? -5.381 1.210 38.963 1.00 32.17 21 GLU B CA 1
ATOM 2715 C C . GLU B 1 24 ? -5.616 1.064 37.473 1.00 37.44 21 GLU B C 1
ATOM 2716 O O . GLU B 1 24 ? -5.437 2.014 36.698 1.00 33.18 21 GLU B O 1
ATOM 2722 N N . PHE B 1 25 ? -6.037 -0.125 37.075 1.00 35.92 22 PHE B N 1
ATOM 2723 C CA . PHE B 1 25 ? -6.319 -0.382 35.682 1.00 35.09 22 PHE B CA 1
ATOM 2724 C C . PHE B 1 25 ? -7.794 -0.142 35.375 1.00 42.32 22 PHE B C 1
ATOM 2725 O O . PHE B 1 25 ? -8.640 -0.208 36.268 1.00 42.84 22 PHE B O 1
ATOM 2733 N N . VAL B 1 26 ? -8.093 0.165 34.116 1.00 37.10 23 VAL B N 1
ATOM 2734 C CA . VAL B 1 26 ? -9.464 0.434 33.699 1.00 36.24 23 VAL B CA 1
ATOM 2735 C C . VAL B 1 26 ? -9.859 -0.628 32.694 1.00 38.23 23 VAL B C 1
ATOM 2736 O O . VAL B 1 26 ? -9.009 -1.405 32.258 1.00 37.75 23 VAL B O 1
ATOM 2740 N N . PRO B 1 27 ? -11.154 -0.717 32.361 1.00 39.86 24 PRO B N 1
ATOM 2741 C CA . PRO B 1 27 ? -11.458 -1.656 31.281 1.00 34.07 24 PRO B CA 1
ATOM 2742 C C . PRO B 1 27 ? -10.895 -1.118 29.972 1.00 31.91 24 PRO B C 1
ATOM 2743 O O . PRO B 1 27 ? -10.803 0.103 29.800 1.00 32.17 24 PRO B O 1
ATOM 2747 N N . GLY B 1 28 ? -10.500 -2.015 29.075 1.00 34.09 25 GLY B N 1
ATOM 2748 C CA . GLY B 1 28 ? -10.006 -1.612 27.770 1.00 34.20 25 GLY B CA 1
ATOM 2749 C C . GLY B 1 28 ? -8.488 -1.539 27.736 1.00 32.24 25 GLY B C 1
ATOM 2750 O O . GLY B 1 28 ? -7.791 -2.479 28.149 1.00 31.42 25 GLY B O 1
ATOM 2751 N N . VAL B 1 29 ? -7.980 -0.401 27.275 1.00 28.21 26 VAL B N 1
ATOM 2752 C CA . VAL B 1 29 ? -6.551 -0.220 27.067 1.00 29.24 26 VAL B CA 1
ATOM 2753 C C . VAL B 1 29 ? -5.938 0.733 28.085 1.00 27.42 26 VAL B C 1
ATOM 2754 O O . VAL B 1 29 ? -6.301 1.915 28.143 1.00 25.26 26 VAL B O 1
ATOM 2758 N N . THR B 1 30 ? -5.013 0.204 28.885 1.00 25.99 27 THR B N 1
ATOM 2759 C CA . THR B 1 30 ? -4.181 1.020 29.769 1.00 24.50 27 THR B CA 1
ATOM 2760 C C . THR B 1 30 ? -2.803 1.204 29.143 1.00 26.32 27 THR B C 1
ATOM 2761 O O . THR B 1 30 ? -2.064 0.236 28.973 1.00 26.65 27 THR B O 1
ATOM 2765 N N . ALA B 1 31 ? -2.456 2.444 28.799 1.00 27.05 28 ALA B N 1
ATOM 2766 C CA . ALA B 1 31 ? -1.176 2.718 28.147 1.00 25.94 28 ALA B CA 1
ATOM 2767 C C . ALA B 1 31 ? -0.208 3.339 29.139 1.00 24.46 28 ALA B C 1
ATOM 2768 O O . ALA B 1 31 ? -0.589 4.188 29.944 1.00 28.23 28 ALA B O 1
ATOM 2770 N N . VAL B 1 32 ? 1.050 2.922 29.056 1.00 20.94 29 VAL B N 1
ATOM 2771 C CA . VAL B 1 32 ? 2.097 3.421 29.931 1.00 21.94 29 VAL B CA 1
ATOM 2772 C C . VAL B 1 32 ? 3.136 4.074 29.034 1.00 22.52 29 VAL B C 1
ATOM 2773 O O . VAL B 1 32 ? 3.600 3.452 28.082 1.00 23.15 29 VAL B O 1
ATOM 2777 N N . VAL B 1 33 ? 3.491 5.324 29.321 1.00 22.74 30 VAL B N 1
ATOM 2778 C CA . VAL B 1 33 ? 4.391 6.084 28.451 1.00 21.92 30 VAL B CA 1
ATOM 2779 C C . VAL B 1 33 ? 5.482 6.755 29.279 1.00 26.90 30 VAL B C 1
ATOM 2780 O O . VAL B 1 33 ? 5.343 6.891 30.501 1.00 23.38 30 VAL B O 1
ATOM 2784 N N . GLY B 1 34 ? 6.558 7.184 28.622 1.00 22.63 31 GLY B N 1
ATOM 2785 C CA . GLY B 1 34 ? 7.639 7.855 29.329 1.00 25.12 31 GLY B CA 1
ATOM 2786 C C . GLY B 1 34 ? 8.981 7.689 28.631 1.00 22.35 31 GLY B C 1
ATOM 2787 O O . GLY B 1 34 ? 9.110 6.876 27.701 1.00 20.38 31 GLY B O 1
ATOM 2788 N N . PRO B 1 35 ? 9.990 8.449 29.083 1.00 23.43 32 PRO B N 1
ATOM 2789 C CA . PRO B 1 35 ? 11.297 8.483 28.410 1.00 22.86 32 PRO B CA 1
ATOM 2790 C C . PRO B 1 35 ? 12.108 7.221 28.681 1.00 22.36 32 PRO B C 1
ATOM 2791 O O . PRO B 1 35 ? 11.684 6.403 29.516 1.00 19.58 32 PRO B O 1
ATOM 2795 N N . ASN B 1 36 ? 13.235 7.048 27.981 1.00 18.19 33 ASN B N 1
ATOM 2796 C CA . ASN B 1 36 ? 14.080 5.873 28.191 1.00 21.24 33 ASN B CA 1
ATOM 2797 C C . ASN B 1 36 ? 14.474 5.744 29.660 1.00 21.79 33 ASN B C 1
ATOM 2798 O O . ASN B 1 36 ? 14.740 6.752 30.335 1.00 20.75 33 ASN B O 1
ATOM 2803 N N . GLY B 1 37 ? 14.513 4.509 30.151 1.00 16.85 34 GLY B N 1
ATOM 2804 C CA . GLY B 1 37 ? 15.046 4.244 31.477 1.00 21.57 34 GLY B CA 1
ATOM 2805 C C . GLY B 1 37 ? 14.170 4.656 32.651 1.00 23.38 34 GLY B C 1
ATOM 2806 O O . GLY B 1 37 ? 14.635 4.664 33.794 1.00 22.92 34 GLY B O 1
ATOM 2807 N N . SER B 1 38 ? 12.902 4.962 32.400 1.00 19.17 35 SER B N 1
ATOM 2808 C CA . SER B 1 38 ? 12.060 5.514 33.470 1.00 23.18 35 SER B CA 1
ATOM 2809 C C . SER B 1 38 ? 11.431 4.489 34.416 1.00 23.95 35 SER B C 1
ATOM 2810 O O . SER B 1 38 ? 11.061 4.835 35.535 1.00 17.48 35 SER B O 1
ATOM 2813 N N . GLY B 1 39 ? 11.302 3.238 33.986 1.00 21.24 36 GLY B N 1
ATOM 2814 C CA . GLY B 1 39 ? 10.682 2.232 34.838 1.00 19.45 36 GLY B CA 1
ATOM 2815 C C . GLY B 1 39 ? 9.499 1.488 34.229 1.00 20.98 36 GLY B C 1
ATOM 2816 O O . GLY B 1 39 ? 8.872 0.672 34.909 1.00 19.29 36 GLY B O 1
ATOM 2817 N N . LYS B 1 40 ? 9.202 1.726 32.951 1.00 18.48 37 LYS B N 1
ATOM 2818 C CA . LYS B 1 40 ? 8.025 1.101 32.331 1.00 21.14 37 LYS B CA 1
ATOM 2819 C C . LYS B 1 40 ? 8.123 -0.425 32.213 1.00 21.20 37 LYS B C 1
ATOM 2820 O O . LYS B 1 40 ? 7.245 -1.152 32.689 1.00 19.78 37 LYS B O 1
ATOM 2826 N N . SER B 1 41 ? 9.178 -0.919 31.574 1.00 19.88 38 SER B N 1
ATOM 2827 C CA . SER B 1 41 ? 9.346 -2.356 31.457 1.00 20.29 38 SER B CA 1
ATOM 2828 C C . SER B 1 41 ? 9.472 -3.001 32.833 1.00 19.66 38 SER B C 1
ATOM 2829 O O . SER B 1 41 ? 9.131 -4.174 33.002 1.00 19.27 38 SER B O 1
ATOM 2832 N N . ASN B 1 42 ? 9.956 -2.241 33.813 1.00 17.92 39 ASN B N 1
ATOM 2833 C CA . ASN B 1 42 ? 10.048 -2.779 35.170 1.00 18.14 39 ASN B CA 1
ATOM 2834 C C . ASN B 1 42 ? 8.669 -3.142 35.710 1.00 18.20 39 ASN B C 1
ATOM 2835 O O . ASN B 1 42 ? 8.521 -4.111 36.452 1.00 21.44 39 ASN B O 1
ATOM 2840 N N . ILE B 1 43 ? 7.656 -2.376 35.328 1.00 18.77 40 ILE B N 1
ATOM 2841 C CA . ILE B 1 43 ? 6.277 -2.727 35.702 1.00 19.53 40 ILE B CA 1
ATOM 2842 C C . ILE B 1 43 ? 5.882 -4.063 35.112 1.00 22.35 40 ILE B C 1
ATOM 2843 O O . ILE B 1 43 ? 5.269 -4.889 35.790 1.00 22.24 40 ILE B O 1
ATOM 2848 N N . THR B 1 44 ? 6.235 -4.304 33.850 1.00 20.46 41 THR B N 1
ATOM 2849 C CA . THR B 1 44 ? 5.932 -5.603 33.258 1.00 18.25 41 THR B CA 1
ATOM 2850 C C . THR B 1 44 ? 6.668 -6.710 33.979 1.00 20.67 41 THR B C 1
ATOM 2851 O O . THR B 1 44 ? 6.134 -7.806 34.115 1.00 20.09 41 THR B O 1
ATOM 2855 N N . ASP B 1 45 ? 7.900 -6.445 34.415 1.00 19.87 42 ASP B N 1
ATOM 2856 C CA . ASP B 1 45 ? 8.636 -7.432 35.221 1.00 19.93 42 ASP B CA 1
ATOM 2857 C C . ASP B 1 45 ? 7.915 -7.723 36.556 1.00 19.24 42 ASP B C 1
ATOM 2858 O O . ASP B 1 45 ? 7.872 -8.869 37.025 1.00 19.89 42 ASP B O 1
ATOM 2863 N N . ALA B 1 46 ? 7.388 -6.676 37.171 1.00 16.76 43 ALA B N 1
ATOM 2864 C CA . ALA B 1 46 ? 6.671 -6.822 38.445 1.00 22.69 43 ALA B CA 1
ATOM 2865 C C . ALA B 1 46 ? 5.471 -7.739 38.270 1.00 24.00 43 ALA B C 1
ATOM 2866 O O . ALA B 1 46 ? 5.139 -8.553 39.151 1.00 22.43 43 ALA B O 1
ATOM 2868 N N . ILE B 1 47 ? 4.820 -7.614 37.117 1.00 21.08 44 ILE B N 1
ATOM 2869 C CA . ILE B 1 47 ? 3.675 -8.461 36.819 1.00 20.76 44 ILE B CA 1
ATOM 2870 C C . ILE B 1 47 ? 4.121 -9.907 36.652 1.00 23.28 44 ILE B C 1
ATOM 2871 O O . ILE B 1 47 ? 3.546 -10.806 37.270 1.00 22.75 44 ILE B O 1
ATOM 2876 N N . ARG B 1 48 ? 5.154 -10.141 35.843 1.00 21.03 45 ARG B N 1
ATOM 2877 C CA . ARG B 1 48 ? 5.685 -11.490 35.672 1.00 25.14 45 ARG B CA 1
ATOM 2878 C C . ARG B 1 48 ? 6.033 -12.101 37.017 1.00 23.58 45 ARG B C 1
ATOM 2879 O O . ARG B 1 48 ? 5.754 -13.269 37.276 1.00 21.13 45 ARG B O 1
ATOM 2887 N N . TRP B 1 49 ? 6.669 -11.296 37.860 1.00 19.54 46 TRP B N 1
ATOM 2888 C CA . TRP B 1 49 ? 7.194 -11.771 39.135 1.00 22.18 46 TRP B CA 1
ATOM 2889 C C . TRP B 1 49 ? 6.072 -12.196 40.074 1.00 20.91 46 TRP B C 1
ATOM 2890 O O . TRP B 1 49 ? 6.110 -13.296 40.637 1.00 22.60 46 TRP B O 1
ATOM 2901 N N . VAL B 1 50 ? 5.060 -11.348 40.220 1.00 20.87 47 VAL B N 1
ATOM 2902 C CA . VAL B 1 50 ? 3.976 -11.635 41.171 1.00 22.96 47 VAL B CA 1
ATOM 2903 C C . VAL B 1 50 ? 3.123 -12.823 40.700 1.00 25.45 47 VAL B C 1
ATOM 2904 O O . VAL B 1 50 ? 2.526 -13.533 41.519 1.00 22.67 47 VAL B O 1
ATOM 2908 N N . LEU B 1 51 ? 3.114 -13.070 39.391 1.00 21.38 48 LEU B N 1
ATOM 2909 C CA . LEU B 1 51 ? 2.407 -14.227 38.831 1.00 20.64 48 LEU B CA 1
ATOM 2910 C C . LEU B 1 51 ? 3.187 -15.521 39.056 1.00 24.68 48 LEU B C 1
ATOM 2911 O O . LEU B 1 51 ? 2.670 -16.620 38.860 1.00 25.67 48 LEU B O 1
ATOM 2916 N N . GLY B 1 52 ? 4.443 -15.398 39.464 1.00 22.40 49 GLY B N 1
ATOM 2917 C CA . GLY B 1 52 ? 5.177 -16.576 39.879 1.00 25.08 49 GLY B CA 1
ATOM 2918 C C . GLY B 1 52 ? 6.418 -16.912 39.087 1.00 28.40 49 GLY B C 1
ATOM 2919 O O . GLY B 1 52 ? 6.898 -18.033 39.197 1.00 30.52 49 GLY B O 1
ATOM 2920 N N . GLU B 1 53 ? 6.946 -15.955 38.313 1.00 27.63 50 GLU B N 1
ATOM 2921 C CA . GLU B 1 53 ? 8.179 -16.184 37.549 1.00 29.25 50 GLU B CA 1
ATOM 2922 C C . GLU B 1 53 ? 9.307 -16.674 38.455 1.00 32.10 50 GLU B C 1
ATOM 2923 O O . GLU B 1 53 ? 9.614 -16.053 39.480 1.00 31.14 50 GLU B O 1
ATOM 2929 N N . GLN B 1 54 ? 9.921 -17.789 38.076 1.00 32.53 51 GLN B N 1
ATOM 2930 C CA . GLN B 1 54 ? 10.959 -18.396 38.897 1.00 32.85 51 GLN B CA 1
ATOM 2931 C C . GLN B 1 54 ? 12.371 -18.104 38.397 1.00 33.27 51 GLN B C 1
ATOM 2932 O O . GLN B 1 54 ? 13.336 -18.354 39.104 1.00 40.29 51 GLN B O 1
ATOM 2938 N N . SER B 1 55 ? 12.499 -17.574 37.187 1.00 35.19 52 SER B N 1
ATOM 2939 C CA . SER B 1 55 ? 13.828 -17.304 36.629 1.00 34.98 52 SER B CA 1
ATOM 2940 C C . SER B 1 55 ? 14.230 -15.833 36.733 1.00 31.26 52 SER B C 1
ATOM 2941 O O . SER B 1 55 ? 13.582 -14.970 36.145 1.00 32.16 52 SER B O 1
ATOM 2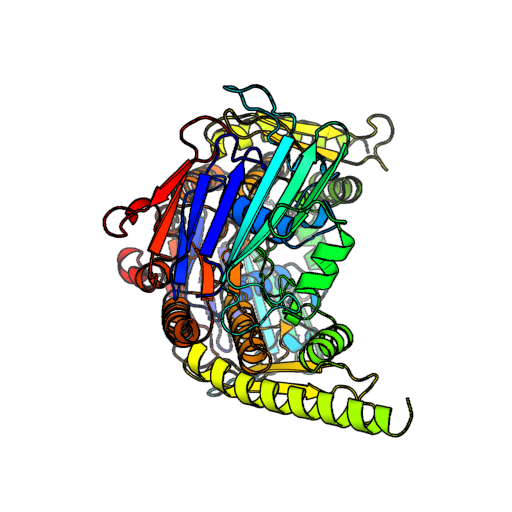944 N N . ALA B 1 56 ? 15.307 -15.555 37.466 1.00 34.36 53 ALA B N 1
ATOM 2945 C CA . ALA B 1 56 ? 15.836 -14.193 37.563 1.00 34.00 53 ALA B CA 1
ATOM 2946 C C . ALA B 1 56 ? 16.234 -13.626 36.192 1.00 32.23 53 ALA B C 1
ATOM 2947 O O . ALA B 1 56 ? 16.036 -12.451 35.922 1.00 28.53 53 ALA B O 1
ATOM 2949 N N . LYS B 1 57 ? 16.797 -14.468 35.332 1.00 33.42 54 LYS B N 1
ATOM 2950 C CA . LYS B 1 57 ? 17.224 -14.029 34.007 1.00 31.25 54 LYS B CA 1
ATOM 2951 C C . LYS B 1 57 ? 16.043 -13.543 33.154 1.00 32.80 54 LYS B C 1
ATOM 2952 O O . LYS B 1 57 ? 16.161 -12.572 32.393 1.00 30.48 54 LYS B O 1
ATOM 2958 N N . SER B 1 58 ? 14.890 -14.189 33.306 1.00 28.78 55 SER B N 1
ATOM 2959 C CA . SER B 1 58 ? 13.673 -13.720 32.645 1.00 29.65 55 SER B CA 1
ATOM 2960 C C . SER B 1 58 ? 13.295 -12.310 33.105 1.00 28.56 55 SER B C 1
ATOM 2961 O O . SER B 1 58 ? 12.559 -11.604 32.423 1.00 30.72 55 SER B O 1
ATOM 2964 N N . LEU B 1 59 ? 13.814 -11.901 34.259 1.00 26.45 56 LEU B N 1
ATOM 2965 C CA . LEU B 1 59 ? 13.570 -10.559 34.775 1.00 24.80 56 LEU B CA 1
ATOM 2966 C C . LEU B 1 59 ? 14.828 -9.697 34.650 1.00 25.04 56 LEU B C 1
ATOM 2967 O O . LEU B 1 59 ? 14.997 -8.727 35.392 1.00 24.69 56 LEU B O 1
ATOM 2972 N N . ARG B 1 60 ? 15.698 -10.056 33.709 1.00 24.10 57 ARG B N 1
ATOM 2973 C CA . ARG B 1 60 ? 16.941 -9.322 33.447 1.00 25.69 57 ARG B CA 1
ATOM 2974 C C . ARG B 1 60 ? 17.930 -9.312 34.601 1.00 26.42 57 ARG B C 1
ATOM 2975 O O . ARG B 1 60 ? 18.915 -8.571 34.574 1.00 27.81 57 ARG B O 1
ATOM 2983 N N . GLY B 1 61 ? 17.683 -10.143 35.609 1.00 28.97 58 GLY B N 1
ATOM 2984 C CA . GLY B 1 61 ? 18.582 -10.229 36.750 1.00 29.45 58 GLY B CA 1
ATOM 2985 C C . GLY B 1 61 ? 19.493 -11.445 36.674 1.00 33.63 58 GLY B C 1
ATOM 2986 O O . GLY B 1 61 ? 19.378 -12.254 35.747 1.00 32.29 58 GLY B O 1
ATOM 2987 N N . ALA B 1 62 ? 20.399 -11.565 37.644 1.00 32.25 59 ALA B N 1
ATOM 2988 C CA . ALA B 1 62 ? 21.251 -12.751 37.785 1.00 35.90 59 ALA B CA 1
ATOM 2989 C C . ALA B 1 62 ? 20.747 -13.619 38.924 1.00 35.70 59 ALA B C 1
ATOM 2990 O O . ALA B 1 62 ? 20.753 -14.849 38.842 1.00 39.59 59 ALA B O 1
ATOM 2992 N N . LYS B 1 63 ? 20.326 -12.963 39.999 1.00 35.90 60 LYS B N 1
ATOM 2993 C CA . LYS B 1 63 ? 19.666 -13.635 41.108 1.00 38.74 60 LYS B CA 1
ATOM 2994 C C . LYS B 1 63 ? 18.429 -12.833 41.479 1.00 38.12 60 LYS B C 1
ATOM 2995 O O . LYS B 1 63 ? 18.363 -11.636 41.195 1.00 34.28 60 LYS B O 1
ATOM 3001 N N . MET B 1 64 ? 17.453 -13.479 42.114 1.00 35.70 61 MET B N 1
ATOM 3002 C CA . MET B 1 64 ? 16.195 -12.819 42.451 1.00 31.67 61 MET B CA 1
ATOM 3003 C C . MET B 1 64 ? 16.382 -11.546 43.286 1.00 33.53 61 MET B C 1
ATOM 3004 O O . MET B 1 64 ? 15.549 -10.643 43.258 1.00 29.90 61 MET B O 1
ATOM 3009 N N . GLU B 1 65 ? 17.493 -11.463 44.004 1.00 35.79 62 GLU B N 1
ATOM 3010 C CA . GLU B 1 65 ? 17.763 -10.310 44.861 1.00 35.45 62 GLU B CA 1
ATOM 3011 C C . GLU B 1 65 ? 18.008 -9.049 44.037 1.00 33.87 62 GLU B C 1
ATOM 3012 O O . GLU B 1 65 ? 17.908 -7.935 44.561 1.00 28.25 62 GLU B O 1
ATOM 3018 N N . ASP B 1 66 ? 18.312 -9.224 42.748 1.00 28.31 63 ASP B N 1
ATOM 3019 C CA . ASP B 1 66 ? 18.503 -8.089 41.849 1.00 29.56 63 ASP B CA 1
ATOM 3020 C C . ASP B 1 66 ? 1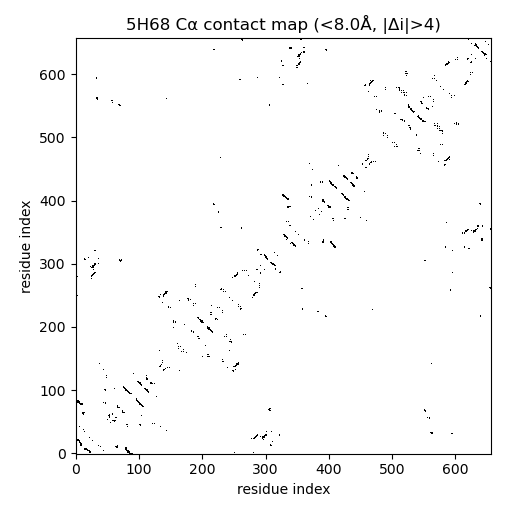7.232 -7.262 41.626 1.00 27.62 63 ASP B C 1
ATOM 3021 O O . ASP B 1 66 ? 17.308 -6.114 41.188 1.00 26.23 63 ASP B O 1
ATOM 3026 N N . VAL B 1 67 ? 16.061 -7.831 41.914 1.00 21.90 64 VAL B N 1
ATOM 3027 C CA . VAL B 1 67 ? 14.820 -7.070 41.731 1.00 21.41 64 VAL B CA 1
ATOM 3028 C C . VAL B 1 67 ? 14.513 -6.138 42.898 1.00 23.96 64 VAL B C 1
ATOM 3029 O O . VAL B 1 67 ? 13.539 -5.384 42.859 1.00 23.30 64 VAL B O 1
ATOM 3033 N N . ILE B 1 68 ? 15.333 -6.176 43.945 1.00 20.87 65 ILE B N 1
ATOM 3034 C CA . ILE B 1 68 ? 15.139 -5.225 45.044 1.00 21.00 65 ILE B CA 1
ATOM 3035 C C . ILE B 1 68 ? 15.855 -3.904 44.732 1.00 22.64 65 ILE B C 1
ATOM 3036 O O . ILE B 1 68 ? 16.994 -3.919 44.283 1.00 22.74 65 ILE B O 1
ATOM 3041 N N . PHE B 1 69 ? 15.190 -2.777 44.980 1.00 22.30 66 PHE B N 1
ATOM 3042 C CA . PHE B 1 69 ? 15.797 -1.463 44.791 1.00 22.09 66 PHE B CA 1
ATOM 3043 C C . PHE B 1 69 ? 17.191 -1.389 45.411 1.00 26.01 66 PHE B C 1
ATOM 3044 O O . PHE B 1 69 ? 17.362 -1.530 46.630 1.00 25.00 66 PHE B O 1
ATOM 3052 N N . ALA B 1 70 ? 18.193 -1.175 44.564 1.00 23.71 67 ALA B N 1
ATOM 3053 C CA . ALA B 1 70 ? 19.577 -1.290 45.004 1.00 26.40 67 ALA B CA 1
ATOM 3054 C C . ALA B 1 70 ? 20.198 0.043 45.375 1.00 29.77 67 ALA B C 1
ATOM 3055 O O . ALA B 1 70 ? 21.381 0.096 45.696 1.00 32.27 67 ALA B O 1
ATOM 3057 N N . GLY B 1 71 ? 19.412 1.112 45.342 1.00 28.56 68 GLY B N 1
ATOM 3058 C CA . GLY B 1 71 ? 19.922 2.418 45.737 1.00 33.72 68 GLY B CA 1
ATOM 3059 C C . GLY B 1 71 ? 20.180 3.321 44.539 1.00 35.21 68 GLY B C 1
ATOM 3060 O O . GLY B 1 71 ? 20.094 2.891 43.400 1.00 30.05 68 GLY B O 1
ATOM 3061 N N . SER B 1 72 ? 20.472 4.587 44.802 1.00 36.07 69 SER B N 1
ATOM 3062 C CA . SER B 1 72 ? 20.838 5.525 43.751 1.00 40.62 69 SER B CA 1
ATOM 3063 C C . SER B 1 72 ? 21.818 6.521 44.350 1.00 47.48 69 SER B C 1
ATOM 3064 O O . SER B 1 72 ? 22.261 6.350 45.489 1.00 43.73 69 SER B O 1
ATOM 3067 N N . GLU B 1 73 ? 22.151 7.569 43.606 1.00 47.22 70 GLU B N 1
ATOM 3068 C CA . GLU B 1 73 ? 23.029 8.598 44.152 1.00 48.12 70 GLU B CA 1
ATOM 3069 C C . GLU B 1 73 ? 22.316 9.358 45.268 1.00 49.94 70 GLU B C 1
ATOM 3070 O O . GLU B 1 73 ? 22.957 9.922 46.154 1.00 56.68 70 GLU B O 1
ATOM 3076 N N . SER B 1 74 ? 20.988 9.351 45.233 1.00 47.21 71 SER B N 1
ATOM 3077 C CA . SER B 1 74 ? 20.193 10.025 46.255 1.00 48.00 71 SER B CA 1
ATOM 3078 C C . SER B 1 74 ? 19.611 9.087 47.329 1.00 49.32 71 SER B C 1
ATOM 3079 O O . SER B 1 74 ? 19.036 9.564 48.305 1.00 52.60 71 SER B O 1
ATOM 3082 N N . ARG B 1 75 ? 19.744 7.767 47.162 1.00 42.84 72 ARG B N 1
ATOM 3083 C CA . ARG B 1 75 ? 19.139 6.828 48.118 1.00 36.37 72 ARG B CA 1
ATOM 3084 C C . ARG B 1 75 ? 19.962 5.595 48.474 1.00 40.09 72 ARG B C 1
ATOM 3085 O O . ARG B 1 75 ? 20.752 5.102 47.665 1.00 35.44 72 ARG B O 1
ATOM 3093 N N . LYS B 1 76 ? 19.731 5.092 49.689 1.00 34.88 73 LYS B N 1
ATOM 3094 C CA . LYS B 1 76 ? 20.306 3.835 50.137 1.00 32.35 73 LYS B CA 1
ATOM 3095 C C . LYS B 1 76 ? 19.526 2.686 49.498 1.00 32.15 73 LYS B C 1
ATOM 3096 O O . LYS B 1 76 ? 18.357 2.855 49.144 1.00 30.84 73 LYS B O 1
ATOM 3102 N N . PRO B 1 77 ? 20.165 1.516 49.336 1.00 28.46 74 PRO B N 1
ATOM 3103 C CA . PRO B 1 77 ? 19.385 0.365 48.870 1.00 28.86 74 PRO B CA 1
ATOM 3104 C C . PRO B 1 77 ? 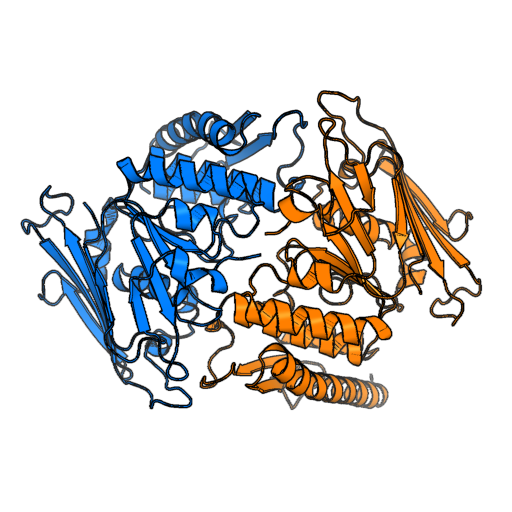18.304 -0.060 49.870 1.00 32.92 74 PRO B C 1
ATOM 3105 O O . PRO B 1 77 ? 18.443 0.152 51.089 1.00 27.26 74 PRO B O 1
ATOM 3109 N N . LEU B 1 78 ? 17.236 -0.669 49.360 1.00 26.68 75 LEU B N 1
ATOM 3110 C CA . LEU B 1 78 ? 16.220 -1.242 50.235 1.00 26.82 75 LEU B CA 1
ATOM 3111 C C . LEU B 1 78 ? 16.562 -2.699 50.449 1.00 27.33 75 LEU B C 1
ATOM 3112 O O . LEU B 1 78 ? 17.462 -3.217 49.790 1.00 24.32 75 LEU B O 1
ATOM 3117 N N . ASN B 1 79 ? 15.876 -3.358 51.383 1.00 27.28 76 ASN B N 1
ATOM 3118 C CA . ASN B 1 79 ? 16.198 -4.750 51.681 1.00 30.19 76 ASN B CA 1
ATOM 3119 C C . ASN B 1 79 ? 15.034 -5.697 51.471 1.00 27.26 76 ASN B C 1
ATOM 3120 O O . ASN B 1 79 ? 15.122 -6.888 51.784 1.00 27.91 76 ASN B O 1
ATOM 3125 N N . VAL B 1 80 ? 13.951 -5.162 50.920 1.00 26.63 77 VAL B N 1
ATOM 3126 C CA . VAL B 1 80 ? 12.806 -5.985 50.544 1.00 26.00 77 VAL B CA 1
ATOM 3127 C C . VAL B 1 80 ? 12.040 -5.369 49.361 1.00 22.42 77 VAL B C 1
ATOM 3128 O O . VAL B 1 80 ? 11.952 -4.143 49.233 1.00 23.51 77 VAL B O 1
ATOM 3132 N N . ALA B 1 81 ? 11.516 -6.224 48.487 1.00 23.95 78 ALA B N 1
ATOM 3133 C CA . ALA B 1 81 ? 10.630 -5.792 47.406 1.00 22.27 78 ALA B CA 1
ATOM 3134 C C . ALA B 1 81 ? 9.321 -6.536 47.578 1.00 19.92 78 ALA B C 1
ATOM 3135 O O . ALA B 1 81 ? 9.321 -7.717 47.926 1.00 18.44 78 ALA B O 1
ATOM 3137 N N . GLU B 1 82 ? 8.223 -5.859 47.281 1.00 22.93 79 GLU B N 1
ATOM 3138 C CA . GLU B 1 82 ? 6.900 -6.444 47.429 1.00 20.86 79 GLU B CA 1
ATOM 3139 C C . GLU B 1 82 ? 6.023 -6.018 46.269 1.00 22.34 79 GLU B C 1
ATOM 3140 O O . GLU B 1 82 ? 5.968 -4.831 45.921 1.00 26.38 79 GLU B O 1
ATOM 3146 N N . VAL B 1 83 ? 5.343 -6.990 45.663 1.00 20.70 80 VAL B N 1
ATOM 3147 C CA . VAL B 1 83 ? 4.346 -6.692 44.650 1.00 20.44 80 VAL B CA 1
ATOM 3148 C C . VAL B 1 83 ? 3.030 -7.374 45.017 1.00 20.81 80 VAL B C 1
ATOM 3149 O O . VAL B 1 83 ? 3.016 -8.519 45.460 1.00 23.32 80 VAL B O 1
ATOM 3153 N N . THR B 1 84 ? 1.935 -6.652 44.843 1.00 23.79 81 THR B N 1
ATOM 3154 C CA . THR B 1 84 ? 0.599 -7.177 45.102 1.00 24.18 81 THR B CA 1
ATOM 3155 C C . THR B 1 84 ? -0.277 -6.866 43.912 1.00 22.14 81 THR B C 1
ATOM 3156 O O . THR B 1 84 ? -0.378 -5.718 43.478 1.00 25.76 81 THR B O 1
ATOM 3160 N N . ILE B 1 85 ? -0.911 -7.903 43.382 1.00 24.59 82 ILE B N 1
ATOM 3161 C CA . ILE B 1 85 ? -1.822 -7.736 42.272 1.00 25.99 82 ILE B CA 1
ATOM 3162 C C . ILE B 1 85 ? -3.230 -8.063 42.762 1.00 26.30 82 ILE B C 1
ATOM 3163 O O . ILE B 1 85 ? -3.427 -9.030 43.493 1.00 25.80 82 ILE B O 1
ATOM 3168 N N . THR B 1 86 ? -4.196 -7.235 42.383 1.00 26.83 83 THR B N 1
ATOM 3169 C CA . THR B 1 86 ? -5.584 -7.433 42.794 1.00 28.23 83 THR B CA 1
ATOM 3170 C C . THR B 1 86 ? -6.446 -7.720 41.576 1.00 31.46 83 THR B C 1
ATOM 3171 O O . THR B 1 86 ? -6.445 -6.950 40.615 1.00 31.71 83 THR B O 1
ATOM 3175 N N . LEU B 1 87 ? -7.179 -8.829 41.618 1.00 30.24 84 LEU B N 1
ATOM 3176 C CA . LEU B 1 87 ? -7.906 -9.309 40.445 1.00 34.38 84 LEU B CA 1
ATOM 3177 C C . LEU B 1 87 ? -9.391 -9.484 40.728 1.00 42.09 84 LEU B C 1
ATOM 3178 O O . LEU B 1 87 ? -9.769 -9.877 41.835 1.00 40.06 84 LEU B O 1
ATOM 3183 N N . ASP B 1 88 ? -10.229 -9.202 39.731 1.00 43.66 85 ASP B N 1
ATOM 3184 C CA . ASP B 1 88 ? -11.660 -9.476 39.863 1.00 49.39 85 ASP B CA 1
ATOM 3185 C C . ASP B 1 88 ? -12.011 -10.817 39.237 1.00 49.80 85 ASP B C 1
ATOM 3186 O O . ASP B 1 88 ? -11.891 -11.012 38.025 1.00 45.50 85 ASP B O 1
ATOM 3191 N N . ASN B 1 89 ? -12.445 -11.739 40.086 1.00 49.81 86 ASN B N 1
ATOM 3192 C CA . ASN B 1 89 ? -12.748 -13.097 39.670 1.00 57.18 86 ASN B CA 1
ATOM 3193 C C . ASN B 1 89 ? -14.250 -13.371 39.774 1.00 65.50 86 ASN B C 1
ATOM 3194 O O . ASN B 1 89 ? -14.662 -14.451 40.200 1.00 63.98 86 ASN B O 1
ATOM 3199 N N . GLU B 1 90 ? -15.069 -12.388 39.404 1.00 66.60 87 GLU B N 1
ATOM 3200 C CA . GLU B 1 90 ? -16.521 -12.531 39.532 1.00 70.61 87 GLU B CA 1
ATOM 3201 C C . GLU B 1 90 ? -17.051 -13.683 38.676 1.00 72.84 87 GLU B C 1
ATOM 3202 O O . GLU B 1 90 ? -17.930 -14.432 39.110 1.00 75.32 87 GLU B O 1
ATOM 3208 N N . ASP B 1 91 ? -16.498 -13.840 37.477 1.00 71.50 88 ASP B N 1
ATOM 3209 C CA . ASP B 1 91 ? -16.902 -14.933 36.593 1.00 69.53 88 ASP B CA 1
ATOM 3210 C C . ASP B 1 91 ? -16.457 -16.290 37.139 1.00 72.78 88 ASP B C 1
ATOM 3211 O O . ASP B 1 91 ? -17.076 -17.319 36.857 1.00 76.23 88 ASP B O 1
ATOM 3216 N N . GLY B 1 92 ? -15.370 -16.285 37.908 1.00 72.24 89 GLY B N 1
ATOM 3217 C CA . GLY B 1 92 ? -14.808 -17.510 38.447 1.00 69.16 89 GLY B CA 1
ATOM 3218 C C . GLY B 1 92 ? -13.636 -18.028 37.631 1.00 68.78 89 GLY B C 1
ATOM 3219 O O . GLY B 1 92 ? -13.278 -19.206 37.734 1.00 71.22 89 GLY B O 1
ATOM 3220 N N . PHE B 1 93 ? -13.041 -17.142 36.829 1.00 68.97 90 PHE B N 1
ATOM 3221 C CA . PHE B 1 93 ? -11.880 -17.449 35.977 1.00 67.02 90 PHE B CA 1
ATOM 3222 C C . PHE B 1 93 ? -10.786 -18.230 36.705 1.00 64.86 90 PHE B C 1
ATOM 3223 O O . PHE B 1 93 ? -10.033 -18.990 36.087 1.00 63.23 90 PHE B O 1
ATOM 3231 N N . LEU B 1 94 ? -10.706 -18.030 38.017 1.00 63.45 91 LEU B N 1
ATOM 3232 C CA . LEU B 1 94 ? -9.707 -18.687 38.853 1.00 63.51 91 LEU B CA 1
ATOM 3233 C C . LEU B 1 94 ? -10.289 -19.869 39.648 1.00 63.53 91 LEU B C 1
ATOM 3234 O O . LEU B 1 94 ? -11.467 -19.856 40.017 1.00 62.77 91 LEU B O 1
ATOM 3239 N N . PRO B 1 95 ? -9.457 -20.902 39.902 1.00 62.92 92 PRO B N 1
ATOM 3240 C CA . PRO B 1 95 ? -9.842 -22.128 40.615 1.00 62.29 92 PRO B CA 1
ATOM 3241 C C . PRO B 1 95 ? -9.856 -21.866 42.107 1.00 68.12 92 PRO B C 1
ATOM 3242 O O . PRO B 1 95 ? -9.356 -22.668 42.902 1.00 72.80 92 PRO B O 1
ATOM 3246 N N . LEU B 1 96 ? -10.458 -20.739 42.464 1.00 65.63 93 LEU B N 1
ATOM 3247 C CA . LEU B 1 96 ? -10.356 -20.141 43.779 1.00 67.68 93 LEU B CA 1
ATOM 3248 C C . LEU B 1 96 ? -11.648 -19.355 43.909 1.00 70.41 93 LEU B C 1
ATOM 3249 O O . LEU B 1 96 ? -11.841 -18.352 43.216 1.00 72.44 93 LEU B O 1
ATOM 3254 N N . GLU B 1 97 ? -12.550 -19.801 44.773 1.00 68.99 94 GLU B N 1
ATOM 3255 C CA . GLU B 1 97 ? -13.893 -19.236 44.734 1.00 71.24 94 GLU B CA 1
ATOM 3256 C C . GLU B 1 97 ? -14.138 -18.058 45.672 1.00 71.36 94 GLU B C 1
ATOM 3257 O O . GLU B 1 97 ? -15.020 -18.073 46.534 1.00 74.94 94 GLU B O 1
ATOM 3263 N N . TYR B 1 98 ? -13.325 -17.031 45.441 1.00 72.02 95 TYR B N 1
ATOM 3264 C CA . TYR B 1 98 ? -13.396 -15.737 46.097 1.00 69.50 95 TYR B CA 1
ATOM 3265 C C . TYR B 1 98 ? -13.844 -14.750 45.019 1.00 67.33 95 TYR B C 1
ATOM 3266 O O . TYR B 1 98 ? -13.650 -14.999 43.822 1.00 60.19 95 TYR B O 1
ATOM 3275 N N . GLN B 1 99 ? -14.441 -13.637 45.436 1.00 64.79 96 GLN B N 1
ATOM 3276 C CA . GLN B 1 99 ? -14.839 -12.586 44.507 1.00 64.70 96 GLN B CA 1
ATOM 3277 C C . GLN B 1 99 ? -13.606 -11.809 44.048 1.00 57.69 96 GLN B C 1
ATOM 3278 O O . GLN B 1 99 ? -13.226 -11.848 42.875 1.00 55.84 96 GLN B O 1
ATOM 3284 N N . GLU B 1 100 ? -12.986 -11.105 44.989 1.00 54.17 97 GLU B N 1
ATOM 3285 C CA . GLU B 1 100 ? -11.760 -10.369 44.722 1.00 47.19 97 GLU B CA 1
ATOM 3286 C C . GLU B 1 100 ? -10.559 -11.180 45.186 1.00 47.26 97 GLU B C 1
ATOM 3287 O O . GLU B 1 100 ? -10.493 -11.588 46.343 1.00 46.04 97 GLU B O 1
ATOM 3293 N N . VAL B 1 101 ? -9.611 -11.414 44.280 1.00 35.64 98 VAL B N 1
ATOM 3294 C CA . VAL B 1 101 ? -8.408 -12.180 44.606 1.00 36.11 98 VAL B CA 1
ATOM 3295 C C . VAL B 1 101 ? -7.190 -11.257 44.638 1.00 35.98 98 VAL B C 1
ATOM 3296 O O . VAL B 1 101 ? -7.003 -10.429 43.734 1.00 33.95 98 VAL B O 1
ATOM 3300 N N . SER B 1 102 ? -6.373 -11.382 45.683 1.00 29.87 99 SER B N 1
ATOM 3301 C CA . SER B 1 102 ? -5.067 -10.725 45.687 1.00 29.58 99 SER B CA 1
ATOM 3302 C C . SER B 1 102 ? -3.932 -11.739 45.835 1.00 30.32 99 SER B C 1
ATOM 3303 O O . SER B 1 102 ? -4.095 -12.808 46.434 1.00 28.25 99 SER B O 1
ATOM 3306 N N . VAL B 1 103 ? -2.782 -11.399 45.261 1.00 28.68 100 VAL B N 1
ATOM 3307 C CA . VAL B 1 103 ? -1.594 -12.233 45.349 1.00 23.23 100 VAL B CA 1
ATOM 3308 C C . VAL B 1 103 ? -0.441 -11.297 45.657 1.00 22.83 100 VAL B C 1
ATOM 3309 O O . VAL B 1 103 ? -0.266 -10.272 44.990 1.00 24.48 100 VAL B O 1
ATOM 3313 N N . THR B 1 104 ? 0.319 -11.633 46.693 1.00 22.82 101 THR B N 1
ATOM 3314 C CA . THR B 1 104 ? 1.445 -10.820 47.128 1.00 24.08 101 THR B CA 1
ATOM 3315 C C . THR B 1 104 ? 2.695 -11.672 47.089 1.00 25.80 101 THR B C 1
ATOM 3316 O O . THR B 1 104 ? 2.673 -12.842 47.504 1.00 21.92 101 THR B O 1
ATOM 3320 N N . ARG B 1 105 ? 3.778 -11.106 46.559 1.00 22.77 102 ARG B N 1
ATOM 3321 C CA . ARG B 1 105 ? 5.072 -11.778 46.600 1.00 23.39 102 ARG B CA 1
ATOM 3322 C C . ARG B 1 105 ? 6.085 -10.819 47.231 1.00 22.18 102 ARG B C 1
ATOM 3323 O O . ARG B 1 105 ? 6.030 -9.614 46.989 1.00 20.77 102 ARG B O 1
ATOM 3331 N N . ARG B 1 106 ? 6.979 -11.353 48.063 1.00 21.10 103 ARG B N 1
ATOM 3332 C CA . ARG B 1 106 ? 8.059 -10.562 48.652 1.00 23.53 103 ARG B CA 1
ATOM 3333 C C . ARG B 1 106 ? 9.377 -11.294 48.513 1.00 24.29 103 ARG B C 1
ATOM 3334 O O . ARG B 1 106 ? 9.421 -12.525 48.516 1.00 23.45 103 ARG B O 1
ATOM 3342 N N . VAL B 1 107 ? 10.464 -10.540 48.418 1.00 24.29 104 VAL B N 1
ATOM 3343 C CA . VAL B 1 107 ? 11.786 -11.149 48.537 1.00 24.22 104 VAL B CA 1
ATOM 3344 C C . VAL B 1 107 ? 12.645 -10.189 49.348 1.00 25.28 104 VAL B C 1
ATOM 3345 O O . VAL B 1 107 ? 12.507 -8.970 49.222 1.00 20.78 104 VAL B O 1
ATOM 3349 N N . TYR B 1 108 ? 13.502 -10.741 50.199 1.00 24.14 105 TYR B N 1
ATOM 3350 C CA . TYR B 1 108 ? 14.340 -9.935 51.075 1.00 27.20 105 TYR B CA 1
ATOM 3351 C C . TYR B 1 108 ? 15.765 -10.055 50.591 1.00 25.77 105 TYR B C 1
ATOM 3352 O O . TYR B 1 108 ? 16.096 -11.016 49.895 1.00 26.68 105 TYR B O 1
ATOM 3361 N N . ARG B 1 109 ? 16.612 -9.094 50.949 1.00 27.97 106 ARG B N 1
ATOM 3362 C CA . ARG B 1 109 ? 18.001 -9.117 50.477 1.00 27.41 106 ARG B CA 1
ATOM 3363 C C . ARG B 1 109 ? 18.739 -10.355 50.986 1.00 30.83 106 ARG B C 1
ATOM 3364 O O . ARG B 1 109 ? 19.718 -10.803 50.386 1.00 29.50 106 ARG B O 1
ATOM 3372 N N . SER B 1 110 ? 18.232 -10.938 52.066 1.00 29.57 107 SER B N 1
ATOM 3373 C CA . SER B 1 110 ? 18.786 -12.173 52.615 1.00 31.50 107 SER B CA 1
ATOM 3374 C C . SER B 1 110 ? 18.561 -13.352 51.684 1.00 32.29 107 SER B C 1
ATOM 3375 O O . SER B 1 110 ? 19.215 -14.391 51.812 1.00 32.69 107 SER B O 1
ATOM 3378 N N . GLY B 1 111 ? 17.624 -13.208 50.750 1.00 31.61 108 GLY B N 1
ATOM 3379 C CA . GLY B 1 111 ? 17.236 -14.324 49.902 1.00 30.10 108 GLY B CA 1
ATOM 3380 C C . GLY B 1 111 ? 15.950 -14.973 50.385 1.00 31.59 108 GLY B C 1
ATOM 3381 O O . GLY B 1 111 ? 15.362 -15.822 49.704 1.00 29.99 108 GLY B O 1
ATOM 3382 N N . GLU B 1 112 ? 15.512 -14.581 51.574 1.00 27.21 109 GLU B N 1
ATOM 3383 C CA . GLU B 1 112 ? 14.247 -15.070 52.095 1.00 30.71 109 GLU B CA 1
ATOM 3384 C C . GLU B 1 112 ? 13.109 -14.566 51.206 1.00 28.80 109 GLU B C 1
ATOM 3385 O O . GLU B 1 112 ? 13.173 -13.459 50.683 1.00 25.11 109 GLU B O 1
ATOM 3391 N N . SER B 1 113 ? 12.074 -15.382 51.013 1.00 27.53 110 SER B N 1
ATOM 3392 C CA . SER B 1 113 ? 10.874 -14.883 50.341 1.00 29.23 110 SER B CA 1
ATOM 3393 C C . SER B 1 113 ? 9.571 -15.252 51.047 1.00 30.72 110 SER B C 1
ATOM 3394 O O . SER B 1 113 ? 9.534 -16.148 51.904 1.00 27.24 110 SER B O 1
ATOM 3397 N N . GLU B 1 114 ? 8.513 -14.524 50.702 1.00 27.43 111 GLU B N 1
ATOM 3398 C CA . GLU B 1 114 ? 7.188 -14.760 51.263 1.00 30.29 111 GLU B CA 1
ATOM 3399 C C . GLU B 1 114 ? 6.152 -14.659 50.147 1.00 26.45 111 GLU B C 1
ATOM 3400 O O . GLU B 1 114 ? 6.304 -13.840 49.242 1.00 25.79 111 GLU B O 1
ATOM 3406 N N . PHE B 1 115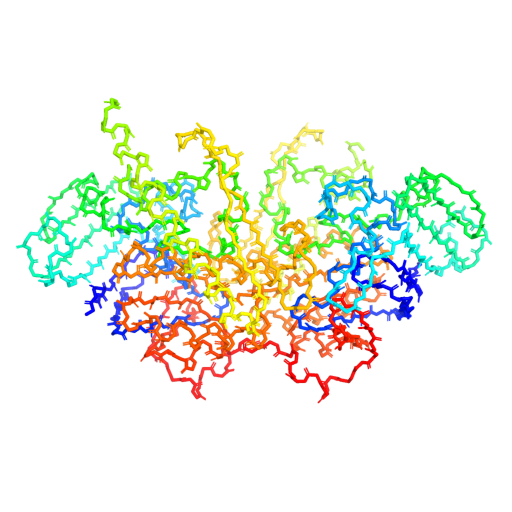 ? 5.102 -15.478 50.226 1.00 24.27 112 PHE B N 1
ATOM 3407 C CA . PHE B 1 115 ? 4.036 -15.480 49.222 1.00 25.30 112 PHE B CA 1
ATOM 3408 C C . PHE B 1 115 ? 2.709 -15.520 49.952 1.00 27.36 112 PHE B C 1
ATOM 3409 O O . PHE B 1 115 ? 2.606 -16.181 50.989 1.00 27.87 112 PHE B O 1
ATOM 3417 N N . PHE B 1 116 ? 1.703 -14.824 49.424 1.00 23.32 113 PHE B N 1
ATOM 3418 C CA . PHE B 1 116 ? 0.363 -14.845 50.017 1.00 26.75 113 PHE B CA 1
ATOM 3419 C C . PHE B 1 116 ? -0.692 -14.907 48.929 1.00 26.51 113 PHE B C 1
ATOM 3420 O O . PHE B 1 116 ? -0.504 -14.335 47.852 1.00 24.74 113 PHE B O 1
ATOM 3428 N N . ILE B 1 117 ? -1.812 -15.577 49.213 1.00 27.29 114 ILE B N 1
ATOM 3429 C CA . ILE B 1 117 ? -3.017 -15.433 48.395 1.00 24.45 114 ILE B CA 1
ATOM 3430 C C . ILE B 1 117 ? -4.154 -14.984 49.299 1.00 32.21 114 ILE B C 1
ATOM 3431 O O . ILE B 1 117 ? -4.480 -15.676 50.281 1.00 29.00 114 ILE B O 1
ATOM 3436 N N . ASN B 1 118 ? -4.761 -13.849 48.964 1.00 27.36 115 ASN B N 1
ATOM 3437 C CA . ASN B 1 118 ? -5.723 -13.196 49.852 1.00 32.86 115 ASN B CA 1
ATOM 3438 C C . ASN B 1 118 ? -5.226 -13.137 51.297 1.00 40.06 115 ASN B C 1
ATOM 3439 O O . ASN B 1 118 ? -5.897 -13.630 52.217 1.00 36.91 115 ASN B O 1
ATOM 3444 N N . ARG B 1 119 ? -4.045 -12.543 51.482 1.00 34.24 116 ARG B N 1
ATOM 3445 C CA . ARG B 1 119 ? -3.452 -12.303 52.811 1.00 39.18 116 ARG B CA 1
ATOM 3446 C C . ARG B 1 119 ? -3.051 -13.556 53.584 1.00 34.08 116 ARG B C 1
ATOM 3447 O O . ARG B 1 119 ? -2.532 -13.454 54.697 1.00 35.07 116 ARG B O 1
ATOM 3455 N N . GLN B 1 120 ? -3.282 -14.739 53.034 1.00 33.24 117 GLN B N 1
ATOM 3456 C CA . GLN B 1 120 ? -2.871 -15.923 53.770 1.00 29.84 117 GLN B CA 1
ATOM 3457 C C . GLN B 1 120 ? -1.608 -16.522 53.172 1.00 31.93 117 GLN B C 1
ATOM 3458 O O . GLN B 1 120 ? -1.545 -16.783 51.972 1.00 31.07 117 GLN B O 1
ATOM 3464 N N . PRO B 1 121 ? -0.589 -16.711 54.018 1.00 27.50 118 PRO B N 1
ATOM 3465 C CA . PRO B 1 121 ? 0.727 -17.194 53.597 1.00 28.43 118 PRO B CA 1
ATOM 3466 C C . PRO B 1 121 ? 0.572 -18.483 52.795 1.00 30.16 118 PRO B C 1
ATOM 3467 O O . PRO B 1 121 ? -0.263 -19.332 53.139 1.00 26.35 118 PRO B O 1
ATOM 3471 N N . CYS B 1 122 ? 1.330 -18.609 51.714 1.00 25.62 119 CYS B N 1
ATOM 3472 C CA . CYS B 1 122 ? 1.258 -19.792 50.874 1.00 24.56 119 CYS B CA 1
ATOM 3473 C C . CYS B 1 122 ? 2.620 -20.074 50.260 1.00 26.73 119 CYS B C 1
ATOM 3474 O O . CYS B 1 122 ? 3.603 -19.415 50.582 1.00 24.09 119 CYS B O 1
ATOM 3477 N N . ARG B 1 123 ? 2.668 -21.055 49.367 1.00 25.90 120 ARG B N 1
ATOM 3478 C CA . ARG B 1 123 ? 3.922 -21.448 48.751 1.00 24.86 120 ARG B CA 1
ATOM 3479 C C . ARG B 1 123 ? 4.000 -20.850 47.359 1.00 26.12 120 ARG B C 1
ATOM 3480 O O . ARG B 1 123 ? 2.976 -20.457 46.802 1.00 21.81 120 ARG B O 1
ATOM 3488 N N . LEU B 1 124 ? 5.202 -20.763 46.792 1.00 24.21 121 LEU B N 1
ATOM 3489 C CA . LEU B 1 124 ? 5.317 -20.273 45.413 1.00 24.86 121 LEU B CA 1
ATOM 3490 C C . LEU B 1 124 ? 4.484 -21.164 44.497 1.00 24.19 121 LEU B C 1
ATOM 3491 O O . LEU B 1 124 ? 3.832 -20.687 43.567 1.00 26.64 121 LEU B O 1
ATOM 3496 N N . LYS B 1 125 ? 4.483 -22.459 44.797 1.00 25.88 122 LYS B N 1
ATOM 3497 C CA . LYS B 1 125 ? 3.750 -23.431 43.991 1.00 28.81 122 LYS B CA 1
ATOM 3498 C C . LYS B 1 125 ? 2.252 -23.154 43.967 1.00 31.33 122 LYS B C 1
ATOM 3499 O O . LYS B 1 125 ? 1.587 -23.415 42.956 1.00 31.79 122 LYS B O 1
ATOM 3505 N N . ASP B 1 126 ? 1.720 -22.625 45.072 1.00 29.27 123 ASP B N 1
ATOM 3506 C CA . ASP B 1 126 ? 0.301 -22.264 45.143 1.00 25.61 123 ASP B CA 1
ATOM 3507 C C . ASP B 1 126 ? -0.023 -21.131 44.172 1.00 26.57 123 ASP B C 1
ATOM 3508 O O . ASP B 1 126 ? -1.105 -21.089 43.582 1.00 27.65 123 ASP B O 1
ATOM 3513 N N . ILE B 1 127 ? 0.917 -20.204 44.006 1.00 23.21 124 ILE B N 1
ATOM 3514 C CA . ILE B 1 127 ? 0.714 -19.088 43.092 1.00 22.32 124 ILE B CA 1
ATOM 3515 C C . ILE B 1 127 ? 0.779 -19.600 41.642 1.00 25.28 124 ILE B C 1
ATOM 3516 O O . ILE B 1 127 ? -0.059 -19.252 40.806 1.00 29.11 124 ILE B O 1
ATOM 3521 N N . VAL B 1 128 ? 1.777 -20.424 41.361 1.00 26.69 125 VAL B N 1
ATOM 3522 C CA . VAL B 1 128 ? 1.912 -21.080 40.061 1.00 30.31 125 VAL B CA 1
ATOM 3523 C C . VAL B 1 128 ? 0.661 -21.884 39.713 1.00 31.33 125 VAL B C 1
ATOM 3524 O O . VAL B 1 128 ? 0.069 -21.698 38.646 1.00 34.28 125 VAL B O 1
ATOM 3528 N N . ASP B 1 129 ? 0.258 -22.765 40.622 1.00 35.04 126 ASP B N 1
ATOM 3529 C CA . ASP B 1 129 ? -0.940 -23.578 40.423 1.00 36.36 126 ASP B CA 1
ATOM 3530 C C . ASP B 1 129 ? -2.173 -22.716 40.192 1.00 36.37 126 ASP B C 1
ATOM 3531 O O . ASP B 1 129 ? -3.041 -23.072 39.395 1.00 36.19 126 ASP B O 1
ATOM 3536 N N . LEU B 1 130 ? -2.243 -21.575 40.877 1.00 35.39 127 LEU B N 1
ATOM 3537 C CA . LEU B 1 130 ? -3.406 -20.693 40.772 1.00 31.91 127 LEU B CA 1
ATOM 3538 C C . LEU B 1 130 ? -3.577 -20.136 39.361 1.00 37.69 127 LEU B C 1
ATOM 3539 O O . LEU B 1 130 ? -4.702 -19.986 38.879 1.00 33.43 127 LEU B O 1
ATOM 3544 N N . PHE B 1 131 ? -2.462 -19.815 38.708 1.00 33.24 128 PHE B N 1
ATOM 3545 C CA . PHE B 1 131 ? -2.517 -19.228 37.371 1.00 38.12 128 PHE B CA 1
ATOM 3546 C C . PHE B 1 131 ? -2.200 -20.240 36.267 1.00 38.10 128 PHE B C 1
ATOM 3547 O O . PHE B 1 131 ? -2.237 -19.896 35.085 1.00 41.13 128 PHE B O 1
ATOM 3555 N N . LEU B 1 132 ? -1.886 -21.475 36.658 1.00 41.01 129 LEU B N 1
ATOM 3556 C CA . LEU B 1 132 ? -1.348 -22.480 35.734 1.00 43.98 129 LEU B CA 1
ATOM 3557 C C . LEU B 1 132 ? -2.164 -22.649 34.452 1.00 46.64 129 LEU B C 1
ATOM 3558 O O . LEU B 1 132 ? -1.604 -22.821 33.374 1.00 49.38 129 LEU B O 1
ATOM 3563 N N . ASP B 1 133 ? -3.486 -22.592 34.572 1.00 49.45 130 ASP B N 1
ATOM 3564 C CA . ASP B 1 133 ? -4.345 -22.772 33.406 1.00 54.74 130 ASP B CA 1
ATOM 3565 C C . ASP B 1 133 ? -5.143 -21.512 33.049 1.00 53.88 130 ASP B C 1
ATOM 3566 O O . ASP B 1 133 ? -5.996 -21.542 32.158 1.00 56.06 130 ASP B O 1
ATOM 3571 N N . SER B 1 134 ? -4.851 -20.409 33.737 1.00 47.33 131 SER B N 1
ATOM 3572 C CA . SER B 1 134 ? -5.483 -19.123 33.460 1.00 43.34 131 SER B CA 1
ATOM 3573 C C . SER B 1 134 ? -5.039 -18.562 32.119 1.00 46.34 131 SER B C 1
ATOM 3574 O O . SER B 1 134 ? -5.803 -17.896 31.428 1.00 47.31 131 SER B O 1
ATOM 3577 N N . GLY B 1 135 ? -3.789 -18.814 31.757 1.00 42.42 132 GLY B N 1
ATOM 3578 C CA . GLY B 1 135 ? -3.238 -18.229 30.552 1.00 48.69 132 GLY B CA 1
ATOM 3579 C C . GLY B 1 135 ? -2.217 -17.151 30.864 1.00 51.09 132 GLY B C 1
ATOM 3580 O O . GLY B 1 135 ? -1.523 -16.672 29.965 1.00 48.64 132 GLY B O 1
ATOM 3581 N N . LEU B 1 136 ? -2.132 -16.774 32.140 1.00 42.30 133 LEU B N 1
ATOM 3582 C CA . LEU B 1 136 ? -1.214 -15.733 32.596 1.00 45.26 133 LEU B CA 1
ATOM 3583 C C . LEU B 1 136 ? 0.019 -16.391 33.200 1.00 45.89 133 LEU B C 1
ATOM 3584 O O . LEU B 1 136 ? -0.081 -17.490 33.754 1.00 57.43 133 LEU B O 1
ATOM 3589 N N . GLY B 1 137 ? 1.183 -15.755 33.094 1.00 50.54 134 GLY B N 1
ATOM 3590 C CA . GLY B 1 137 ? 1.414 -14.597 32.238 1.00 47.67 134 GLY B CA 1
ATOM 3591 C C . GLY B 1 137 ? 2.503 -15.045 31.280 1.00 43.25 134 GLY B C 1
ATOM 3592 O O . GLY B 1 137 ? 3.688 -14.750 31.460 1.00 45.11 134 GLY B O 1
ATOM 3593 N N . LYS B 1 138 ? 2.096 -15.795 30.266 1.00 44.70 135 LYS B N 1
ATOM 3594 C CA . LYS B 1 138 ? 3.039 -16.559 29.469 1.00 45.62 135 LYS B CA 1
ATOM 3595 C C . LYS B 1 138 ? 3.610 -15.735 28.321 1.00 44.44 135 LYS B C 1
ATOM 3596 O O . LYS B 1 138 ? 2.861 -15.158 27.532 1.00 41.19 135 LYS B O 1
ATOM 3602 N N . GLU B 1 139 ? 4.941 -15.687 28.242 1.00 47.45 136 GLU B N 1
ATOM 3603 C CA . GLU B 1 139 ? 5.631 -14.990 27.157 1.00 45.43 136 GLU B CA 1
ATOM 3604 C C . GLU B 1 139 ? 5.154 -15.495 25.806 1.00 43.13 136 GLU B C 1
ATOM 3605 O O . GLU B 1 139 ? 4.916 -16.695 25.640 1.00 44.81 136 GLU B O 1
ATOM 3611 N N . ALA B 1 140 ? 5.007 -14.566 24.860 1.00 40.93 137 ALA B N 1
ATOM 3612 C CA . ALA B 1 140 ? 4.559 -14.860 23.501 1.00 38.68 137 ALA B CA 1
ATOM 3613 C C . ALA B 1 140 ? 3.091 -15.277 23.468 1.00 47.02 137 ALA B C 1
ATOM 3614 O O . ALA B 1 140 ? 2.590 -15.745 22.448 1.00 50.08 137 ALA B O 1
ATOM 3616 N N . PHE B 1 141 ? 2.397 -15.067 24.582 1.00 45.38 138 PHE B N 1
ATOM 3617 C CA . PHE B 1 141 ? 1.011 -15.479 24.698 1.00 45.32 138 PHE B CA 1
ATOM 3618 C C . PHE B 1 141 ? 0.185 -14.374 25.349 1.00 47.73 138 PHE B C 1
ATOM 3619 O O . PHE B 1 141 ? -0.694 -13.779 24.720 1.00 49.79 138 PHE B O 1
ATOM 3627 N N . SER B 1 142 ? 0.471 -14.092 26.612 1.00 36.14 139 SER B N 1
ATOM 3628 C CA . SER B 1 142 ? -0.234 -13.033 27.307 1.00 35.97 139 SER B CA 1
ATOM 3629 C C . SER B 1 142 ? 0.696 -11.909 27.778 1.00 33.54 139 SER B C 1
ATOM 3630 O O . SER B 1 142 ? 0.228 -10.887 28.266 1.00 29.89 139 SER B O 1
ATOM 3633 N N . ILE B 1 143 ? 2.008 -12.099 27.657 1.00 29.45 140 ILE B N 1
ATOM 3634 C CA . ILE B 1 143 ? 2.950 -11.016 27.961 1.00 29.46 140 ILE B CA 1
ATOM 3635 C C . ILE B 1 143 ? 4.037 -10.985 26.901 1.00 32.94 140 ILE B C 1
ATOM 3636 O O . ILE B 1 143 ? 4.788 -11.948 26.751 1.00 31.99 140 ILE B O 1
ATOM 3641 N N . ILE B 1 144 ? 4.126 -9.886 26.162 1.00 25.86 141 ILE B N 1
ATOM 3642 C CA . ILE B 1 144 ? 5.153 -9.794 25.129 1.00 20.61 141 ILE B CA 1
ATOM 3643 C C . ILE B 1 144 ? 6.247 -8.840 25.558 1.00 26.06 141 ILE B C 1
ATOM 3644 O O . ILE B 1 144 ? 6.022 -7.631 25.629 1.00 22.10 141 ILE B O 1
ATOM 3649 N N . GLY B 1 145 ? 7.432 -9.381 25.834 1.00 26.78 142 GLY B N 1
ATOM 3650 C CA . GLY B 1 145 ? 8.543 -8.558 26.277 1.00 25.82 142 GLY B CA 1
ATOM 3651 C C . GLY B 1 145 ? 9.045 -7.578 25.223 1.00 21.78 142 GLY B C 1
ATOM 3652 O O . GLY B 1 145 ? 8.902 -7.797 24.010 1.00 19.07 142 GLY B O 1
ATOM 3653 N N . GLN B 1 146 ? 9.639 -6.485 25.688 1.00 20.71 143 GLN B N 1
ATOM 3654 C CA . GLN B 1 146 ? 10.263 -5.539 24.780 1.00 20.56 143 GLN B CA 1
ATOM 3655 C C . GLN B 1 146 ? 11.279 -6.273 23.898 1.00 18.30 143 GLN B C 1
ATOM 3656 O O . GLN B 1 146 ? 12.077 -7.076 24.389 1.00 19.46 143 GLN B O 1
ATOM 3662 N N . GLY B 1 147 ? 11.207 -6.031 22.593 1.00 19.34 144 GLY B N 1
ATOM 3663 C CA . GLY B 1 147 ? 12.172 -6.587 21.644 1.00 20.20 144 GLY B CA 1
ATOM 3664 C C . GLY B 1 147 ? 11.824 -8.004 21.221 1.00 25.18 144 GLY B C 1
ATOM 3665 O O . GLY B 1 147 ? 12.464 -8.584 20.338 1.00 23.09 144 GLY B O 1
ATOM 3666 N N . ARG B 1 148 ? 10.792 -8.569 21.842 1.00 20.72 145 ARG B N 1
ATOM 3667 C CA . ARG B 1 148 ? 10.512 -9.992 21.669 1.00 24.28 145 ARG B CA 1
ATOM 3668 C C . ARG B 1 148 ? 9.254 -10.335 20.857 1.00 28.23 145 ARG B C 1
ATOM 3669 O O . ARG B 1 148 ? 8.797 -11.480 20.884 1.00 24.84 145 ARG B O 1
ATOM 3677 N N . VAL B 1 149 ? 8.702 -9.380 20.120 1.00 21.35 146 VAL B N 1
ATOM 3678 C CA . VAL B 1 149 ? 7.460 -9.684 19.408 1.00 22.64 146 VAL B CA 1
ATOM 3679 C C . VAL B 1 149 ? 7.618 -10.847 18.403 1.00 24.88 146 VAL B C 1
ATOM 3680 O O . VAL B 1 149 ? 6.699 -11.649 18.234 1.00 23.44 146 VAL B O 1
ATOM 3684 N N . GLU B 1 150 ? 8.789 -10.976 17.789 1.00 21.20 147 GLU B N 1
ATOM 3685 C CA . GLU B 1 150 ? 8.987 -11.995 16.740 1.00 25.55 147 GLU B CA 1
ATOM 3686 C C . GLU B 1 150 ? 9.282 -13.399 17.267 1.00 28.95 147 GLU B C 1
ATOM 3687 O O . GLU B 1 150 ? 9.679 -14.281 16.493 1.00 29.13 147 GLU B O 1
ATOM 3693 N N . GLU B 1 151 ? 9.112 -13.618 18.567 1.00 29.33 148 GLU B N 1
ATOM 3694 C CA . GLU B 1 151 ? 9.503 -14.905 19.156 1.00 31.08 148 GLU B CA 1
ATOM 3695 C C . GLU B 1 151 ? 8.829 -16.165 18.578 1.00 32.58 148 GLU B C 1
ATOM 3696 O O . GLU B 1 151 ? 9.501 -17.188 18.396 1.00 32.13 148 GLU B O 1
ATOM 3702 N N . ILE B 1 152 ? 7.531 -16.108 18.276 1.00 30.32 149 ILE B N 1
ATOM 3703 C CA . ILE B 1 152 ? 6.903 -17.244 17.580 1.00 30.62 149 ILE B CA 1
ATOM 3704 C C . ILE B 1 152 ? 7.499 -17.453 16.187 1.00 35.68 149 ILE B C 1
ATOM 3705 O O . ILE B 1 152 ? 7.727 -18.597 15.766 1.00 37.31 149 ILE B O 1
ATOM 3710 N N . LEU B 1 153 ? 7.769 -16.353 15.481 1.00 28.39 150 LEU B N 1
ATOM 3711 C CA . LEU B 1 153 ? 8.321 -16.438 14.126 1.00 34.37 150 LEU B CA 1
ATOM 3712 C C . LEU B 1 153 ? 9.713 -17.059 14.130 1.00 37.97 150 LEU B C 1
ATOM 3713 O O . LEU B 1 153 ? 10.049 -17.867 13.257 1.00 36.53 150 LEU B O 1
ATOM 3718 N N . SER B 1 154 ? 10.520 -16.668 15.113 1.00 32.50 151 SER B N 1
ATOM 3719 C CA . SER B 1 154 ? 11.896 -17.142 15.214 1.00 39.25 151 SER B CA 1
ATOM 3720 C C . SER B 1 154 ? 11.979 -18.552 15.781 1.00 36.63 151 SER B C 1
ATOM 3721 O O . SER B 1 154 ? 13.025 -19.190 15.719 1.00 45.29 151 SER B O 1
ATOM 3724 N N . SER B 1 155 ? 10.881 -19.026 16.359 1.00 38.22 152 SER B N 1
ATOM 3725 C CA . SER B 1 155 ? 10.829 -20.376 16.917 1.00 40.56 152 SER B CA 1
ATOM 3726 C C . SER B 1 155 ? 10.952 -21.439 15.825 1.00 43.35 152 SER B C 1
ATOM 3727 O O . SER B 1 155 ? 10.654 -21.185 14.652 1.00 39.04 152 SER B O 1
ATOM 3730 N N . LYS B 1 156 ? 11.394 -22.632 16.214 1.00 45.59 153 LYS B N 1
ATOM 3731 C CA . LYS B 1 156 ? 11.378 -23.773 15.310 1.00 47.46 153 LYS B CA 1
ATOM 3732 C C . LYS B 1 156 ? 9.931 -24.196 15.113 1.00 37.95 153 LYS B C 1
ATOM 3733 O O . LYS B 1 156 ? 9.124 -24.045 16.024 1.00 37.37 153 LYS B O 1
ATOM 3739 N N . PRO B 1 157 ? 9.600 -24.717 13.921 1.00 41.33 154 PRO B N 1
ATOM 3740 C CA . PRO B 1 157 ? 8.242 -25.203 13.633 1.00 39.80 154 PRO B CA 1
ATOM 3741 C C . PRO B 1 157 ? 7.756 -26.139 14.722 1.00 38.33 154 PRO B C 1
ATOM 3742 O O . PRO B 1 157 ? 6.605 -26.042 15.149 1.00 38.36 154 PRO B O 1
ATOM 3746 N N . GLU B 1 158 ? 8.639 -27.022 15.178 1.00 40.04 155 GLU B N 1
ATOM 3747 C CA . GLU B 1 158 ? 8.317 -27.947 16.253 1.00 41.49 155 GLU B CA 1
ATOM 3748 C C . GLU B 1 158 ? 8.009 -27.189 17.531 1.00 41.67 155 GLU B C 1
ATOM 3749 O O . GLU B 1 158 ? 7.095 -27.555 18.271 1.00 41.35 155 GLU B O 1
ATOM 3755 N N . GLU B 1 159 ? 8.768 -26.126 17.786 1.00 43.68 156 GLU B N 1
ATOM 3756 C CA . GLU B 1 159 ? 8.509 -25.279 18.948 1.00 46.48 156 GLU B CA 1
ATOM 3757 C C . GLU B 1 159 ? 7.097 -24.681 18.892 1.00 48.63 156 GLU B C 1
ATOM 3758 O O . GLU B 1 159 ? 6.383 -24.672 19.898 1.00 48.53 156 GLU B O 1
ATOM 3764 N N . ARG B 1 160 ? 6.692 -24.211 17.712 1.00 45.50 157 ARG B N 1
ATOM 3765 C CA . ARG B 1 160 ? 5.373 -23.599 17.540 1.00 40.16 157 ARG B CA 1
ATOM 3766 C C . ARG B 1 160 ? 4.231 -24.568 17.794 1.00 43.54 157 ARG B C 1
ATOM 3767 O O . ARG B 1 160 ? 3.164 -24.154 18.242 1.00 46.59 157 ARG B O 1
ATOM 3775 N N . ARG B 1 161 ? 4.430 -25.848 17.487 1.00 41.80 158 ARG B N 1
ATOM 3776 C CA . ARG B 1 161 ? 3.371 -26.825 17.742 1.00 46.60 158 ARG B CA 1
ATOM 3777 C C . ARG B 1 161 ? 3.047 -26.846 19.223 1.00 44.41 158 ARG B C 1
ATOM 3778 O O . ARG B 1 161 ? 1.890 -26.943 19.625 1.00 47.68 158 ARG B O 1
ATOM 3786 N N . THR B 1 162 ? 4.092 -26.745 20.028 1.00 46.24 159 THR B N 1
ATOM 3787 C CA . THR B 1 162 ? 3.961 -26.826 21.470 1.00 49.20 159 THR B CA 1
ATOM 3788 C C . THR B 1 162 ? 3.129 -25.655 22.005 1.00 51.87 159 THR B C 1
ATOM 3789 O O . THR B 1 162 ? 2.319 -25.832 22.922 1.00 49.60 159 THR B O 1
ATOM 3793 N N . ILE B 1 163 ? 3.317 -24.471 21.420 1.00 50.85 160 ILE B N 1
ATOM 3794 C CA . ILE B 1 163 ? 2.507 -23.304 21.775 1.00 48.64 160 ILE B CA 1
ATOM 3795 C C . ILE B 1 163 ? 1.037 -23.580 21.476 1.00 48.73 160 ILE B C 1
ATOM 3796 O O . ILE B 1 163 ? 0.161 -23.345 22.310 1.00 50.87 160 ILE B O 1
ATOM 3801 N N . PHE B 1 164 ? 0.777 -24.083 20.274 1.00 46.93 161 PHE B N 1
ATOM 3802 C CA . PHE B 1 164 ? -0.581 -24.406 19.851 1.00 48.00 161 PHE B CA 1
ATOM 3803 C C . PHE B 1 164 ? -1.217 -25.469 20.740 1.00 48.65 161 PHE B C 1
ATOM 3804 O O . PHE B 1 164 ? -2.384 -25.347 21.120 1.00 52.55 161 PHE B O 1
ATOM 3812 N N . GLU B 1 165 ? -0.451 -26.514 21.050 1.00 50.90 162 GLU B N 1
ATOM 3813 C CA . GLU B 1 165 ? -0.904 -27.586 21.939 1.00 53.92 162 GLU B CA 1
ATOM 3814 C C . GLU B 1 165 ? -1.403 -27.007 23.253 1.00 53.79 162 GLU B C 1
ATOM 3815 O O . GLU B 1 165 ? -2.517 -27.297 23.698 1.00 53.34 162 GLU B O 1
ATOM 3821 N N . GLU B 1 166 ? -0.565 -26.178 23.863 1.00 51.41 163 GLU B N 1
ATOM 3822 C CA . GLU B 1 166 ? -0.908 -25.534 25.121 1.00 52.12 163 GLU B CA 1
ATOM 3823 C C . GLU B 1 166 ? -2.157 -24.661 24.995 1.00 56.10 163 GLU B C 1
ATOM 3824 O O . GLU B 1 166 ? -2.961 -24.583 25.921 1.00 60.78 163 GLU B O 1
ATOM 3830 N N . ALA B 1 167 ? -2.335 -24.023 23.844 1.00 50.83 164 ALA B N 1
ATOM 3831 C CA . ALA B 1 167 ? -3.530 -23.217 23.624 1.00 51.95 164 ALA B CA 1
ATOM 3832 C C . ALA B 1 167 ? -4.745 -24.105 23.374 1.00 56.44 164 ALA B C 1
ATOM 3833 O O . ALA B 1 167 ? -5.886 -23.640 23.445 1.00 56.39 164 ALA B O 1
ATOM 3835 N N . ALA B 1 168 ? -4.493 -25.378 23.074 1.00 55.07 165 ALA B N 1
ATOM 3836 C CA . ALA B 1 168 ? -5.565 -26.336 22.787 1.00 59.76 165 ALA B CA 1
ATOM 3837 C C . ALA B 1 168 ? -5.975 -27.155 24.009 1.00 58.36 165 ALA B C 1
ATOM 3838 O O . ALA B 1 168 ? -6.866 -28.005 23.923 1.00 60.64 165 ALA B O 1
ATOM 3840 N N . GLY B 1 169 ? -5.318 -26.911 25.139 1.00 57.20 166 GLY B N 1
ATOM 3841 C CA . GLY B 1 169 ? -5.571 -27.684 26.343 1.00 60.54 166 GLY B CA 1
ATOM 3842 C C . GLY B 1 169 ? -5.041 -29.106 26.257 1.00 65.00 166 GLY B C 1
ATOM 3843 O O . GLY B 1 169 ? -5.421 -29.961 27.057 1.00 67.83 166 GLY B O 1
ATOM 3844 N N . VAL B 1 170 ? -4.178 -29.363 25.275 1.00 60.47 167 VAL B N 1
ATOM 3845 C CA . VAL B 1 170 ? -3.492 -30.645 25.159 1.00 60.50 167 VAL B CA 1
ATOM 3846 C C . VAL B 1 170 ? -2.410 -30.738 26.226 1.00 61.25 167 VAL B C 1
ATOM 3847 O O . VAL B 1 170 ? -1.739 -29.750 26.522 1.00 64.10 167 VAL B O 1
ATOM 3851 N N . GLY B 1 175 ? -2.049 -41.934 26.274 1.00 75.97 1022 GLY B N 1
ATOM 3852 C CA . GLY B 1 175 ? -2.268 -42.289 24.882 1.00 72.67 1022 GLY B CA 1
ATOM 3853 C C . GLY B 1 175 ? -3.483 -43.178 24.668 1.00 73.15 1022 GLY B C 1
ATOM 3854 O O . GLY B 1 175 ? -4.202 -43.502 25.620 1.00 72.13 1022 GLY B O 1
ATOM 3855 N N . GLY B 1 176 ? -3.712 -43.567 23.414 1.00 71.23 1023 GLY B N 1
ATOM 3856 C CA . GLY B 1 176 ? -4.808 -44.456 23.062 1.00 70.02 1023 GLY B CA 1
ATOM 3857 C C . GLY B 1 176 ? -5.779 -43.849 22.061 1.00 67.43 1023 GLY B C 1
ATOM 3858 O O . GLY B 1 176 ? -5.392 -43.468 20.954 1.00 64.26 1023 GLY B O 1
ATOM 3859 N N . GLY B 1 177 ? -7.052 -43.786 22.447 1.00 70.02 1024 GLY B N 1
ATOM 3860 C CA . GLY B 1 177 ? -8.064 -43.060 21.693 1.00 63.50 1024 GLY B CA 1
ATOM 3861 C C . GLY B 1 177 ? -8.265 -41.705 22.351 1.00 62.78 1024 GLY B C 1
ATOM 3862 O O . GLY B 1 177 ? -9.048 -40.863 21.895 1.00 61.46 1024 GLY B O 1
ATOM 3863 N N . SER B 1 178 ? -7.561 -41.524 23.464 1.00 66.87 1025 SER B N 1
ATOM 3864 C CA . SER B 1 178 ? -7.397 -40.225 24.093 1.00 61.65 1025 SER B CA 1
ATOM 3865 C C . SER B 1 178 ? -6.385 -39.491 23.230 1.00 57.14 1025 SER B C 1
ATOM 3866 O O . SER B 1 178 ? -6.500 -38.287 22.998 1.00 56.64 1025 SER B O 1
ATOM 3869 N N . GLY B 1 179 ? -5.396 -40.239 22.746 1.00 55.75 1026 GLY B N 1
ATOM 3870 C CA . GLY B 1 179 ? -4.462 -39.725 21.763 1.00 57.75 1026 GLY B CA 1
ATOM 3871 C C . GLY B 1 179 ? -5.223 -39.254 20.539 1.00 52.75 1026 GLY B C 1
ATOM 3872 O O . GLY B 1 179 ? -4.956 -38.171 20.014 1.00 49.50 1026 GLY B O 1
ATOM 3873 N N . GLU B 1 180 ? -6.181 -40.064 20.089 1.00 50.21 1027 GLU B N 1
ATOM 3874 C CA . GLU B 1 180 ? -7.038 -39.672 18.975 1.00 51.29 1027 GLU B CA 1
ATOM 3875 C C . GLU B 1 180 ? -7.751 -38.377 19.330 1.00 50.40 1027 GLU B C 1
ATOM 3876 O O . GLU B 1 180 ? -7.879 -37.475 18.500 1.00 47.74 1027 GLU B O 1
ATOM 3882 N N . GLU B 1 181 ? -8.190 -38.278 20.579 1.00 52.84 1028 GLU B N 1
ATOM 3883 C CA . GLU B 1 181 ? -8.877 -37.080 21.046 1.00 54.42 1028 GLU B CA 1
ATOM 3884 C C . GLU B 1 181 ? -7.937 -35.874 21.094 1.00 51.08 1028 GLU B C 1
ATOM 3885 O O . GLU B 1 181 ? -8.315 -34.759 20.708 1.00 46.97 1028 GLU B O 1
ATOM 3891 N N . MET B 1 182 ? -6.713 -36.108 21.556 1.00 46.35 1029 MET B N 1
ATOM 3892 C CA . MET B 1 182 ? -5.688 -35.069 21.575 1.00 50.87 1029 MET B CA 1
ATOM 3893 C C . MET B 1 182 ? -5.402 -34.536 20.164 1.00 49.48 1029 MET B C 1
ATOM 3894 O O . MET B 1 182 ? -5.255 -33.328 19.960 1.00 45.86 1029 MET B O 1
ATOM 3899 N N . LYS B 1 183 ? -5.339 -35.449 19.200 1.00 44.29 1030 LYS B N 1
ATOM 3900 C CA . LYS B 1 183 ? -5.170 -35.090 17.800 1.00 46.15 1030 LYS B CA 1
ATOM 3901 C C . LYS B 1 183 ? -6.283 -34.153 17.333 1.00 50.10 1030 LYS B C 1
ATOM 3902 O O . LYS B 1 183 ? -6.028 -33.118 16.702 1.00 48.40 1030 LYS B O 1
ATOM 3908 N N . LYS B 1 184 ? -7.520 -34.525 17.650 1.00 47.72 1031 LYS B N 1
ATOM 3909 C CA . LYS B 1 184 ? -8.690 -33.766 17.218 1.00 47.18 1031 LYS B CA 1
ATOM 3910 C C . LYS B 1 184 ? -8.701 -32.357 17.800 1.00 51.88 1031 LYS B C 1
ATOM 3911 O O . LYS B 1 184 ? -9.015 -31.386 17.097 1.00 46.60 1031 LYS B O 1
ATOM 3917 N N . ARG B 1 185 ? -8.370 -32.253 19.084 1.00 47.49 1032 ARG B N 1
ATOM 3918 C CA . ARG B 1 185 ? -8.312 -30.961 19.749 1.00 47.29 1032 ARG B CA 1
ATOM 3919 C C . ARG B 1 185 ? -7.264 -30.064 19.108 1.00 49.11 1032 ARG B C 1
ATOM 3920 O O . ARG B 1 185 ? -7.539 -28.906 18.796 1.00 48.71 1032 ARG B O 1
ATOM 3928 N N . PHE B 1 186 ? -6.063 -30.609 18.918 1.00 44.65 1033 PHE B N 1
ATOM 3929 C CA . PHE B 1 186 ? -4.962 -29.850 18.345 1.00 42.42 1033 PHE B CA 1
ATOM 3930 C C . PHE B 1 186 ? -5.330 -29.323 16.966 1.00 45.56 1033 PHE B C 1
ATOM 3931 O O . PHE B 1 186 ? -5.087 -28.163 16.650 1.00 44.88 1033 PHE B O 1
ATOM 3939 N N . LEU B 1 187 ? -5.916 -30.185 16.147 1.00 42.22 1034 LEU B N 1
ATOM 3940 C CA . LEU B 1 187 ? -6.266 -29.817 14.783 1.00 48.17 1034 LEU B CA 1
ATOM 3941 C C . LEU B 1 187 ? -7.356 -28.751 14.809 1.00 48.22 1034 LEU B C 1
ATOM 3942 O O . LEU B 1 187 ? -7.333 -27.799 14.019 1.00 42.77 1034 LEU B O 1
ATOM 3947 N N . THR B 1 188 ? -8.304 -28.929 15.727 1.00 48.04 1035 THR B N 1
ATOM 3948 C CA . THR B 1 188 ? -9.474 -28.062 15.844 1.00 48.67 1035 THR B CA 1
ATOM 3949 C C . THR B 1 188 ? -9.051 -26.648 16.203 1.00 47.31 1035 THR B C 1
ATOM 3950 O O . THR B 1 188 ? -9.481 -25.677 15.574 1.00 43.77 1035 THR B O 1
ATOM 3954 N N . THR B 1 189 ? -8.210 -26.559 17.229 1.00 42.66 1036 THR B N 1
ATOM 3955 C CA . THR B 1 189 ? -7.590 -25.309 17.658 1.00 47.27 1036 THR B CA 1
ATOM 3956 C C . THR B 1 189 ? -6.723 -24.708 16.548 1.00 42.76 1036 THR B C 1
ATOM 3957 O O . THR B 1 189 ? -6.765 -23.498 16.304 1.00 42.55 1036 THR B O 1
ATOM 3961 N N . PHE B 1 190 ? -5.945 -25.564 15.883 1.00 37.02 1037 PHE B N 1
ATOM 3962 C CA . PHE B 1 190 ? -5.091 -25.158 14.772 1.00 36.88 1037 PHE B CA 1
ATOM 3963 C C . PHE B 1 190 ? -5.897 -24.564 13.625 1.00 40.00 1037 PHE B C 1
ATOM 3964 O O . PHE B 1 190 ? -5.459 -23.601 12.993 1.00 32.47 1037 PHE B O 1
ATOM 3972 N N . GLU B 1 191 ? -7.070 -25.136 13.354 1.00 37.14 1038 GLU B N 1
ATOM 3973 C CA . GLU B 1 191 ? -7.904 -24.662 12.253 1.00 37.83 1038 GLU B CA 1
ATOM 3974 C C . GLU B 1 191 ? -8.540 -23.321 12.576 1.00 33.58 1038 GLU B C 1
ATOM 3975 O O . GLU B 1 191 ? -8.631 -22.449 11.715 1.00 36.95 1038 GLU B O 1
ATOM 3981 N N . GLN B 1 192 ? -8.980 -23.169 13.818 1.00 34.44 1039 GLN B N 1
ATOM 3982 C CA . GLN B 1 192 ? -9.535 -21.911 14.297 1.00 36.57 1039 GLN B CA 1
ATOM 3983 C C . GLN B 1 192 ? -8.498 -20.787 14.231 1.00 37.71 1039 GLN B C 1
ATOM 3984 O O . GLN B 1 192 ? -8.783 -19.697 13.725 1.00 33.37 1039 GLN B O 1
ATOM 3990 N N . ILE B 1 193 ? -7.309 -21.056 14.775 1.00 33.61 1040 ILE B N 1
ATOM 3991 C CA . ILE B 1 193 ? -6.228 -20.071 14.781 1.00 34.93 1040 ILE B CA 1
ATOM 3992 C C . ILE B 1 193 ? -5.856 -19.695 13.363 1.00 30.79 1040 ILE B C 1
ATOM 3993 O O . ILE B 1 193 ? -5.755 -18.506 13.030 1.00 29.11 1040 ILE B O 1
ATOM 3998 N N . ARG B 1 194 ? -5.690 -20.712 12.520 1.00 30.57 1041 ARG B N 1
ATOM 3999 C CA . ARG B 1 194 ? -5.341 -20.503 11.124 1.00 29.90 1041 ARG B CA 1
ATOM 4000 C C . ARG B 1 194 ? -6.373 -19.609 10.447 1.00 32.67 1041 ARG B C 1
ATOM 4001 O O . ARG B 1 194 ? -6.027 -18.670 9.720 1.00 29.61 1041 ARG B O 1
ATOM 4009 N N . ALA B 1 195 ? -7.643 -19.895 10.713 1.00 32.80 1042 ALA B N 1
ATOM 4010 C CA . ALA B 1 195 ? -8.737 -19.132 10.124 1.00 36.48 1042 ALA B CA 1
ATOM 4011 C C . ALA B 1 195 ? -8.676 -17.671 10.557 1.00 34.13 1042 ALA B C 1
ATOM 4012 O O . ALA B 1 195 ? -8.769 -16.764 9.728 1.00 34.72 1042 ALA B O 1
ATOM 4014 N N . HIS B 1 196 ? -8.537 -17.447 11.861 1.00 32.49 1043 HIS B N 1
ATOM 4015 C CA . HIS B 1 196 ? -8.401 -16.089 12.381 1.00 29.41 1043 HIS B CA 1
ATOM 4016 C C . HIS B 1 196 ? -7.151 -15.399 11.827 1.00 29.45 1043 HIS B C 1
ATOM 4017 O O . HIS B 1 196 ? -7.192 -14.216 11.483 1.00 33.75 1043 HIS B O 1
ATOM 4024 N N . PHE B 1 197 ? -6.048 -16.138 11.754 1.00 28.16 1044 PHE B N 1
ATOM 4025 C CA . PHE B 1 197 ? -4.772 -15.596 11.303 1.00 28.14 1044 PHE B CA 1
ATOM 4026 C C . PHE B 1 197 ? -4.919 -14.939 9.931 1.00 30.38 1044 PHE B C 1
ATOM 4027 O O . PHE B 1 197 ? -4.514 -13.789 9.732 1.00 28.90 1044 PHE B O 1
ATOM 4035 N N . GLY B 1 198 ? -5.534 -15.649 8.992 1.00 29.98 1045 GLY B N 1
ATOM 4036 C CA . GLY B 1 198 ? -5.724 -15.108 7.658 1.00 26.47 1045 GLY B CA 1
ATOM 4037 C C . GLY B 1 198 ? -6.486 -13.793 7.667 1.00 30.51 1045 GLY B C 1
ATOM 4038 O O . GLY B 1 198 ? -6.148 -12.870 6.917 1.00 28.98 1045 GLY B O 1
ATOM 4039 N N . GLU B 1 199 ? -7.505 -13.708 8.523 1.00 27.82 1046 GLU B N 1
ATOM 4040 C CA . GLU B 1 199 ? -8.365 -12.526 8.616 1.00 31.94 1046 GLU B CA 1
ATOM 4041 C C . GLU B 1 199 ? -7.678 -11.379 9.323 1.00 31.16 1046 GLU B C 1
ATOM 4042 O O . GLU B 1 199 ? -7.724 -10.239 8.854 1.00 31.06 1046 GLU B O 1
ATOM 4048 N N . VAL B 1 200 ? -7.097 -11.674 10.486 1.00 28.18 1047 VAL B N 1
ATOM 4049 C CA . VAL B 1 200 ? -6.399 -10.658 11.263 1.00 26.61 1047 VAL B CA 1
ATOM 4050 C C . VAL B 1 200 ? -5.263 -10.049 10.431 1.00 26.47 1047 VAL B C 1
ATOM 4051 O O . VAL B 1 200 ? -5.088 -8.833 10.403 1.00 27.33 1047 VAL B O 1
ATOM 4055 N N . PHE B 1 201 ? -4.508 -10.902 9.743 1.00 24.18 1048 PHE B N 1
ATOM 4056 C CA . PHE B 1 201 ? -3.423 -10.438 8.879 1.00 26.54 1048 PHE B CA 1
ATOM 4057 C C . PHE B 1 201 ? -3.947 -9.414 7.866 1.00 29.36 1048 PHE B C 1
ATOM 4058 O O . PHE B 1 201 ? -3.363 -8.339 7.696 1.00 23.76 1048 PHE B O 1
ATOM 4066 N N . GLY B 1 202 ? -5.049 -9.760 7.197 1.00 29.30 1049 GLY B N 1
ATOM 4067 C CA . GLY B 1 202 ? -5.662 -8.876 6.214 1.00 27.34 1049 GLY B CA 1
ATOM 4068 C C . GLY B 1 202 ? -6.081 -7.534 6.790 1.00 29.10 1049 GLY B C 1
ATOM 4069 O O . GLY B 1 202 ? -5.900 -6.488 6.148 1.00 29.03 1049 GLY B O 1
ATOM 4070 N N . GLU B 1 203 ? -6.635 -7.550 7.998 1.00 29.27 1050 GLU B N 1
ATOM 4071 C CA . GLU B 1 203 ? -7.085 -6.309 8.623 1.00 34.83 1050 GLU B CA 1
ATOM 4072 C C . GLU B 1 203 ? -5.912 -5.415 9.008 1.00 28.49 1050 GLU B C 1
ATOM 4073 O O . GLU B 1 203 ? -5.965 -4.197 8.840 1.00 27.19 1050 GLU B O 1
ATOM 4079 N N . LEU B 1 204 ? -4.852 -6.024 9.529 1.00 23.85 1051 LEU B N 1
ATOM 4080 C CA . LEU B 1 204 ? -3.703 -5.258 9.994 1.00 24.34 1051 LEU B CA 1
ATOM 4081 C C . LEU B 1 204 ? -2.902 -4.673 8.839 1.00 26.55 1051 LEU B C 1
ATOM 4082 O O . LEU B 1 204 ? -2.435 -3.531 8.915 1.00 25.13 1051 LEU B O 1
ATOM 4087 N N . PHE B 1 205 ? -2.730 -5.450 7.772 1.00 25.15 1052 PHE B N 1
ATOM 4088 C CA . PHE B 1 205 ? -1.944 -4.989 6.633 1.00 24.23 1052 PHE B CA 1
ATOM 4089 C C . PHE B 1 205 ? -2.782 -4.167 5.639 1.00 27.69 1052 PHE B C 1
ATOM 4090 O O . PHE B 1 205 ? -2.231 -3.489 4.770 1.00 24.55 1052 PHE B O 1
ATOM 4098 N N . GLY B 1 206 ? -4.104 -4.226 5.773 1.00 26.41 1053 GLY B N 1
ATOM 4099 C CA . GLY B 1 206 ? -4.987 -3.595 4.801 1.00 30.11 1053 GLY B CA 1
ATOM 4100 C C . GLY B 1 206 ? -5.018 -4.376 3.492 1.00 32.46 1053 GLY B C 1
ATOM 4101 O O . GLY B 1 206 ? -5.214 -3.809 2.413 1.00 32.80 1053 GLY B O 1
ATOM 4102 N N . GLY B 1 207 ? -4.803 -5.684 3.582 1.00 27.31 1054 GLY B N 1
ATOM 4103 C CA . GLY B 1 207 ? -4.768 -6.533 2.397 1.00 33.49 1054 GLY B CA 1
ATOM 4104 C C . GLY B 1 207 ? -3.813 -7.709 2.578 1.00 31.82 1054 GLY B C 1
ATOM 4105 O O . GLY B 1 207 ? -3.408 -8.020 3.696 1.00 26.58 1054 GLY B O 1
ATOM 4106 N N . GLY B 1 208 ? -3.447 -8.359 1.479 1.00 29.39 1055 GLY B N 1
ATOM 4107 C CA . GLY B 1 208 ? -2.534 -9.489 1.537 1.00 31.36 1055 GLY B CA 1
ATOM 4108 C C . GLY B 1 208 ? -3.182 -10.706 2.174 1.00 31.75 1055 GLY B C 1
ATOM 4109 O O . GLY B 1 208 ? -4.378 -10.700 2.454 1.00 32.52 1055 GLY B O 1
ATOM 4110 N N . ARG B 1 209 ? -2.397 -11.750 2.421 1.00 32.20 1056 ARG B N 1
ATOM 4111 C CA . ARG B 1 209 ? -2.948 -12.943 3.058 1.00 31.85 1056 ARG B CA 1
ATOM 4112 C C . ARG B 1 209 ? -1.891 -13.748 3.808 1.00 29.89 1056 ARG B C 1
ATOM 4113 O O . ARG B 1 209 ? -0.697 -13.639 3.542 1.00 27.84 1056 ARG B O 1
ATOM 4121 N N . ALA B 1 210 ? -2.344 -14.576 4.739 1.00 28.19 1057 ALA B N 1
ATOM 4122 C CA . ALA B 1 210 ? -1.425 -15.395 5.506 1.00 28.47 1057 ALA B CA 1
ATOM 4123 C C . ALA B 1 210 ? -2.072 -16.728 5.810 1.00 28.96 1057 ALA B C 1
ATOM 4124 O O . ALA B 1 210 ? -3.305 -16.842 5.820 1.00 26.60 1057 ALA B O 1
ATOM 4126 N N . ASP B 1 211 ? -1.252 -17.726 6.104 1.00 24.52 1058 ASP B N 1
ATOM 4127 C CA . ASP B 1 211 ? -1.784 -19.050 6.376 1.00 28.26 1058 ASP B CA 1
ATOM 4128 C C . ASP B 1 211 ? -0.816 -19.789 7.290 1.00 28.46 1058 ASP B C 1
ATOM 4129 O O . ASP B 1 211 ? 0.296 -19.309 7.538 1.00 27.57 1058 ASP B O 1
ATOM 4134 N N . LEU B 1 212 ? -1.241 -20.939 7.809 1.00 29.69 1059 LEU B N 1
ATOM 4135 C CA . LEU B 1 212 ? -0.358 -21.825 8.570 1.00 29.91 1059 LEU B CA 1
ATOM 4136 C C . LEU B 1 212 ? -0.339 -23.212 7.919 1.00 33.58 1059 LEU B C 1
ATOM 4137 O O . LEU B 1 212 ? -1.303 -23.604 7.281 1.00 34.55 1059 LEU B O 1
ATOM 4142 N N . ARG B 1 213 ? 0.757 -23.946 8.069 1.00 33.26 1060 ARG B N 1
ATOM 4143 C CA . ARG B 1 213 ? 0.867 -25.282 7.488 1.00 33.37 1060 ARG B CA 1
ATOM 4144 C C . ARG B 1 213 ? 1.434 -26.267 8.507 1.00 36.37 1060 ARG B C 1
ATOM 4145 O O . ARG B 1 213 ? 2.248 -25.884 9.350 1.00 37.96 1060 ARG B O 1
ATOM 4153 N N . LEU B 1 214 ? 1.008 -27.529 8.424 1.00 33.17 1061 LEU B N 1
ATOM 4154 C CA . LEU B 1 214 ? 1.644 -28.615 9.176 1.00 27.48 1061 LEU B CA 1
ATOM 4155 C C . LEU B 1 214 ? 2.836 -29.128 8.380 1.00 27.94 1061 LEU B C 1
ATOM 4156 O O . LEU B 1 214 ? 2.727 -29.397 7.180 1.00 31.53 1061 LEU B O 1
ATOM 4161 N N . THR B 1 215 ? 3.987 -29.254 9.029 1.00 26.84 1062 THR B N 1
ATOM 4162 C CA . THR B 1 215 ? 5.171 -29.742 8.331 1.00 31.51 1062 THR B CA 1
ATOM 4163 C C . THR B 1 215 ? 5.087 -31.253 8.140 1.00 34.73 1062 THR B C 1
ATOM 4164 O O . THR B 1 215 ? 5.597 -31.793 7.149 1.00 31.33 1062 THR B O 1
ATOM 4168 N N . ASP B 1 216 ? 4.430 -31.928 9.084 1.00 29.22 1063 ASP B N 1
ATOM 4169 C CA . ASP B 1 216 ? 4.198 -33.372 8.967 1.00 32.50 1063 ASP B CA 1
ATOM 4170 C C . ASP B 1 216 ? 2.717 -33.743 9.147 1.00 28.05 1063 ASP B C 1
ATOM 4171 O O . ASP B 1 216 ? 2.287 -34.091 10.249 1.00 28.17 1063 ASP B O 1
ATOM 4176 N N . PRO B 1 217 ? 1.933 -33.666 8.054 1.00 26.49 1064 PRO B N 1
ATOM 4177 C CA . PRO B 1 217 ? 0.499 -33.989 8.064 1.00 30.02 1064 PRO B CA 1
ATOM 4178 C C . PRO B 1 217 ? 0.233 -35.431 8.520 1.00 30.19 1064 PRO B C 1
ATOM 4179 O O . PRO B 1 217 ? -0.888 -35.745 8.906 1.00 28.84 1064 PRO B O 1
ATOM 4183 N N . ASN B 1 218 ? 1.247 -36.291 8.467 1.00 30.03 1065 ASN B N 1
ATOM 4184 C CA . ASN B 1 218 ? 1.085 -37.686 8.888 1.00 33.82 1065 ASN B CA 1
ATOM 4185 C C . ASN B 1 218 ? 1.163 -37.902 10.391 1.00 35.06 1065 ASN B C 1
ATOM 4186 O O . ASN B 1 218 ? 0.821 -38.978 10.889 1.00 32.79 1065 ASN B O 1
ATOM 4191 N N . ASP B 1 219 ? 1.628 -36.896 11.120 1.00 33.04 1066 ASP B N 1
ATOM 4192 C CA . ASP B 1 219 ? 1.886 -37.100 12.538 1.00 33.15 1066 ASP B CA 1
ATOM 4193 C C . ASP B 1 219 ? 1.636 -35.848 13.362 1.00 32.56 1066 ASP B C 1
ATOM 4194 O O . ASP B 1 219 ? 2.528 -35.004 13.537 1.00 32.44 1066 ASP B O 1
ATOM 4199 N N . LEU B 1 220 ? 0.421 -35.738 13.884 1.00 28.51 1067 LEU B N 1
ATOM 4200 C CA . LEU B 1 220 ? 0.029 -34.542 14.622 1.00 30.61 1067 LEU B CA 1
ATOM 4201 C C . LEU B 1 220 ? 0.771 -34.378 15.962 1.00 37.26 1067 LEU B C 1
ATOM 4202 O O . LEU B 1 220 ? 0.728 -33.308 16.565 1.00 35.80 1067 LEU B O 1
ATOM 4207 N N . LEU B 1 221 ? 1.438 -35.434 16.425 1.00 37.16 1068 LEU B N 1
ATOM 4208 C CA . LEU B 1 221 ? 2.199 -35.381 17.680 1.00 41.89 1068 LEU B CA 1
ATOM 4209 C C . LEU B 1 221 ? 3.537 -34.719 17.428 1.00 40.95 1068 LEU B C 1
ATOM 4210 O O . LEU B 1 221 ? 4.078 -34.015 18.281 1.00 45.55 1068 LEU B O 1
ATOM 4215 N N . GLU B 1 222 ? 4.071 -34.972 16.242 1.00 35.83 1069 GLU B N 1
ATOM 4216 C CA . GLU B 1 222 ? 5.432 -34.587 15.918 1.00 43.37 1069 GLU B CA 1
ATOM 4217 C C . GLU B 1 222 ? 5.542 -33.416 14.930 1.00 40.50 1069 GLU B C 1
ATOM 4218 O O . GLU B 1 222 ? 6.627 -32.862 14.752 1.00 41.94 1069 GLU B O 1
ATOM 4224 N N . THR B 1 223 ? 4.431 -33.036 14.296 1.00 37.47 1070 THR B N 1
ATOM 4225 C CA . THR B 1 223 ? 4.481 -32.007 13.252 1.00 33.35 1070 THR B CA 1
ATOM 4226 C C . THR B 1 223 ? 4.916 -30.653 13.791 1.00 33.89 1070 THR B C 1
ATOM 4227 O O . THR B 1 223 ? 4.648 -30.312 14.940 1.00 34.57 1070 THR B O 1
ATOM 4231 N N . GLY B 1 224 ? 5.609 -29.897 12.951 1.00 33.46 1071 GLY B N 1
ATOM 4232 C CA . GLY B 1 224 ? 5.887 -28.509 13.251 1.00 36.92 1071 GLY B CA 1
ATOM 4233 C C . GLY B 1 224 ? 4.795 -27.681 12.609 1.00 37.20 1071 GLY B C 1
ATOM 4234 O O . GLY B 1 224 ? 3.904 -28.239 11.952 1.00 31.55 1071 GLY B O 1
ATOM 4235 N N . ILE B 1 225 ? 4.854 -26.363 12.798 1.00 32.74 1072 ILE B N 1
ATOM 4236 C CA . ILE B 1 225 ? 3.934 -25.446 12.127 1.00 34.08 1072 ILE B CA 1
ATOM 4237 C C . ILE B 1 225 ? 4.726 -24.423 11.313 1.00 34.95 1072 ILE B C 1
ATOM 4238 O O . ILE B 1 225 ? 5.601 -23.741 11.851 1.00 34.54 1072 ILE B O 1
ATOM 4243 N N . ASP B 1 226 ? 4.451 -24.350 10.013 1.00 27.95 1073 ASP B N 1
ATOM 4244 C CA . ASP B 1 226 ? 5.084 -23.353 9.165 1.00 32.84 1073 ASP B CA 1
ATOM 4245 C C . ASP B 1 226 ? 4.162 -22.150 9.134 1.00 31.70 1073 ASP B C 1
ATOM 4246 O O . ASP B 1 226 ? 2.937 -22.295 9.232 1.00 28.26 1073 ASP B O 1
ATOM 4251 N N . ILE B 1 227 ? 4.753 -20.964 9.025 1.00 27.65 1074 ILE B N 1
ATOM 4252 C CA . ILE B 1 227 ? 3.982 -19.746 8.872 1.00 28.91 1074 ILE B CA 1
ATOM 4253 C C . ILE B 1 227 ? 4.227 -19.207 7.469 1.00 28.45 1074 ILE B C 1
ATOM 4254 O O . ILE B 1 227 ? 5.383 -19.073 7.036 1.00 26.45 1074 ILE B O 1
ATOM 4259 N N . VAL B 1 228 ? 3.155 -18.913 6.742 1.00 25.17 1075 VAL B N 1
ATOM 4260 C CA . VAL B 1 228 ? 3.327 -18.263 5.449 1.00 27.69 1075 VAL B CA 1
ATOM 4261 C C . VAL B 1 228 ? 2.527 -16.968 5.435 1.00 27.79 1075 VAL B C 1
ATOM 4262 O O . VAL B 1 228 ? 1.414 -16.902 5.962 1.00 27.56 1075 VAL B O 1
ATOM 4266 N N . ALA B 1 229 ? 3.125 -15.928 4.867 1.00 28.85 1076 ALA B N 1
ATOM 4267 C CA . ALA B 1 229 ? 2.547 -14.589 4.925 1.00 27.42 1076 ALA B CA 1
ATOM 4268 C C . ALA B 1 229 ? 2.877 -13.877 3.636 1.00 30.73 1076 ALA B C 1
ATOM 4269 O O . ALA B 1 229 ? 4.018 -13.920 3.172 1.00 33.35 1076 ALA B O 1
ATOM 4271 N N . GLN B 1 230 ? 1.889 -13.208 3.059 1.00 28.09 1077 GLN B N 1
ATOM 4272 C CA . GLN B 1 230 ? 2.106 -12.502 1.813 1.00 30.00 1077 GLN B CA 1
ATOM 4273 C C . GLN B 1 230 ? 1.538 -11.086 1.936 1.00 26.65 1077 GLN B C 1
ATOM 4274 O O . GLN B 1 230 ? 0.333 -10.878 1.820 1.00 24.95 1077 GLN B O 1
ATOM 4280 N N . PRO B 1 231 ? 2.411 -10.107 2.219 1.00 26.49 1078 PRO B N 1
ATOM 4281 C CA . PRO B 1 231 ? 1.955 -8.720 2.389 1.00 28.29 1078 PRO B CA 1
ATOM 4282 C C . PRO B 1 231 ? 1.341 -8.218 1.080 1.00 26.29 1078 PRO B C 1
ATOM 4283 O O . PRO B 1 231 ? 1.614 -8.824 0.042 1.00 25.62 1078 PRO B O 1
ATOM 4287 N N . PRO B 1 232 ? 0.501 -7.167 1.136 1.00 28.98 1079 PRO B N 1
ATOM 4288 C CA . PRO B 1 232 ? -0.139 -6.579 -0.050 1.00 30.04 1079 PRO B CA 1
ATOM 4289 C C . PRO B 1 232 ? 0.831 -6.377 -1.207 1.00 26.80 1079 PRO B C 1
ATOM 4290 O O . PRO B 1 232 ? 1.905 -5.801 -1.008 1.00 24.74 1079 PRO B O 1
ATOM 4294 N N . GLY B 1 233 ? 0.466 -6.870 -2.391 1.00 28.98 1080 GLY B N 1
ATOM 4295 C CA . GLY B 1 233 ? 1.243 -6.658 -3.603 1.00 29.07 1080 GLY B CA 1
ATOM 4296 C C . GLY B 1 233 ? 2.395 -7.624 -3.843 1.00 29.87 1080 GLY B C 1
ATOM 4297 O O . GLY B 1 233 ? 2.997 -7.623 -4.913 1.00 30.25 1080 GLY B O 1
ATOM 4298 N N . LYS B 1 234 ? 2.714 -8.451 -2.857 1.00 24.71 1081 LYS B N 1
ATOM 4299 C CA . LYS B 1 234 ? 3.894 -9.290 -2.972 1.00 29.94 1081 LYS B CA 1
ATOM 4300 C C . LYS B 1 234 ? 3.589 -10.729 -3.330 1.00 30.74 1081 LYS B C 1
ATOM 4301 O O . LYS B 1 234 ? 2.475 -11.208 -3.115 1.00 26.85 1081 LYS B O 1
ATOM 4307 N N . LYS B 1 235 ? 4.594 -11.388 -3.900 1.00 32.45 1082 LYS B N 1
ATOM 4308 C CA . LYS B 1 235 ? 4.563 -12.826 -4.129 1.00 38.75 1082 LYS B CA 1
ATOM 4309 C C . LYS B 1 235 ? 5.051 -13.513 -2.872 1.00 44.31 1082 LYS B C 1
ATOM 4310 O O . LYS B 1 235 ? 6.006 -13.054 -2.235 1.00 44.48 1082 LYS B O 1
ATOM 4316 N N . LEU B 1 236 ? 4.380 -14.597 -2.505 1.00 44.33 1083 LEU B N 1
ATOM 4317 C CA . LEU B 1 236 ? 4.802 -15.395 -1.368 1.00 44.26 1083 LEU B CA 1
ATOM 4318 C C . LEU B 1 236 ? 6.273 -15.796 -1.511 1.00 47.72 1083 LEU B C 1
ATOM 4319 O O . LEU B 1 236 ? 6.699 -16.318 -2.548 1.00 42.77 1083 LEU B O 1
ATOM 4324 N N . GLN B 1 237 ? 7.053 -15.510 -0.475 1.00 40.24 1084 GLN B N 1
ATOM 4325 C CA . GLN B 1 237 ? 8.452 -15.894 -0.445 1.00 41.08 1084 GLN B CA 1
ATOM 4326 C C . GLN B 1 237 ? 8.729 -16.327 0.976 1.00 45.36 1084 GLN B C 1
ATOM 4327 O O . GLN B 1 237 ? 7.834 -16.249 1.822 1.00 44.47 1084 GLN B O 1
ATOM 4333 N N . HIS B 1 238 ? 9.948 -16.793 1.238 1.00 44.86 1085 HIS B N 1
ATOM 4334 C CA . HIS B 1 238 ? 10.312 -17.210 2.587 1.00 42.38 1085 HIS B CA 1
ATOM 4335 C C . HIS B 1 238 ? 9.938 -16.107 3.562 1.00 38.42 1085 HIS B C 1
ATOM 4336 O O . HIS B 1 238 ? 10.163 -14.923 3.278 1.00 37.23 1085 HIS B O 1
ATOM 4343 N N . LEU B 1 239 ? 9.344 -16.505 4.683 1.00 33.36 1086 LEU B N 1
ATOM 4344 C CA . LEU B 1 239 ? 9.100 -15.623 5.816 1.00 33.38 1086 LEU B CA 1
ATOM 4345 C C . LEU B 1 239 ? 10.345 -14.803 6.163 1.00 28.62 1086 LEU B C 1
ATOM 4346 O O . LEU B 1 239 ? 10.245 -13.650 6.591 1.00 26.85 1086 LEU B O 1
ATOM 4351 N N . SER B 1 240 ? 11.519 -15.397 5.972 1.00 24.86 1087 SER B N 1
ATOM 4352 C CA . SER B 1 240 ? 12.777 -14.747 6.340 1.00 28.63 1087 SER B CA 1
ATOM 4353 C C . SER B 1 240 ? 13.057 -13.462 5.549 1.00 26.45 1087 SER B C 1
ATOM 4354 O O . SER B 1 240 ? 13.670 -12.519 6.076 1.00 22.83 1087 SER B O 1
ATOM 4357 N N . LEU B 1 241 ? 12.614 -13.421 4.293 1.00 26.62 1088 LEU B N 1
ATOM 4358 C CA . LEU B 1 241 ? 12.853 -12.255 3.448 1.00 21.69 1088 LEU B CA 1
ATOM 4359 C C . LEU B 1 241 ? 11.955 -11.062 3.772 1.00 24.51 1088 LEU B C 1
ATOM 4360 O O . LEU B 1 241 ? 12.159 -9.977 3.236 1.00 21.55 1088 LEU B O 1
ATOM 4365 N N . LEU B 1 242 ? 10.958 -11.257 4.630 1.00 25.05 1089 LEU B N 1
ATOM 4366 C CA . LEU B 1 242 ? 10.072 -10.154 4.982 1.00 24.79 1089 LEU B CA 1
ATOM 4367 C C . LEU B 1 242 ? 10.821 -9.111 5.817 1.00 20.76 1089 LEU B C 1
ATOM 4368 O O . LEU B 1 242 ? 11.821 -9.414 6.466 1.00 19.40 1089 LEU B O 1
ATOM 4373 N N . SER B 1 243 ? 10.327 -7.883 5.779 1.00 20.08 1090 SER B N 1
ATOM 4374 C CA . SER B 1 243 ? 10.984 -6.771 6.453 1.00 20.30 1090 SER B CA 1
ATOM 4375 C C . SER B 1 243 ? 10.768 -6.831 7.967 1.00 18.14 1090 SER B C 1
ATOM 4376 O O . SER B 1 243 ? 9.982 -7.644 8.477 1.00 23.16 1090 SER B O 1
ATOM 4379 N N . GLY B 1 244 ? 11.479 -5.977 8.690 1.00 19.72 1091 GLY B N 1
ATOM 4380 C CA . GLY B 1 244 ? 11.319 -5.876 10.130 1.00 19.79 1091 GLY B CA 1
ATOM 4381 C C . GLY B 1 244 ? 9.898 -5.551 10.547 1.00 19.70 1091 GLY B C 1
ATOM 4382 O O . GLY B 1 244 ? 9.351 -6.167 11.472 1.00 18.31 1091 GLY B O 1
ATOM 4383 N N . GLY B 1 245 ? 9.282 -4.578 9.881 1.00 17.04 1092 GLY B N 1
ATOM 4384 C CA . GLY B 1 245 ? 7.912 -4.226 10.220 1.00 15.50 1092 GLY B CA 1
ATOM 4385 C C . GLY B 1 245 ? 6.894 -5.255 9.758 1.00 18.66 1092 GLY B C 1
ATOM 4386 O O . GLY B 1 245 ? 5.883 -5.489 10.432 1.00 18.27 1092 GLY B O 1
ATOM 4387 N N . GLU B 1 246 ? 7.140 -5.858 8.598 1.00 19.37 1093 GLU B N 1
ATOM 4388 C CA . GLU B 1 246 ? 6.252 -6.910 8.086 1.00 20.84 1093 GLU B CA 1
ATOM 4389 C C . GLU B 1 246 ? 6.285 -8.123 9.003 1.00 19.70 1093 GLU B C 1
ATOM 4390 O O . GLU B 1 246 ? 5.244 -8.715 9.315 1.00 20.25 1093 GLU B O 1
ATOM 4396 N N . ARG B 1 247 ? 7.481 -8.505 9.438 1.00 19.68 1094 ARG B N 1
ATOM 4397 C CA . ARG B 1 247 ? 7.589 -9.608 10.396 1.00 23.34 1094 ARG B CA 1
ATOM 4398 C C . ARG B 1 247 ? 6.901 -9.276 11.720 1.00 22.34 1094 ARG B C 1
ATOM 4399 O O . ARG B 1 247 ? 6.190 -10.100 12.279 1.00 20.45 1094 ARG B O 1
ATOM 4407 N N . ALA B 1 248 ? 7.068 -8.050 12.204 1.00 19.09 1095 ALA B N 1
ATOM 4408 C CA . ALA B 1 248 ? 6.436 -7.680 13.458 1.00 20.76 1095 ALA B CA 1
ATOM 4409 C C . ALA B 1 248 ? 4.917 -7.724 13.344 1.00 19.05 1095 ALA B C 1
ATOM 4410 O O . ALA B 1 248 ? 4.242 -8.211 14.245 1.00 18.63 1095 ALA B O 1
ATOM 4412 N N . LEU B 1 249 ? 4.372 -7.223 12.240 1.00 17.29 1096 LEU B N 1
ATOM 4413 C CA . LEU B 1 249 ? 2.920 -7.166 12.106 1.00 20.68 1096 LEU B CA 1
ATOM 4414 C C . LEU B 1 249 ? 2.346 -8.564 11.876 1.00 18.48 1096 LEU B C 1
ATOM 4415 O O . LEU B 1 249 ? 1.211 -8.848 12.264 1.00 20.92 1096 LEU B O 1
ATOM 4420 N N . THR B 1 250 ? 3.133 -9.431 11.249 1.00 17.15 1097 THR B N 1
ATOM 4421 C CA . THR B 1 250 ? 2.723 -10.828 11.069 1.00 17.28 1097 THR B CA 1
ATOM 4422 C C . THR B 1 250 ? 2.670 -11.505 12.442 1.00 19.89 1097 THR B C 1
ATOM 4423 O O . THR B 1 250 ? 1.694 -12.191 12.780 1.00 18.32 1097 THR B O 1
ATOM 4427 N N . ALA B 1 251 ? 3.715 -11.305 13.240 1.00 18.94 1098 ALA B N 1
ATOM 4428 C CA . ALA B 1 251 ? 3.730 -11.813 14.618 1.00 20.05 1098 ALA B CA 1
ATOM 4429 C C . ALA B 1 251 ? 2.528 -11.322 15.428 1.00 23.15 1098 ALA B C 1
ATOM 4430 O O . ALA B 1 251 ? 1.894 -12.091 16.159 1.00 23.11 1098 ALA B O 1
ATOM 4432 N N . ILE B 1 252 ? 2.221 -10.037 15.316 1.00 22.25 1099 ILE B N 1
ATOM 4433 C CA . ILE B 1 252 ? 1.073 -9.486 16.034 1.00 21.52 1099 ILE B CA 1
ATOM 4434 C C . ILE B 1 252 ? -0.234 -10.124 15.551 1.00 22.56 1099 ILE B C 1
ATOM 4435 O O . ILE B 1 252 ? -1.109 -10.413 16.358 1.00 23.77 1099 ILE B O 1
ATOM 4440 N N . ALA B 1 253 ? -0.364 -10.358 14.244 1.00 22.75 1100 ALA B N 1
ATOM 4441 C CA . ALA B 1 253 ? -1.567 -11.021 13.713 1.00 24.83 1100 ALA B CA 1
ATOM 4442 C C . ALA B 1 253 ? -1.726 -12.400 14.350 1.00 24.52 1100 ALA B C 1
ATOM 4443 O O . ALA B 1 253 ? -2.827 -12.815 14.763 1.00 23.34 1100 ALA B O 1
ATOM 4445 N N . LEU B 1 254 ? -0.620 -13.122 14.419 1.00 21.08 1101 LEU B N 1
ATOM 4446 C CA . LEU B 1 254 ? -0.651 -14.479 14.946 1.00 25.08 1101 LEU B CA 1
ATOM 4447 C C . LEU B 1 254 ? -0.990 -14.451 16.430 1.00 27.80 1101 LEU B C 1
ATOM 4448 O O . LEU B 1 254 ? -1.798 -15.249 16.911 1.00 25.39 1101 LEU B O 1
ATOM 4453 N N . LEU B 1 255 ? -0.383 -13.523 17.161 1.00 23.30 1102 LEU B N 1
ATOM 4454 C CA . LEU B 1 255 ? -0.688 -13.393 18.582 1.00 26.17 1102 LEU B CA 1
ATOM 4455 C C . LEU B 1 255 ? -2.168 -13.131 18.815 1.00 27.64 1102 LEU B C 1
ATOM 4456 O O . LEU B 1 255 ? -2.816 -13.810 19.626 1.00 31.30 1102 LEU B O 1
ATOM 4461 N N . PHE B 1 256 ? -2.706 -12.147 18.107 1.00 27.31 1103 PHE B N 1
ATOM 4462 C CA . PHE B 1 256 ? -4.101 -11.776 18.284 1.00 27.60 1103 PHE B CA 1
ATOM 4463 C C . PHE B 1 256 ? -4.987 -12.980 17.984 1.00 31.30 1103 PHE B C 1
ATOM 4464 O O . PHE B 1 256 ? -5.984 -13.222 18.674 1.00 31.95 1103 PHE B O 1
ATOM 4472 N N . SER B 1 257 ? -4.599 -13.740 16.963 1.00 27.95 1104 SER B N 1
ATOM 4473 C CA . SER B 1 257 ? -5.374 -14.906 16.553 1.00 30.73 1104 SER B CA 1
ATOM 4474 C C . SER B 1 257 ? -5.405 -15.977 17.635 1.00 26.71 1104 SER B C 1
ATOM 4475 O O . SER B 1 257 ? -6.442 -16.584 17.903 1.00 31.82 1104 SER B O 1
ATOM 4478 N N . ILE B 1 258 ? -4.256 -16.217 18.247 1.00 27.71 1105 ILE B N 1
ATOM 4479 C CA . ILE B 1 258 ? -4.165 -17.176 19.333 1.00 29.07 1105 ILE B CA 1
ATOM 4480 C C . ILE B 1 258 ? -5.045 -16.736 20.513 1.00 32.73 1105 ILE B C 1
ATOM 4481 O O . ILE B 1 258 ? -5.716 -17.564 21.137 1.00 32.57 1105 ILE B O 1
ATOM 4486 N N . LEU B 1 259 ? -5.071 -15.432 20.790 1.00 30.41 1106 LEU B N 1
ATOM 4487 C CA . LEU B 1 259 ? -5.874 -14.885 21.885 1.00 31.72 1106 LEU B CA 1
ATOM 4488 C C . LEU B 1 259 ? -7.376 -14.890 21.589 1.00 37.70 1106 LEU B C 1
ATOM 4489 O O . LEU B 1 259 ? -8.192 -14.806 22.516 1.00 40.17 1106 LEU B O 1
ATOM 4494 N N . LYS B 1 260 ? -7.742 -14.955 20.308 1.00 34.02 1107 LYS B N 1
ATOM 4495 C CA . LYS B 1 260 ? -9.150 -15.089 19.921 1.00 34.69 1107 LYS B CA 1
ATOM 4496 C C . LYS B 1 260 ? -9.621 -16.472 20.311 1.00 35.20 1107 LYS B C 1
ATOM 4497 O O . LYS B 1 260 ? -10.704 -16.645 20.866 1.00 43.43 1107 LYS B O 1
ATOM 4503 N N . VAL B 1 261 ? -8.782 -17.458 20.016 1.00 34.20 1108 VAL B N 1
ATOM 4504 C CA . VAL B 1 261 ? -9.103 -18.869 20.232 1.00 40.00 1108 VAL B CA 1
ATOM 4505 C C . VAL B 1 261 ? -9.000 -19.285 21.695 1.00 42.22 1108 VAL B C 1
ATOM 4506 O O . VAL B 1 261 ? -9.835 -20.033 22.203 1.00 44.86 1108 VAL B O 1
ATOM 4510 N N . ARG B 1 262 ? -7.964 -18.796 22.367 1.00 40.26 1109 ARG B N 1
ATOM 4511 C CA . ARG B 1 262 ? -7.705 -19.147 23.756 1.00 40.93 1109 ARG B CA 1
ATOM 4512 C C . ARG B 1 262 ? -7.605 -17.852 24.556 1.00 39.98 1109 ARG B C 1
ATOM 4513 O O . ARG B 1 262 ? -6.512 -17.364 24.832 1.00 37.47 1109 ARG B O 1
ATOM 4521 N N . PRO B 1 263 ? -8.761 -17.274 24.917 1.00 39.01 1110 PRO B N 1
ATOM 4522 C CA . PRO B 1 263 ? -8.774 -15.957 25.578 1.00 41.68 1110 PRO B CA 1
ATOM 4523 C C . PRO B 1 263 ? -8.061 -15.956 26.932 1.00 41.19 1110 PRO B C 1
ATOM 4524 O O . PRO B 1 263 ? -8.026 -16.973 27.626 1.00 39.12 1110 PRO B O 1
ATOM 4528 N N . VAL B 1 264 ? -7.481 -14.815 27.286 1.00 39.58 1111 VAL B N 1
ATOM 4529 C CA . VAL B 1 264 ? -6.816 -14.654 28.569 1.00 34.74 1111 VAL B CA 1
ATOM 4530 C C . VAL B 1 264 ? -7.402 -13.425 29.215 1.00 31.83 1111 VAL B C 1
ATOM 4531 O O . VAL B 1 264 ? -8.001 -12.606 28.530 1.00 35.68 1111 VAL B O 1
ATOM 4535 N N . PRO B 1 265 ? -7.255 -13.290 30.539 1.00 39.15 1112 PRO B N 1
ATOM 4536 C CA . PRO B 1 265 ? -7.956 -12.165 31.166 1.00 37.07 1112 PRO B CA 1
ATOM 4537 C C . PRO B 1 265 ? -7.299 -10.812 30.913 1.00 36.01 1112 PRO B C 1
ATOM 4538 O O . PRO B 1 265 ? -8.008 -9.805 30.858 1.00 35.98 1112 PRO B O 1
ATOM 4542 N N . PHE B 1 266 ? -5.975 -10.781 30.771 1.00 33.08 1113 PHE B N 1
ATOM 4543 C CA . PHE B 1 266 ? -5.303 -9.561 30.320 1.00 28.04 1113 PHE B CA 1
ATOM 4544 C C . PHE B 1 266 ? -4.029 -9.892 29.570 1.00 25.57 1113 PHE B C 1
ATOM 4545 O O . PHE B 1 266 ? -3.488 -10.987 29.713 1.00 26.69 1113 PHE B O 1
ATOM 4553 N N . CYS B 1 267 ? -3.563 -8.938 28.769 1.00 27.69 1114 CYS B N 1
ATOM 4554 C CA . CYS B 1 267 ? -2.388 -9.135 27.913 1.00 24.94 1114 CYS B CA 1
ATOM 4555 C C . CYS B 1 267 ? -1.471 -7.931 28.074 1.00 24.09 1114 CYS B C 1
ATOM 4556 O O . CYS B 1 267 ? -1.935 -6.791 28.091 1.00 24.02 1114 CYS B O 1
ATOM 4559 N N . VAL B 1 268 ? -0.175 -8.183 28.220 1.00 22.37 1115 VAL B N 1
ATOM 4560 C CA . VAL B 1 268 ? 0.796 -7.101 28.389 1.00 21.80 1115 VAL B CA 1
ATOM 4561 C C . VAL B 1 268 ? 1.696 -7.019 27.146 1.00 21.31 1115 VAL B C 1
ATOM 4562 O O . VAL B 1 268 ? 2.294 -8.016 26.733 1.00 24.65 1115 VAL B O 1
ATOM 4566 N N . LEU B 1 269 ? 1.768 -5.829 26.548 1.00 18.59 1116 LEU B N 1
ATOM 4567 C CA . LEU B 1 269 ? 2.490 -5.610 25.294 1.00 20.38 1116 LEU B CA 1
ATOM 4568 C C . LEU B 1 269 ? 3.499 -4.487 25.482 1.00 21.02 1116 LEU B C 1
ATOM 4569 O O . LEU B 1 269 ? 3.110 -3.318 25.569 1.00 21.30 1116 LEU B O 1
ATOM 4574 N N . ASP B 1 270 ? 4.781 -4.831 25.520 1.00 20.21 1117 ASP B N 1
ATOM 4575 C CA . ASP B 1 270 ? 5.827 -3.849 25.819 1.00 18.37 1117 ASP B CA 1
ATOM 4576 C C . ASP B 1 270 ? 6.462 -3.429 24.501 1.00 17.64 1117 ASP B C 1
ATOM 4577 O O . ASP B 1 270 ? 7.310 -4.143 23.972 1.00 18.32 1117 ASP B O 1
ATOM 4582 N N . GLN B 1 271 ? 6.011 -2.298 23.965 1.00 16.95 1118 GLN B N 1
ATOM 4583 C CA . GLN B 1 271 ? 6.518 -1.732 22.713 1.00 19.19 1118 GLN B CA 1
ATOM 4584 C C . GLN B 1 271 ? 6.495 -2.700 21.537 1.00 20.32 1118 GLN B C 1
ATOM 4585 O O . GLN B 1 271 ? 7.476 -2.808 20.806 1.00 19.44 1118 GLN B O 1
ATOM 4591 N N . VAL B 1 272 ? 5.377 -3.395 21.341 1.00 18.21 1119 VAL B N 1
ATOM 4592 C CA . VAL B 1 272 ? 5.294 -4.337 20.224 1.00 22.61 1119 VAL B CA 1
ATOM 4593 C C . VAL B 1 272 ? 5.216 -3.638 18.868 1.00 20.28 1119 VAL B C 1
ATOM 4594 O O . VAL B 1 272 ? 5.440 -4.262 17.836 1.00 22.56 1119 VAL B O 1
ATOM 4598 N N . GLU B 1 273 ? 4.905 -2.345 18.866 1.00 23.14 1120 GLU B N 1
ATOM 4599 C CA . GLU B 1 273 ? 4.757 -1.634 17.599 1.00 25.68 1120 GLU B CA 1
ATOM 4600 C C . GLU B 1 273 ? 6.002 -0.842 17.160 1.00 25.84 1120 GLU B C 1
ATOM 4601 O O . GLU B 1 273 ? 5.930 0.001 16.255 1.00 25.51 1120 GLU B O 1
ATOM 4607 N N . ALA B 1 274 ? 7.148 -1.144 17.768 1.00 19.95 1121 ALA B N 1
ATOM 4608 C CA . ALA B 1 274 ? 8.392 -0.392 17.515 1.00 23.35 1121 ALA B CA 1
ATOM 4609 C C . ALA B 1 274 ? 8.770 -0.344 16.027 1.00 27.09 1121 ALA B C 1
ATOM 4610 O O . ALA B 1 274 ? 9.190 0.700 15.510 1.00 25.21 1121 ALA B O 1
ATOM 4612 N N . ALA B 1 275 ? 8.603 -1.471 15.343 1.00 24.84 1122 ALA B N 1
ATOM 4613 C CA . ALA B 1 275 ? 8.998 -1.600 13.927 1.00 20.77 1122 ALA B CA 1
ATOM 4614 C C . ALA B 1 275 ? 7.954 -1.114 12.916 1.00 19.90 1122 ALA B C 1
ATOM 4615 O O . ALA B 1 275 ? 8.222 -1.047 11.714 1.00 18.09 1122 ALA B O 1
ATOM 4617 N N . LEU B 1 276 ? 6.752 -0.802 13.390 1.00 22.46 1123 LEU B N 1
ATOM 4618 C CA . LEU B 1 276 ? 5.648 -0.438 12.506 1.00 21.56 1123 LEU B CA 1
ATOM 4619 C C . LEU B 1 276 ? 5.735 1.009 12.019 1.00 20.64 1123 LEU B C 1
ATOM 4620 O O . LEU B 1 276 ? 6.170 1.900 12.762 1.00 22.34 1123 LEU B O 1
ATOM 4625 N N . ASP B 1 277 ? 5.339 1.226 10.765 1.00 20.54 1124 ASP B N 1
ATOM 4626 C CA . ASP B 1 277 ? 5.277 2.571 10.200 1.00 23.33 1124 ASP B CA 1
ATOM 4627 C C . ASP B 1 277 ? 3.977 3.222 10.652 1.00 25.62 1124 ASP B C 1
ATOM 4628 O O . ASP B 1 277 ? 3.175 2.580 11.340 1.00 20.05 1124 ASP B O 1
ATOM 4633 N N . GLU B 1 278 ? 3.763 4.480 10.268 1.00 25.94 1125 GLU B N 1
ATOM 4634 C CA . GLU B 1 278 ? 2.591 5.232 10.726 1.00 30.40 1125 GLU B CA 1
ATOM 4635 C C . GLU B 1 278 ? 1.255 4.606 10.324 1.00 23.40 1125 GLU B C 1
ATOM 4636 O O . GLU B 1 278 ? 0.342 4.532 11.130 1.00 27.41 1125 GLU B O 1
ATOM 4642 N N . ALA B 1 279 ? 1.153 4.171 9.073 1.00 24.55 1126 ALA B N 1
ATOM 4643 C CA . ALA B 1 279 ? -0.069 3.556 8.569 1.00 27.44 1126 ALA B CA 1
ATOM 4644 C C . ALA B 1 279 ? -0.370 2.249 9.289 1.00 21.93 1126 ALA B C 1
ATOM 4645 O O . ALA B 1 279 ? -1.521 1.986 9.665 1.00 24.68 1126 ALA B O 1
ATOM 4647 N N . ASN B 1 280 ? 0.652 1.413 9.471 1.00 22.17 1127 ASN B N 1
ATOM 4648 C CA . ASN B 1 280 ? 0.438 0.137 10.156 1.00 22.88 1127 ASN B CA 1
ATOM 4649 C C . ASN B 1 280 ? 0.123 0.298 11.638 1.00 21.84 1127 ASN B C 1
ATOM 4650 O O . ASN B 1 280 ? -0.665 -0.471 12.186 1.00 23.98 1127 ASN B O 1
ATOM 4655 N N . VAL B 1 281 ? 0.726 1.287 12.294 1.00 23.97 1128 VAL B N 1
ATOM 4656 C CA . VAL B 1 281 ? 0.415 1.543 13.710 1.00 22.58 1128 VAL B CA 1
ATOM 4657 C C . VAL B 1 281 ? -1.048 1.943 13.904 1.00 25.06 1128 VAL B C 1
ATOM 4658 O O . VAL B 1 281 ? -1.714 1.537 14.870 1.00 22.98 1128 VAL B O 1
ATOM 4662 N N . GLN B 1 282 ? -1.546 2.735 12.968 1.00 24.93 1129 GLN B N 1
ATOM 4663 C CA . GLN B 1 282 ? -2.933 3.172 12.992 1.00 24.59 1129 GLN B CA 1
ATOM 4664 C C . GLN B 1 282 ? -3.901 1.992 12.874 1.00 23.41 1129 GLN B C 1
ATOM 4665 O O . GLN B 1 282 ? -4.853 1.873 13.656 1.00 26.30 1129 GLN B O 1
ATOM 4671 N N . ARG B 1 283 ? -3.668 1.118 11.896 1.00 24.40 1130 ARG B N 1
ATOM 4672 C CA . ARG B 1 283 ? -4.472 -0.105 11.746 1.00 25.76 1130 ARG B CA 1
ATOM 4673 C C . ARG B 1 283 ? -4.356 -0.990 12.991 1.00 26.21 1130 ARG B C 1
ATOM 4674 O O . ARG B 1 283 ? -5.349 -1.549 13.478 1.00 22.25 1130 ARG B O 1
ATOM 4682 N N . TYR B 1 284 ? -3.137 -1.115 13.509 1.00 22.75 1131 TYR B N 1
ATOM 4683 C CA . TYR B 1 284 ? -2.898 -1.903 14.713 1.00 23.02 1131 TYR B CA 1
ATOM 4684 C C . TYR B 1 284 ? -3.667 -1.331 15.909 1.00 24.28 1131 TYR B C 1
ATOM 4685 O O . TYR B 1 284 ? -4.314 -2.063 16.659 1.00 26.49 1131 TYR B O 1
ATOM 4694 N N . ALA B 1 285 ? -3.581 -0.021 16.091 1.00 20.66 1132 ALA B N 1
ATOM 4695 C CA . ALA B 1 285 ? -4.161 0.604 17.276 1.00 27.47 1132 ALA B CA 1
ATOM 4696 C C . ALA B 1 285 ? -5.687 0.508 17.268 1.00 29.89 1132 ALA B C 1
ATOM 4697 O O . ALA B 1 285 ? -6.317 0.312 18.311 1.00 27.31 1132 ALA B O 1
ATOM 4699 N N . GLN B 1 286 ? -6.272 0.639 16.086 1.00 28.47 1133 GLN B N 1
ATOM 4700 C CA . GLN B 1 286 ? -7.718 0.548 15.965 1.00 32.64 1133 GLN B CA 1
ATOM 4701 C C . GLN B 1 286 ? -8.168 -0.880 16.199 1.00 32.54 1133 GLN B C 1
ATOM 4702 O O . GLN B 1 286 ? -9.207 -1.109 16.819 1.00 30.40 1133 GLN B O 1
ATOM 4708 N N . TYR B 1 287 ? -7.376 -1.839 15.725 1.00 28.03 1134 TYR B N 1
ATOM 4709 C CA . TYR B 1 287 ? -7.680 -3.253 15.949 1.00 28.53 1134 TYR B CA 1
ATOM 4710 C C . TYR B 1 287 ? -7.586 -3.580 17.436 1.00 30.88 1134 TYR B C 1
ATOM 4711 O O . TYR B 1 287 ? -8.444 -4.281 18.007 1.00 29.44 1134 TYR B O 1
ATOM 4720 N N . LEU B 1 288 ? -6.520 -3.083 18.053 1.00 29.01 1135 LEU B N 1
ATOM 4721 C CA . LEU B 1 288 ? -6.296 -3.251 19.481 1.00 30.15 1135 LEU B CA 1
ATOM 4722 C C . LEU B 1 288 ? -7.512 -2.758 20.266 1.00 28.55 1135 LEU B C 1
ATOM 4723 O O . LEU B 1 288 ? -8.036 -3.467 21.134 1.00 26.58 1135 LEU B O 1
ATOM 4728 N N . LYS B 1 289 ? -7.966 -1.552 19.929 1.00 32.40 1136 LYS B N 1
ATOM 4729 C CA . LYS B 1 289 ? -9.114 -0.924 20.592 1.00 34.45 1136 LYS B CA 1
ATOM 4730 C C . LYS B 1 289 ? -10.366 -1.788 20.503 1.00 34.15 1136 LYS B C 1
ATOM 4731 O O . LYS B 1 289 ? -11.056 -1.982 21.508 1.00 34.25 1136 LYS B O 1
ATOM 4737 N N . ARG B 1 290 ? -10.651 -2.311 19.311 1.00 33.50 1137 ARG B N 1
ATOM 4738 C CA . ARG B 1 290 ? -11.782 -3.226 19.131 1.00 35.52 1137 ARG B CA 1
ATOM 4739 C C . ARG B 1 290 ? -11.612 -4.463 20.007 1.00 37.44 1137 ARG B C 1
ATOM 4740 O O . ARG B 1 290 ? -12.487 -4.807 20.796 1.00 43.67 1137 ARG B O 1
ATOM 4748 N N . PHE B 1 291 ? -10.463 -5.113 19.869 1.00 35.06 1138 PHE B N 1
ATOM 4749 C CA . PHE B 1 291 ? -10.106 -6.289 20.659 1.00 35.54 1138 PHE B CA 1
ATOM 4750 C C . PHE B 1 291 ? -10.211 -6.022 22.174 1.00 35.66 1138 PHE B C 1
ATOM 4751 O O . PHE B 1 291 ? -10.520 -6.929 22.949 1.00 35.57 1138 PHE B O 1
ATOM 4759 N N . SER B 1 292 ? -9.975 -4.777 22.591 1.00 31.64 1139 SER B N 1
ATOM 4760 C CA . SER B 1 292 ? -9.907 -4.460 24.023 1.00 35.49 1139 SER B CA 1
ATOM 4761 C C . SER B 1 292 ? -11.265 -4.563 24.724 1.00 40.90 1139 SER B C 1
ATOM 4762 O O . SER B 1 292 ? -11.337 -4.530 25.958 1.00 34.46 1139 SER B O 1
ATOM 4765 N N . ARG B 1 293 ? -12.336 -4.685 23.943 1.00 40.67 1140 ARG B N 1
ATOM 4766 C CA . ARG B 1 293 ? -13.663 -4.913 24.516 1.00 46.49 1140 ARG B CA 1
ATOM 4767 C C . ARG B 1 293 ? -13.726 -6.295 25.165 1.00 48.15 1140 ARG B C 1
ATOM 4768 O O . ARG B 1 293 ? -14.332 -6.465 26.224 1.00 53.74 1140 ARG B O 1
ATOM 4776 N N . ASP B 1 294 ? -13.084 -7.272 24.525 1.00 47.92 1141 ASP B N 1
ATOM 4777 C CA . ASP B 1 294 ? -13.073 -8.655 25.004 1.00 49.48 1141 ASP B CA 1
ATOM 4778 C C . ASP B 1 294 ? -12.006 -8.864 26.073 1.00 50.62 1141 ASP B C 1
ATOM 4779 O O . ASP B 1 294 ? -12.254 -9.490 27.107 1.00 54.09 1141 ASP B O 1
ATOM 4784 N N . THR B 1 295 ? -10.816 -8.328 25.808 1.00 42.88 1142 THR B N 1
ATOM 4785 C CA . THR B 1 295 ? -9.632 -8.613 26.609 1.00 37.92 1142 THR B CA 1
ATOM 4786 C C . THR B 1 295 ? -8.959 -7.333 27.071 1.00 36.49 1142 THR B C 1
ATOM 4787 O O . THR B 1 295 ? -8.866 -6.353 26.325 1.00 36.35 1142 THR B O 1
ATOM 4791 N N . GLN B 1 296 ? -8.510 -7.333 28.317 1.00 31.44 1143 GLN B N 1
ATOM 4792 C CA . GLN B 1 296 ? -7.849 -6.180 28.902 1.00 34.26 1143 GLN B CA 1
ATOM 4793 C C . GLN B 1 296 ? -6.399 -6.090 28.409 1.00 28.91 1143 GLN B C 1
ATOM 4794 O O . GLN B 1 296 ? -5.662 -7.074 28.461 1.00 28.51 1143 GLN B O 1
ATOM 4800 N N . PHE B 1 297 ? -5.989 -4.920 27.930 1.00 32.33 1144 PHE B N 1
ATOM 4801 C CA . PHE B 1 297 ? -4.608 -4.749 27.471 1.00 27.72 1144 PHE B CA 1
ATOM 4802 C C . PHE B 1 297 ? -3.872 -3.725 28.321 1.00 28.46 1144 PHE B C 1
ATOM 4803 O O . PHE B 1 297 ? -4.424 -2.679 28.659 1.00 29.29 1144 PHE B O 1
ATOM 4811 N N . ILE B 1 298 ? -2.626 -4.040 28.658 1.00 25.21 1145 ILE B N 1
ATOM 4812 C CA . ILE B 1 298 ? -1.726 -3.092 29.302 1.00 22.63 1145 ILE B CA 1
ATOM 4813 C C . ILE B 1 298 ? -0.573 -2.914 28.324 1.00 23.14 1145 ILE B C 1
ATOM 4814 O O . ILE B 1 298 ? 0.129 -3.870 28.013 1.00 27.77 1145 ILE B O 1
ATOM 4819 N N . VAL B 1 299 ? -0.398 -1.716 27.786 1.00 24.49 1146 VAL B N 1
ATOM 4820 C CA . VAL B 1 299 ? 0.640 -1.544 26.772 1.00 23.13 1146 VAL B CA 1
ATOM 4821 C C . VAL B 1 299 ? 1.629 -0.463 27.158 1.00 25.41 1146 VAL B C 1
ATOM 4822 O O . VAL B 1 299 ? 1.268 0.588 27.708 1.00 25.46 1146 VAL B O 1
ATOM 4826 N N . ILE B 1 300 ? 2.894 -0.736 26.887 1.00 20.57 1147 ILE B N 1
ATOM 4827 C CA . ILE B 1 300 ? 3.898 0.289 26.978 1.00 17.43 1147 ILE B CA 1
ATOM 4828 C C . ILE B 1 300 ? 4.130 0.739 25.544 1.00 19.95 1147 ILE B C 1
ATOM 4829 O O . ILE B 1 300 ? 4.350 -0.087 24.647 1.00 19.58 1147 ILE B O 1
ATOM 4834 N N . THR B 1 301 ? 4.038 2.042 25.307 1.00 21.31 1148 THR B N 1
ATOM 4835 C CA . THR B 1 301 ? 4.091 2.536 23.933 1.00 21.67 1148 THR B CA 1
ATOM 4836 C C . THR B 1 301 ? 4.712 3.914 23.861 1.00 22.55 1148 THR B C 1
ATOM 4837 O O . THR B 1 301 ? 4.667 4.685 24.831 1.00 23.24 1148 THR B O 1
ATOM 4841 N N . HIS B 1 302 ? 5.295 4.215 22.703 1.00 22.80 1149 HIS B N 1
ATOM 4842 C CA . HIS B 1 302 ? 5.774 5.557 22.406 1.00 25.05 1149 HIS B CA 1
ATOM 4843 C C . HIS B 1 302 ? 5.020 6.119 21.217 1.00 26.59 1149 HIS B C 1
ATOM 4844 O O . HIS B 1 302 ? 5.366 7.181 20.720 1.00 25.39 1149 HIS B O 1
ATOM 4851 N N . ARG B 1 303 ? 3.990 5.416 20.755 1.00 23.06 1150 ARG B N 1
ATOM 4852 C CA . ARG B 1 303 ? 3.339 5.813 19.495 1.00 25.06 1150 ARG B CA 1
ATOM 4853 C C . ARG B 1 303 ? 2.026 6.534 19.723 1.00 26.99 1150 ARG B C 1
ATOM 4854 O O . ARG B 1 303 ? 1.149 6.035 20.428 1.00 23.29 1150 ARG B O 1
ATOM 4862 N N . LYS B 1 304 ? 1.900 7.710 19.114 1.00 28.86 1151 LYS B N 1
ATOM 4863 C CA . LYS B 1 304 ? 0.722 8.552 19.278 1.00 29.30 1151 LYS B CA 1
ATOM 4864 C C . LYS B 1 304 ? -0.564 7.823 18.909 1.00 28.42 1151 LYS B C 1
ATOM 4865 O O . LYS B 1 304 ? -1.556 7.904 19.638 1.00 28.72 1151 LYS B O 1
ATOM 4871 N N . GLY B 1 305 ? -0.534 7.097 17.794 1.00 26.43 1152 GLY B N 1
ATOM 4872 C CA . GLY B 1 305 ? -1.675 6.307 17.347 1.00 28.60 1152 GLY B CA 1
ATOM 4873 C C . GLY B 1 305 ? -2.203 5.337 18.393 1.00 29.19 1152 GLY B C 1
ATOM 4874 O O . GLY B 1 305 ? -3.408 5.094 18.504 1.00 30.48 1152 GLY B O 1
ATOM 4875 N N . THR B 1 306 ? -1.301 4.771 19.177 1.00 25.91 1153 THR B N 1
ATOM 4876 C CA . THR B 1 306 ? -1.729 3.859 20.232 1.00 25.65 1153 THR B CA 1
ATOM 4877 C C . THR B 1 306 ? -2.292 4.647 21.413 1.00 26.09 1153 THR B C 1
ATOM 4878 O O . THR B 1 306 ? -3.346 4.302 21.955 1.00 27.30 1153 THR B O 1
ATOM 4882 N N . MET B 1 307 ? -1.587 5.705 21.807 1.00 25.39 1154 MET B N 1
ATOM 4883 C CA . MET B 1 307 ? -2.006 6.544 22.926 1.00 26.51 1154 MET B CA 1
ATOM 4884 C C . MET B 1 307 ? -3.410 7.122 22.726 1.00 28.53 1154 MET B C 1
ATOM 4885 O O . MET B 1 307 ? -4.153 7.281 23.684 1.00 30.53 1154 MET B O 1
ATOM 4890 N N . GLU B 1 308 ? -3.766 7.433 21.481 1.00 27.75 1155 GLU B N 1
ATOM 4891 C CA . GLU B 1 308 ? -5.076 8.029 21.184 1.00 30.01 1155 GLU B CA 1
ATOM 4892 C C . GLU B 1 308 ? -6.180 7.003 21.343 1.00 31.29 1155 GLU B C 1
ATOM 4893 O O . GLU B 1 308 ? -7.342 7.340 21.557 1.00 31.82 1155 GLU B O 1
ATOM 4899 N N . GLU B 1 309 ? -5.823 5.734 21.254 1.00 28.60 1156 GLU B N 1
ATOM 4900 C CA . GLU B 1 309 ? -6.818 4.701 21.477 1.00 32.37 1156 GLU B CA 1
ATOM 4901 C C . GLU B 1 309 ? -6.908 4.274 22.944 1.00 31.85 1156 GLU B C 1
ATOM 4902 O O . GLU B 1 309 ? -7.746 3.454 23.303 1.00 36.69 1156 GLU B O 1
ATOM 4908 N N . ALA B 1 310 ? -6.077 4.867 23.796 1.00 32.64 1157 ALA B N 1
ATOM 4909 C CA . ALA B 1 310 ? -5.986 4.440 25.196 1.00 33.66 1157 ALA B CA 1
ATOM 4910 C C . ALA B 1 310 ? -7.148 4.927 26.069 1.00 34.32 1157 ALA B C 1
ATOM 4911 O O . ALA B 1 310 ? -7.607 6.059 25.929 1.00 37.33 1157 ALA B O 1
ATOM 4913 N N . ASP B 1 311 ? -7.578 4.086 27.007 1.00 31.16 1158 ASP B N 1
ATOM 4914 C CA . ASP B 1 311 ? -8.646 4.461 27.940 1.00 33.72 1158 ASP B CA 1
ATOM 4915 C C . ASP B 1 311 ? -8.081 5.206 29.144 1.00 37.18 1158 ASP B C 1
ATOM 4916 O O . ASP B 1 311 ? -8.789 5.965 29.810 1.00 36.22 1158 ASP B O 1
ATOM 4921 N N . VAL B 1 312 ? -6.805 4.966 29.434 1.00 33.61 1159 VAL B N 1
ATOM 4922 C CA . VAL B 1 312 ? -6.085 5.733 30.447 1.00 33.41 1159 VAL B CA 1
ATOM 4923 C C . VAL B 1 312 ? -4.593 5.705 30.121 1.00 32.49 1159 VAL B C 1
ATOM 4924 O O . VAL B 1 312 ? -4.086 4.699 29.602 1.00 31.21 1159 VAL B O 1
ATOM 4928 N N . LEU B 1 313 ? -3.923 6.830 30.388 1.00 27.09 1160 LEU B N 1
ATOM 4929 C CA . LEU B 1 313 ? -2.492 7.009 30.157 1.00 32.23 1160 LEU B CA 1
ATOM 4930 C C . LEU B 1 313 ? -1.773 7.267 31.460 1.00 34.43 1160 LEU B C 1
ATOM 4931 O O . LEU B 1 313 ? -2.106 8.220 32.171 1.00 34.18 1160 LEU B O 1
ATOM 4936 N N . TYR B 1 314 ? -0.777 6.444 31.768 1.00 26.01 1161 TYR B N 1
ATOM 4937 C CA . TYR B 1 314 ? 0.079 6.708 32.911 1.00 26.22 1161 TYR B CA 1
ATOM 4938 C C . TYR B 1 314 ? 1.477 7.062 32.425 1.00 30.11 1161 TYR B C 1
ATOM 4939 O O . TYR B 1 314 ? 2.104 6.297 31.689 1.00 30.26 1161 TYR B O 1
ATOM 4948 N N . GLY B 1 315 ? 1.954 8.231 32.828 1.00 28.70 1162 GLY B N 1
ATOM 4949 C CA . GLY B 1 315 ? 3.321 8.621 32.559 1.00 27.54 1162 GLY B CA 1
ATOM 4950 C C . GLY B 1 315 ? 4.229 8.163 33.681 1.00 31.22 1162 GLY B C 1
ATOM 4951 O O . GLY B 1 315 ? 3.921 8.333 34.873 1.00 30.03 1162 GLY B O 1
ATOM 4952 N N . VAL B 1 316 ? 5.352 7.568 33.296 1.00 25.65 1163 VAL B N 1
ATOM 4953 C CA . VAL B 1 316 ? 6.351 7.106 34.247 1.00 24.18 1163 VAL B CA 1
ATOM 4954 C C . VAL B 1 316 ? 7.600 7.940 34.030 1.00 28.89 1163 VAL B C 1
ATOM 4955 O O . VAL B 1 316 ? 8.062 8.100 32.898 1.00 27.11 1163 VAL B O 1
ATOM 4959 N N . THR B 1 317 ? 8.131 8.513 35.100 1.00 26.86 1164 THR B N 1
ATOM 4960 C CA . THR B 1 317 ? 9.322 9.339 34.978 1.00 28.32 1164 THR B CA 1
ATOM 4961 C C . THR B 1 317 ? 10.290 9.072 36.099 1.00 32.22 1164 THR B C 1
ATOM 4962 O O . THR B 1 317 ? 9.944 8.457 37.104 1.00 29.06 1164 THR B O 1
ATOM 4966 N N . MET B 1 318 ? 11.497 9.591 35.930 1.00 31.24 1165 MET B N 1
ATOM 4967 C CA . MET B 1 318 ? 12.527 9.471 36.935 1.00 35.17 1165 MET B CA 1
ATOM 4968 C C . MET B 1 318 ? 13.155 10.858 37.150 1.00 36.49 1165 MET B C 1
ATOM 4969 O O . MET B 1 318 ? 14.294 11.097 36.759 1.00 38.39 1165 MET B O 1
ATOM 4974 N N . GLN B 1 319 ? 12.403 11.779 37.754 1.00 42.42 1166 GLN B N 1
ATOM 4975 C CA . GLN B 1 319 ? 12.951 13.102 38.090 1.00 49.04 1166 GLN B CA 1
ATOM 4976 C C . GLN B 1 319 ? 14.048 12.963 39.124 1.00 47.82 1166 GLN B C 1
ATOM 4977 O O . GLN B 1 319 ? 15.117 13.566 39.011 1.00 48.35 1166 GLN B O 1
ATOM 4983 N N . GLU B 1 320 ? 13.760 12.179 40.154 1.00 45.09 1167 GLU B N 1
ATOM 4984 C CA . GLU B 1 320 ? 14.744 11.896 41.173 1.00 41.83 1167 GLU B CA 1
ATOM 4985 C C . GLU B 1 320 ? 15.615 10.791 40.630 1.00 43.19 1167 GLU B C 1
ATOM 4986 O O . GLU B 1 320 ? 15.103 9.825 40.062 1.00 37.64 1167 GLU B O 1
ATOM 4992 N N . SER B 1 321 ? 16.926 10.941 40.792 1.00 42.97 1168 SER B N 1
ATOM 4993 C CA . SER B 1 321 ? 17.878 9.933 40.346 1.00 44.37 1168 SER B CA 1
ATOM 4994 C C . SER B 1 321 ? 17.458 8.541 40.790 1.00 39.66 1168 SER B C 1
ATOM 4995 O O . SER B 1 321 ? 17.245 8.305 41.977 1.00 35.97 1168 SER B O 1
ATOM 4998 N N . GLY B 1 322 ? 17.310 7.637 39.824 1.00 36.35 1169 GLY B N 1
ATOM 4999 C CA . GLY B 1 322 ? 17.091 6.233 40.121 1.00 37.25 1169 GLY B CA 1
ATOM 5000 C C . GLY B 1 322 ? 15.708 5.788 40.577 1.00 32.01 1169 GLY B C 1
ATOM 5001 O O . GLY B 1 322 ? 15.459 4.588 40.680 1.00 28.46 1169 GLY B O 1
ATOM 5002 N N . VAL B 1 323 ? 14.803 6.728 40.834 1.00 30.54 1170 VAL B N 1
ATOM 5003 C CA . VAL B 1 323 ? 13.505 6.368 41.397 1.00 29.67 1170 VAL B CA 1
ATOM 5004 C C . VAL B 1 323 ? 12.347 6.667 40.447 1.00 30.23 1170 VAL B C 1
ATOM 5005 O O . VAL B 1 323 ? 12.201 7.795 39.974 1.00 28.26 1170 VAL B O 1
ATOM 5009 N N . SER B 1 324 ? 11.521 5.660 40.178 1.00 24.53 1171 SER B N 1
ATOM 5010 C CA . SER B 1 324 ? 10.378 5.846 39.291 1.00 26.90 1171 SER B CA 1
ATOM 5011 C C . SER B 1 324 ? 9.188 6.520 39.981 1.00 33.15 1171 SER B C 1
ATOM 5012 O O . SER B 1 324 ? 8.884 6.246 41.148 1.00 30.98 1171 SER B O 1
ATOM 5015 N N . LYS B 1 325 ? 8.522 7.392 39.232 1.00 26.99 1172 LYS B N 1
ATOM 5016 C CA . LYS B 1 325 ? 7.297 8.036 39.651 1.00 31.58 1172 LYS B CA 1
ATOM 5017 C C . LYS B 1 325 ? 6.237 7.793 38.588 1.00 32.76 1172 LYS B C 1
ATOM 5018 O O . LYS B 1 325 ? 6.520 7.877 37.383 1.00 28.82 1172 LYS B O 1
ATOM 5024 N N . LEU B 1 326 ? 5.015 7.492 39.020 1.00 31.80 1173 LEU B N 1
ATOM 5025 C CA . LEU B 1 326 ? 3.938 7.244 38.068 1.00 32.92 1173 LEU B CA 1
ATOM 5026 C C . LEU B 1 326 ? 2.776 8.174 38.324 1.00 41.28 1173 LEU B C 1
ATOM 5027 O O . LEU B 1 326 ? 2.239 8.209 39.430 1.00 42.28 1173 LEU B O 1
ATOM 5032 N N . VAL B 1 327 ? 2.371 8.908 37.293 1.00 37.38 1174 VAL B N 1
ATOM 5033 C CA . VAL B 1 327 ? 1.159 9.719 37.378 1.00 42.06 1174 VAL B CA 1
ATOM 5034 C C . VAL B 1 327 ? 0.275 9.561 36.142 1.00 41.45 1174 VAL B C 1
ATOM 5035 O O . VAL B 1 327 ? 0.758 9.200 35.055 1.00 35.66 1174 VAL B O 1
ATOM 5039 N N . SER B 1 328 ? -1.020 9.827 36.317 1.00 40.31 1175 SER B N 1
ATOM 5040 C CA . SER B 1 328 ? -1.952 9.898 35.191 1.00 39.86 1175 SER B CA 1
ATOM 5041 C C . SER B 1 328 ? -1.648 11.145 34.379 1.00 38.77 1175 SER B C 1
ATOM 5042 O O . SER B 1 328 ? -1.390 12.213 34.944 1.00 42.78 1175 SER B O 1
ATOM 5045 N N . VAL B 1 329 ? -1.653 11.004 33.057 1.00 35.07 1176 VAL B N 1
ATOM 5046 C CA . VAL B 1 329 ? -1.355 12.124 32.169 1.00 40.98 1176 VAL B CA 1
ATOM 5047 C C . VAL B 1 329 ? -2.364 12.249 31.041 1.00 41.49 1176 VAL B C 1
ATOM 5048 O O . VAL B 1 329 ? -2.985 11.269 30.623 1.00 40.84 1176 VAL B O 1
ATOM 5052 N N . ARG B 1 330 ? -2.528 13.473 30.557 1.00 51.37 1177 ARG B N 1
ATOM 5053 C CA . ARG B 1 330 ? -3.377 13.720 29.408 1.00 55.95 1177 ARG B CA 1
ATOM 5054 C C . ARG B 1 330 ? -2.502 13.792 28.171 1.00 56.52 1177 ARG B C 1
ATOM 5055 O O . ARG B 1 330 ? -1.352 14.226 28.245 1.00 58.51 1177 ARG B O 1
ATOM 5063 N N . LEU B 1 331 ? -3.042 13.362 27.039 1.00 53.90 1178 LEU B N 1
ATOM 5064 C CA . LEU B 1 331 ? -2.266 13.279 25.804 1.00 59.37 1178 LEU B CA 1
ATOM 5065 C C . LEU B 1 331 ? -1.883 14.651 25.250 1.00 67.50 1178 LEU B C 1
ATOM 5066 O O . LEU B 1 331 ? -0.839 14.810 24.614 1.00 67.39 1178 LEU B O 1
ATOM 5071 N N . GLU B 1 332 ? -2.733 15.637 25.507 1.00 64.66 1179 GLU B N 1
ATOM 5072 C CA . GLU B 1 332 ? -2.544 16.995 25.010 1.00 69.97 1179 GLU B CA 1
ATOM 5073 C C . GLU B 1 332 ? -1.243 17.607 25.540 1.00 72.58 1179 GLU B C 1
ATOM 5074 O O . GLU B 1 332 ? -0.733 18.589 24.989 1.00 76.58 1179 GLU B O 1
ATOM 5080 N N . ASP B 1 333 ? -0.714 17.003 26.605 1.00 70.11 1180 ASP B N 1
ATOM 5081 C CA . ASP B 1 333 ? 0.512 17.455 27.261 1.00 69.00 1180 ASP B CA 1
ATOM 5082 C C . ASP B 1 333 ? 1.460 16.285 27.519 1.00 66.43 1180 ASP B C 1
ATOM 5083 O O . ASP B 1 333 ? 2.302 16.332 28.418 1.00 64.63 1180 ASP B O 1
ATOM 5088 N N . SER B 1 334 ? 1.297 15.221 26.746 1.00 67.59 1181 SER B N 1
ATOM 5089 C CA . SER B 1 334 ? 2.261 14.135 26.740 1.00 63.58 1181 SER B CA 1
ATOM 5090 C C . SER B 1 334 ? 3.106 14.329 25.493 1.00 66.96 1181 SER B C 1
ATOM 5091 O O . SER B 1 334 ? 3.974 13.511 25.179 1.00 65.59 1181 SER B O 1
ATOM 5094 N N . LYS B 1 335 ? 2.848 15.439 24.801 1.00 65.66 1182 LYS B N 1
ATOM 5095 C CA . LYS B 1 335 ? 3.408 15.714 23.476 1.00 66.94 1182 LYS B CA 1
ATOM 5096 C C . LYS B 1 335 ? 4.928 15.542 23.347 1.00 67.08 1182 LYS B C 1
ATOM 5097 O O . LYS B 1 335 ? 5.446 15.323 22.246 1.00 63.90 1182 LYS B O 1
ATOM 5103 N N . GLU B 1 336 ? 5.631 15.621 24.473 1.00 64.11 1183 GLU B N 1
ATOM 5104 C CA . GLU B 1 336 ? 7.061 15.337 24.502 1.00 64.76 1183 GLU B CA 1
ATOM 5105 C C . GLU B 1 336 ? 7.313 13.827 24.443 1.00 61.17 1183 GLU B C 1
ATOM 5106 O O . GLU B 1 336 ? 8.357 13.373 23.965 1.00 59.86 1183 GLU B O 1
ATOM 5112 N N . LEU B 1 337 ? 6.344 13.051 24.917 1.00 58.04 1184 LEU B N 1
ATOM 5113 C CA . LEU B 1 337 ? 6.479 11.596 24.932 1.00 55.31 1184 LEU B CA 1
ATOM 5114 C C . LEU B 1 337 ? 6.023 10.923 23.623 1.00 58.37 1184 LEU B C 1
ATOM 5115 O O . LEU B 1 337 ? 6.055 9.692 23.496 1.00 55.38 1184 LEU B O 1
ATOM 5120 N N . VAL B 1 338 ? 5.632 11.737 22.643 1.00 54.81 1185 VAL B N 1
ATOM 5121 C CA . VAL B 1 338 ? 5.246 11.231 21.328 1.00 51.22 1185 VAL B CA 1
ATOM 5122 C C . VAL B 1 338 ? 6.493 10.940 20.476 1.00 54.98 1185 VAL B C 1
ATOM 5123 O O . VAL B 1 338 ? 7.307 11.837 20.230 1.00 53.66 1185 VAL B O 1
ATOM 5127 N N . ARG B 1 339 ? 6.644 9.683 20.049 1.00 49.68 1186 ARG B N 1
ATOM 5128 C CA . ARG B 1 339 ? 7.801 9.244 19.253 1.00 42.86 1186 ARG B CA 1
ATOM 5129 C C . ARG B 1 339 ? 7.892 10.017 17.945 1.00 43.35 1186 ARG B C 1
ATOM 5130 O O . ARG B 1 339 ? 8.948 10.074 17.316 1.00 51.96 1186 ARG B O 1
#

Secondary structure (DSSP, 8-state):
-EEEEEEEESBTTB-S-EEEE--SSEEEEE--TTSSHHHHHHHHHHHTT---SGGGT-SSGGGGB---BSSSPPPSEEEEEEEEE-TT--SSSS-SEEEEEEEEETTS-EEEEETTEE--HHHHHHHHTTT-TT-BTTTEE-TT-GGGTTTS-HHHHHHHHHHHHT---SHHHHHHHHHHHHHHHHHHHHTS-EEEEEES-TT-TTT--EEEEEE-TT-----GGGS-HHHHHHHHHHHHHHHHHHS--SEEEEESTTTT--HHHHHHHHHHHHHHTTTSEEEEE---HHHHHH-SEEEEEE-SSTT--EEEE--GGG-GGGS--/--EEEEEEESBTTB-S-EEEE--SSEEEEE-STTSSHHHHHHHHHHHTT---TGGGT-SSGGGGB----SS-PPPSEEEEEEEEE-SS--SSS--SEEEEEEEEETTS-EEEEETTEEE-HHHHHHHHTTT-TT-BTTTEE-TT-TTHHHHS-HHHHHHHHHHHTT---HHHHHHHHHHHHHHHHHHHHHHHHHHHHHTS-EEEEEES-TT-TTT--EEEEEE-TTBPP--GGGS-HHHHHHHHHHHHHHHHHHS--SEEEEESTTTT--HHHHHHHHHHHHHHTTTSEEEEE---HHHHTT-SEEEEEE-SSTT--EEEE--GGG-TTS--

B-factor: mean 34.96, std 13.67, range [13.7, 81.95]

Radius of gyration: 25.84 Å; Cα contacts (8 Å, |Δi|>4): 1427; chains: 2; bounding box: 67×63×69 Å

Solvent-accessible surface area: 27184 Å² total; per-residue (Å²): 43,57,0,60,66,0,9,0,53,0,0,17,15,0,6,48,139,12,42,2,102,14,51,82,11,0,0,0,3,0,0,45,26,10,3,6,13,17,20,4,6,9,0,1,23,0,0,17,7,49,131,48,11,165,54,0,59,7,72,99,41,61,19,0,2,5,34,4,3,122,65,72,169,68,64,97,57,0,34,0,22,0,3,0,18,2,122,131,46,87,4,113,52,180,127,128,84,0,21,0,17,14,63,11,62,74,96,56,99,58,57,28,35,27,28,210,126,95,34,138,32,120,39,0,52,68,17,10,104,130,4,1,7,26,75,42,6,5,1,2,5,8,55,78,93,24,49,59,8,5,81,18,119,37,88,77,18,33,64,34,1,24,85,2,10,30,118,172,172,119,6,64,76,12,6,91,85,0,102,68,52,0,28,123,4,0,16,87,0,23,56,26,27,181,14,23,0,119,35,73,64,82,140,56,42,131,123,7,4,0,58,14,28,4,46,6,61,16,45,88,85,72,86,24,43,24,20,21,16,2,13,33,2,0,0,5,0,0,0,3,0,0,0,1,77,31,51,74,4,12,2,0,2,1,3,17,6,4,37,25,0,18,61,58,15,2,104,86,2,0,76,8,0,71,90,8,18,192,98,1,7,0,2,2,2,0,8,4,101,15,0,4,96,40,16,71,35,14,24,3,0,45,43,169,52,44,6,1,0,73,27,89,83,40,154,54,101,94,5,155,146,38,31,8,33,80,20,0,71,76,0,6,0,51,0,0,17,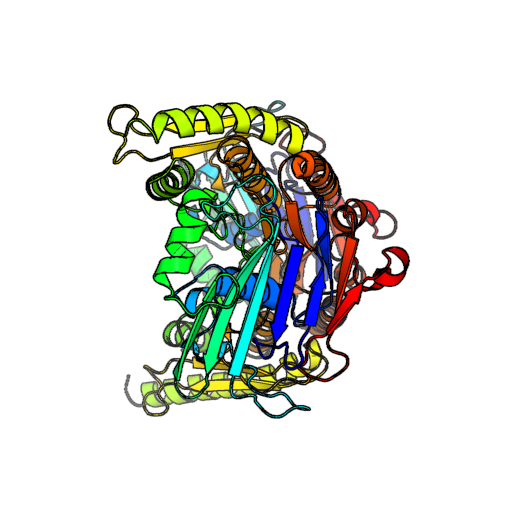12,0,8,70,150,16,45,3,111,10,42,90,5,0,0,0,4,0,0,44,28,9,2,7,12,18,20,4,6,8,0,0,23,0,0,13,7,48,121,45,13,174,51,0,56,8,73,126,32,36,21,0,2,7,23,9,10,134,65,72,175,59,66,93,55,0,42,0,20,0,2,0,37,3,116,117,26,69,2,89,49,152,122,114,73,0,19,0,19,11,66,4,60,96,96,37,103,46,53,18,33,25,24,203,123,99,18,152,42,137,60,0,41,63,8,3,120,96,3,2,2,16,87,44,18,23,0,1,6,8,52,79,90,30,49,64,10,7,84,26,128,38,90,78,15,33,56,44,1,32,115,10,13,56,72,111,62,56,64,14,96,77,54,72,134,109,5,60,64,13,6,71,81,0,76,65,57,0,25,115,2,0,18,87,0,14,54,26,32,135,9,34,4,123,36,63,52,99,146,47,34,96,111,0,0,0,55,10,24,2,23,5,58,15,32,83,76,60,80,29,44,27,14,20,16,2,10,36,2,0,0,4,1,0,1,8,0,0,0,2,72,28,57,80,6,16,0,0,0,1,3,18,7,4,33,24,0,16,52,48,9,4,102,85,1,0,78,10,0,41,125,7,5,162,114,5,10,0,3,2,2,0,10,3,74,23,0,2,99,41,17,63,28,16,24,2,0,44,42,152,70,30,10,8,7,119,26,76,78,33,178,24,133,97,3,100,153,38,22,10

Nearest PDB structures (foldseek):
  5h68-assembly1_B  TM=1.003E+00  e=3.639E-70  Geobacillus stearothermophilus 10
  5h68-assembly1_A  TM=9.902E-01  e=9.573E-62  Geobacillus stearothermophilus 10
  4i99-assembly1_B  TM=9.420E-01  e=9.904E-38  Pyrococcus furiosus DSM 3638
  5xns-assembly1_A  TM=9.046E-01  e=3.645E-35  Pyrococcus furiosus DSM 3638
  5xei-assembly1_A  TM=9.196E-01  e=1.246E-30  Pyrococcus yayanosii CH1